Protein 8QOH (pdb70)

Foldseek 3Di:
DPQLVLLQVVLVPQPADEAEAEVVQDDDDDAAWHDARNWIWHFHDWFQPPLVRFIKTWTATPDNHWIKIKGKAPFLSLSQQSQLVVLVVQFPFAKRKYKYAYPVSGIIMIMITHHRFDKDFLVVLLDQVADQQSNLQVLLQVLVSLLSCQVQVKAQLRDDSRQKMWTAGHVLPHTGIGGGRRSQMDRPVSCVVVVHDDDCVRPSCVVDVHRHDDGHQSVLLNSLCNLVSRPNNPDPLSVCSVPDDGDPHDHSVVSVVSSVPTRNDSVSVVVPVD/DPLVLVVVVLVPQPAAEAEAEPVQDDDDDQAWHDARNWIWHWHDWFQPPVVRFIKTWTATPPHGFIKIKGKAPWLSLSQQSLQVVLVVQFDFDKRKYKYAYPVSGIIMIMITHGRADKDFLLVLLDDPQPQQSNLQSLLQVLVSLLSCQVQVKAQLRDASRQKMWTAGHVLPHTGIGGGRRSQIDRPVSCVVVVHADDCPRPSCVVPVHSDDDGHQSVLLNSLCNLVSRPPNPDPLSVCSVPDDGDPHDHSVVSVVSSVPTRNDSPSCVVVVD

Sequence (547 aa):
AHFQSEIEENYEAVGNVVVDLMGGCEPTLRVGRVQLGNDIFTLREEIRATELKRVLYVGTTEGDEFPVVVYAWTNGNSYESAKAFVASQGLNVPCRIVGYRSYDKMSGYTAIIFPQGHVYSLRTFLQRSVPTRATETALYYVAETLRSLCTRRIIHCALTPDNVFMYMDSTGASLKTFPVCWDDCVDAAMFSERGLKFVPSLPVLMRHAVKEIDGSYIDFVSFCRMFRQIENNCSAMCQKVAKMKAPPVVRMTDYTNIQTELTWDMDAVMNHFCHFQSEIEENYEAVGNVVVDLMGGCEPTLRVGRVQLGNDIFTLREEIRATELKRVLYVGTTEGDEFPVVVYAWTNGNSYESAKAFVASQGLNVPCRIVGYRSYDKMSGYTAIIFPQGHVYSLRTFLQRSVPTRATETALYYVAETLRSLCTRRIIHCALTPDNVFMYMDSTGASLKTFPVCWDDCVDAAMFSERGLKFVPSLPVLMRHAVKEIDGSYIDFVSFCRMFRQIENNCSAMCQKVAKMKAPPVVRMTDYTNIQTELTWDMDAVMNHFC

Structure (mmCIF, N/CA/C/O backbone):
data_8QOH
#
_entry.id   8QOH
#
_cell.length_a   49.758
_cell.length_b   87.583
_cell.length_c   71.879
_cell.angle_alpha   90.00
_cell.angle_beta   93.61
_cell.angle_gamma   90.00
#
_symmetry.space_group_name_H-M   'P 1 21 1'
#
loop_
_entity.id
_entity.type
_entity.pdbx_description
1 polymer 'kinetochore protein KKT14'
2 water water
#
loop_
_atom_site.group_PDB
_atom_site.id
_atom_site.type_symbol
_atom_site.label_atom_id
_atom_site.label_alt_id
_atom_site.label_comp_id
_atom_site.label_asym_id
_atom_site.label_entity_id
_atom_site.label_seq_id
_atom_site.pdbx_PDB_ins_code
_atom_site.Cartn_x
_atom_site.Cartn_y
_atom_site.Cartn_z
_atom_site.occupancy
_atom_site.B_iso_or_equiv
_atom_site.auth_seq_id
_atom_site.auth_comp_id
_atom_site.auth_asym_id
_atom_site.auth_atom_id
_atom_site.pdbx_PDB_model_num
ATOM 1 N N . ALA A 1 5 ? 4.349 21.217 -18.630 1.00 74.92 367 ALA B N 1
ATOM 2 C CA . ALA A 1 5 ? 5.229 20.368 -19.428 1.00 73.52 367 ALA B CA 1
ATOM 3 C C . ALA A 1 5 ? 6.553 21.064 -19.726 1.00 75.03 367 ALA B C 1
ATOM 4 O O . ALA A 1 5 ? 7.484 20.439 -20.239 1.00 73.82 367 ALA B O 1
ATOM 6 N N . HIS A 1 6 ? 6.626 22.360 -19.417 1.00 76.41 368 HIS B N 1
ATOM 7 C CA . HIS A 1 6 ? 7.886 23.082 -19.525 1.00 74.24 368 HIS B CA 1
ATOM 8 C C . HIS A 1 6 ? 8.956 22.399 -18.683 1.00 74.16 368 HIS B C 1
ATOM 9 O O . HIS A 1 6 ? 8.704 21.974 -17.552 1.00 72.74 368 HIS B O 1
ATOM 16 N N . PHE A 1 7 ? 10.157 22.292 -19.254 1.00 73.19 369 PHE B N 1
ATOM 17 C CA . PHE A 1 7 ? 11.277 21.670 -18.556 1.00 66.77 369 PHE B CA 1
ATOM 18 C C . PHE A 1 7 ? 11.482 22.264 -17.167 1.00 67.26 369 PHE B C 1
ATOM 19 O O . PHE A 1 7 ? 11.745 21.531 -16.207 1.00 62.50 369 PHE B O 1
ATOM 27 N N . GLN A 1 8 ? 11.344 23.586 -17.028 1.00 69.89 370 GLN B N 1
ATOM 28 C CA . GLN A 1 8 ? 11.511 24.192 -15.710 1.00 69.57 370 GLN B CA 1
ATOM 29 C C . GLN A 1 8 ? 10.343 23.870 -14.785 1.00 67.30 370 GLN B C 1
ATOM 30 O O . GLN A 1 8 ? 10.547 23.622 -13.594 1.00 64.39 370 GLN B O 1
ATOM 36 N N . SER A 1 9 ? 9.114 23.894 -15.306 1.00 67.28 371 SER B N 1
ATOM 37 C CA . SER A 1 9 ? 7.942 23.586 -14.490 1.00 63.08 371 SER B CA 1
ATOM 38 C C . SER A 1 9 ? 8.059 22.209 -13.847 1.00 59.95 371 SER B C 1
ATOM 39 O O . SER A 1 9 ? 7.800 22.039 -12.649 1.00 55.61 371 SER B O 1
ATOM 42 N N . GLU A 1 10 ? 8.476 21.217 -14.630 1.00 60.19 372 GLU B N 1
ATOM 43 C CA . GLU A 1 10 ? 8.531 19.843 -14.151 1.00 57.54 372 GLU B CA 1
ATOM 44 C C . GLU A 1 10 ? 9.726 19.600 -13.238 1.00 54.55 372 GLU B C 1
ATOM 45 O O . GLU A 1 10 ? 9.588 18.948 -12.198 1.00 54.53 372 GLU B O 1
ATOM 51 N N . ILE A 1 11 ? 10.912 20.080 -13.629 1.00 55.15 373 ILE B N 1
ATOM 52 C CA . ILE A 1 11 ? 12.075 20.047 -12.740 1.00 53.09 373 ILE B CA 1
ATOM 53 C C . ILE A 1 11 ? 11.731 20.615 -11.365 1.00 53.83 373 ILE B C 1
ATOM 54 O O . ILE A 1 11 ? 12.068 20.026 -10.327 1.00 48.43 373 ILE B O 1
ATOM 59 N N . GLU A 1 12 ? 11.025 21.746 -11.334 1.00 50.64 374 GLU B N 1
ATOM 60 C CA . GLU A 1 12 ? 10.709 22.380 -10.061 1.00 51.33 374 GLU B CA 1
ATOM 61 C C . GLU A 1 12 ? 9.703 21.557 -9.274 1.00 48.61 374 GLU B C 1
ATOM 62 O O . GLU A 1 12 ? 9.947 21.213 -8.115 1.00 46.97 374 GLU B O 1
ATOM 68 N N . GLU A 1 13 ? 8.578 21.205 -9.898 1.00 49.86 375 GLU B N 1
ATOM 69 C CA . GLU A 1 13 ? 7.575 20.389 -9.220 1.00 50.05 375 GLU B CA 1
ATOM 70 C C . GLU A 1 13 ? 8.169 19.087 -8.688 1.00 49.29 375 GLU B C 1
ATOM 71 O O . GLU A 1 13 ? 7.798 18.626 -7.602 1.00 48.74 375 GLU B O 1
ATOM 77 N N . ASN A 1 14 ? 9.103 18.485 -9.433 1.00 49.33 376 ASN B N 1
ATOM 78 C CA . ASN A 1 14 ? 9.666 17.199 -9.024 1.00 50.55 376 ASN B CA 1
ATOM 79 C C . ASN A 1 14 ? 10.530 17.342 -7.777 1.00 47.68 376 ASN B C 1
ATOM 80 O O . ASN A 1 14 ? 10.412 16.551 -6.835 1.00 46.90 376 ASN B O 1
ATOM 85 N N . TYR A 1 15 ? 11.403 18.348 -7.751 1.00 45.25 377 TYR B N 1
ATOM 86 C CA . TYR A 1 15 ? 12.406 18.450 -6.701 1.00 46.26 377 TYR B CA 1
ATOM 87 C C . TYR A 1 15 ? 11.940 19.251 -5.488 1.00 45.89 377 TYR B C 1
ATOM 88 O O . TYR A 1 15 ? 12.563 19.155 -4.423 1.00 46.80 377 TYR B O 1
ATOM 97 N N . GLU A 1 16 ? 10.856 20.017 -5.615 1.00 46.81 378 GLU B N 1
ATOM 98 C CA . GLU A 1 16 ? 10.196 20.574 -4.438 1.00 48.54 378 GLU B CA 1
ATOM 99 C C . GLU A 1 16 ? 9.538 19.486 -3.595 1.00 49.14 378 GLU B C 1
ATOM 100 O O . GLU A 1 16 ? 9.362 19.660 -2.381 1.00 54.79 378 GLU B O 1
ATOM 106 N N . ALA A 1 17 ? 9.162 18.374 -4.226 1.00 48.48 379 ALA B N 1
ATOM 107 C CA . ALA A 1 17 ? 8.410 17.288 -3.611 1.00 50.36 379 ALA B CA 1
ATOM 108 C C . ALA A 1 17 ? 9.270 16.265 -2.881 1.00 51.32 379 ALA B C 1
ATOM 109 O O . ALA A 1 17 ? 8.716 15.440 -2.147 1.00 57.26 379 ALA B O 1
ATOM 111 N N . VAL A 1 18 ? 10.592 16.276 -3.059 1.00 50.92 380 VAL B N 1
ATOM 112 C CA . VAL A 1 18 ? 11.416 15.300 -2.360 1.00 51.98 380 VAL B CA 1
ATOM 113 C C . VAL A 1 18 ? 11.442 15.636 -0.875 1.00 53.97 380 VAL B C 1
ATOM 114 O O . VAL A 1 18 ? 11.510 16.811 -0.474 1.00 54.01 380 VAL B O 1
ATOM 118 N N . GLY A 1 19 ? 11.373 14.603 -0.047 1.00 52.06 381 GLY B N 1
ATOM 119 C CA . GLY A 1 19 ? 11.220 14.802 1.378 1.00 55.11 381 GLY B CA 1
ATOM 120 C C . GLY A 1 19 ? 12.508 15.173 2.075 1.00 55.27 381 GLY B C 1
ATOM 121 O O . GLY A 1 19 ? 12.984 14.434 2.942 1.00 57.23 381 GLY B O 1
ATOM 122 N N . ASN A 1 20 ? 13.087 16.314 1.703 1.00 48.71 382 ASN B N 1
ATOM 123 C CA . ASN A 1 20 ? 14.248 16.846 2.402 1.00 45.71 382 ASN B CA 1
ATOM 124 C C . ASN A 1 20 ? 14.050 18.340 2.604 1.00 48.25 382 ASN B C 1
ATOM 125 O O . ASN A 1 20 ? 13.662 19.046 1.666 1.00 41.60 382 ASN B O 1
ATOM 130 N N . VAL A 1 21 ? 14.288 18.806 3.838 1.00 46.68 383 VAL B N 1
ATOM 131 C CA . VAL A 1 21 ? 14.064 20.205 4.170 1.00 43.34 383 VAL B CA 1
ATOM 132 C C . VAL A 1 21 ? 14.976 21.119 3.356 1.00 38.58 383 VAL B C 1
ATOM 133 O O . VAL A 1 21 ? 16.174 20.846 3.175 1.00 37.86 383 VAL B O 1
ATOM 137 N N . VAL A 1 22 ? 14.398 22.210 2.855 1.00 37.79 384 VAL B N 1
ATOM 138 C CA . VAL A 1 22 ? 15.139 23.361 2.324 1.00 39.75 384 VAL B CA 1
ATOM 139 C C . VAL A 1 22 ? 14.822 24.573 3.198 1.00 37.39 384 VAL B C 1
ATOM 140 O O . VAL A 1 22 ? 13.654 24.965 3.326 1.00 35.48 384 VAL B O 1
ATOM 144 N N . VAL A 1 23 ? 15.855 25.156 3.795 1.00 35.51 385 VAL B N 1
ATOM 145 C CA . VAL A 1 23 ? 15.709 26.304 4.685 1.00 35.45 385 VAL B CA 1
ATOM 146 C C . VAL A 1 23 ? 15.858 27.585 3.870 1.00 38.18 385 VAL B C 1
ATOM 147 O O . VAL A 1 23 ? 16.909 27.829 3.268 1.00 38.64 385 VAL B O 1
ATOM 151 N N . ASP A 1 24 ? 14.799 28.378 3.886 1.00 39.62 386 ASP B N 1
ATOM 152 C CA . ASP A 1 24 ? 14.800 29.692 3.197 1.00 36.74 386 ASP B CA 1
ATOM 153 C C . ASP A 1 24 ? 15.611 30.712 4.002 1.00 36.22 386 ASP B C 1
ATOM 154 O O . ASP A 1 24 ? 15.349 30.856 5.179 1.00 34.76 386 ASP B O 1
ATOM 159 N N . LEU A 1 25 ? 16.589 31.345 3.370 1.00 36.33 387 LEU B N 1
ATOM 160 C CA . LEU A 1 25 ? 17.416 32.391 4.003 1.00 34.51 387 LEU B CA 1
ATOM 161 C C . LEU A 1 25 ? 16.790 33.773 3.743 1.00 40.31 387 LEU B C 1
ATOM 162 O O . LEU A 1 25 ? 16.204 33.968 2.698 1.00 43.60 387 LEU B O 1
ATOM 167 N N . MET A 1 26 ? 16.871 34.646 4.735 1.00 39.75 388 MET B N 1
ATOM 168 C CA . MET A 1 26 ? 16.248 35.984 4.621 1.00 43.58 388 MET B CA 1
ATOM 169 C C . MET A 1 26 ? 17.275 36.983 4.097 1.00 43.11 388 MET B C 1
ATOM 170 O O . MET A 1 26 ? 18.469 36.753 4.254 1.00 42.99 388 MET B O 1
ATOM 175 N N . GLY A 1 27 ? 16.790 38.052 3.480 1.00 39.05 389 GLY B N 1
ATOM 176 C CA . GLY A 1 27 ? 17.698 39.087 2.977 1.00 41.97 389 GLY B CA 1
ATOM 177 C C . GLY A 1 27 ? 18.735 39.449 4.002 1.00 43.39 389 GLY B C 1
ATOM 178 O O . GLY A 1 27 ? 18.366 39.742 5.121 1.00 39.43 389 GLY B O 1
ATOM 179 N N . GLY A 1 28 ? 19.988 39.433 3.613 1.00 42.74 390 GLY B N 1
ATOM 180 C CA . GLY A 1 28 ? 21.066 39.800 4.536 1.00 39.37 390 GLY B CA 1
ATOM 181 C C . GLY A 1 28 ? 21.672 38.570 5.152 1.00 39.82 390 GLY B C 1
ATOM 182 O O . GLY A 1 28 ? 22.782 38.657 5.640 1.00 37.88 390 GLY B O 1
ATOM 183 N N . CYS A 1 29 ? 20.977 37.451 5.033 1.00 36.58 391 CYS B N 1
ATOM 184 C CA . CYS A 1 29 ? 21.419 36.220 5.723 1.00 42.16 391 CYS B CA 1
ATOM 185 C C . CYS A 1 29 ? 21.930 35.170 4.731 1.00 45.05 391 CYS B C 1
ATOM 186 O O . CYS A 1 29 ? 21.669 33.985 4.950 1.00 44.30 391 CYS B O 1
ATOM 189 N N . GLU A 1 30 ? 22.611 35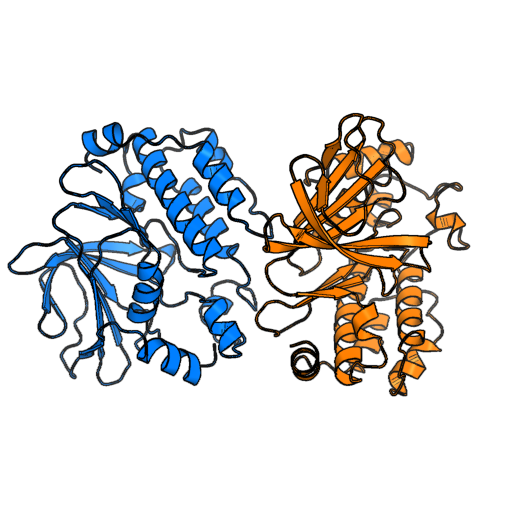.600 3.678 1.00 42.84 392 GLU B N 1
ATOM 190 C CA . GLU A 1 30 ? 23.231 34.663 2.728 1.00 39.28 392 GLU B CA 1
ATOM 191 C C . GLU A 1 30 ? 24.728 34.754 2.950 1.00 39.70 392 GLU B C 1
ATOM 192 O O . GLU A 1 30 ? 25.365 35.570 2.305 1.00 42.89 392 GLU B O 1
ATOM 198 N N . PRO A 1 31 ? 25.302 33.901 3.809 1.00 40.65 393 PRO B N 1
ATOM 199 C CA . PRO A 1 31 ? 26.715 33.966 4.141 1.00 41.18 393 PRO B CA 1
ATOM 200 C C . PRO A 1 31 ? 27.689 33.904 2.958 1.00 47.95 393 PRO B C 1
ATOM 201 O O . PRO A 1 31 ? 27.320 33.408 1.937 1.00 46.76 393 PRO B O 1
ATOM 205 N N . THR A 1 32 ? 28.880 34.425 3.199 1.00 52.90 394 THR B N 1
ATOM 206 C CA . THR A 1 32 ? 29.970 34.302 2.226 1.00 48.34 394 THR B CA 1
ATOM 207 C C . THR A 1 32 ? 30.816 33.174 2.754 1.00 47.56 394 THR B C 1
ATOM 208 O O . THR A 1 32 ? 31.416 33.326 3.825 1.00 49.70 394 THR B O 1
ATOM 212 N N . LEU A 1 33 ? 30.829 32.078 2.047 1.00 43.92 395 LEU B N 1
ATOM 213 C CA . LEU A 1 33 ? 31.543 30.923 2.589 1.00 38.49 395 LEU B CA 1
ATOM 214 C C . LEU A 1 33 ? 33.038 31.175 2.548 1.00 35.20 395 LEU B C 1
ATOM 215 O O . LEU A 1 33 ? 33.520 31.667 1.531 1.00 39.87 395 LEU B O 1
ATOM 220 N N . ARG A 1 34 ? 33.723 30.828 3.616 1.00 32.87 396 ARG B N 1
ATOM 221 C CA . ARG A 1 34 ? 35.186 30.928 3.714 1.00 33.00 396 ARG B CA 1
ATOM 222 C C . ARG A 1 34 ? 35.602 30.109 4.938 1.00 33.22 396 ARG B C 1
ATOM 223 O O . ARG A 1 34 ? 34.718 29.685 5.659 1.00 32.90 396 ARG B O 1
ATOM 231 N N . VAL A 1 35 ? 36.897 29.904 5.136 1.00 32.53 397 VAL B N 1
ATOM 232 C CA . VAL A 1 35 ? 37.351 29.204 6.330 1.00 34.36 397 VAL B CA 1
ATOM 233 C C . VAL A 1 35 ? 37.086 30.064 7.569 1.00 37.81 397 VAL B C 1
ATOM 234 O O . VAL A 1 35 ? 37.278 31.288 7.558 1.00 37.15 397 VAL B O 1
ATOM 238 N N . GLY A 1 36 ? 36.646 29.419 8.648 1.00 34.48 398 GLY B N 1
ATOM 239 C CA . GLY A 1 36 ? 36.200 30.108 9.847 1.00 33.98 398 GLY B CA 1
ATOM 240 C C . GLY A 1 36 ? 34.748 29.783 10.134 1.00 33.66 398 GLY B C 1
ATOM 241 O O . GLY A 1 36 ? 34.226 28.771 9.640 1.00 31.45 398 GLY B O 1
ATOM 242 N N . ARG A 1 37 ? 34.085 30.643 10.901 1.00 32.07 399 ARG B N 1
ATOM 243 C CA . ARG A 1 37 ? 32.706 30.416 11.317 1.00 31.56 399 ARG B CA 1
ATOM 244 C C . ARG A 1 37 ? 31.722 30.851 10.239 1.00 32.37 399 ARG B C 1
ATOM 245 O O . ARG A 1 37 ? 31.796 31.975 9.730 1.00 36.23 399 ARG B O 1
ATOM 253 N N . VAL A 1 38 ? 30.754 29.988 9.943 1.00 30.22 400 VAL B N 1
ATOM 254 C CA . VAL A 1 38 ? 29.684 30.304 9.008 1.00 30.49 400 VAL B CA 1
ATOM 255 C C . VAL A 1 38 ? 28.358 29.903 9.635 1.00 31.29 400 VAL B C 1
ATOM 256 O O . VAL A 1 38 ? 28.230 28.793 10.162 1.00 32.18 400 VAL B O 1
ATOM 260 N N . GLN A 1 39 ? 27.361 30.776 9.544 1.00 33.03 401 GLN B N 1
ATOM 261 C CA . GLN A 1 39 ? 26.016 30.460 10.017 1.00 33.69 401 GLN B CA 1
ATOM 262 C C . GLN A 1 39 ? 25.069 30.430 8.817 1.00 34.92 401 GLN B C 1
ATOM 263 O O . GLN A 1 39 ? 24.970 31.410 8.055 1.00 30.83 401 GLN B O 1
ATOM 269 N N . LEU A 1 40 ? 24.395 29.288 8.689 1.00 32.97 402 LEU B N 1
ATOM 270 C CA . LEU A 1 40 ? 23.382 29.117 7.642 1.00 31.32 402 LEU B CA 1
ATOM 271 C C . LEU A 1 40 ? 22.052 28.797 8.327 1.00 35.72 402 LEU B C 1
ATOM 272 O O . LEU A 1 40 ? 21.984 27.762 8.991 1.00 33.47 402 LEU B O 1
ATOM 277 N N . GLY A 1 41 ? 21.061 29.650 8.117 1.00 30.25 403 GLY B N 1
ATOM 278 C CA . GLY A 1 41 ? 19.782 29.488 8.814 1.00 34.95 403 GLY B CA 1
ATOM 279 C C . GLY A 1 41 ? 20.033 29.569 10.305 1.00 36.20 403 GLY B C 1
ATOM 280 O O . GLY A 1 41 ? 20.564 30.588 10.757 1.00 37.20 403 GLY B O 1
ATOM 281 N N . ASN A 1 42 ? 19.733 28.517 11.023 1.00 33.73 404 ASN B N 1
ATOM 282 C CA . ASN A 1 42 ? 19.983 28.483 12.482 1.00 37.34 404 ASN B CA 1
ATOM 283 C C . ASN A 1 42 ? 21.188 27.590 12.739 1.00 35.90 404 ASN B C 1
ATOM 284 O O . ASN A 1 42 ? 21.493 27.359 13.894 1.00 34.77 404 ASN B O 1
ATOM 289 N N . ASP A 1 43 ? 21.883 27.171 11.681 1.00 35.26 405 ASP B N 1
ATOM 290 C CA . ASP A 1 43 ? 22.955 26.194 11.821 1.00 29.53 405 ASP B CA 1
ATOM 291 C C . ASP A 1 43 ? 24.310 26.875 11.705 1.00 31.14 405 ASP B C 1
ATOM 292 O O . ASP A 1 43 ? 24.521 27.727 10.834 1.00 35.93 405 ASP B O 1
ATOM 297 N N . ILE A 1 44 ? 25.225 26.499 12.588 1.00 29.18 406 ILE B N 1
ATOM 298 C CA . ILE A 1 44 ? 26.544 27.115 12.690 1.00 30.63 406 ILE B CA 1
ATOM 299 C C . ILE A 1 44 ? 27.584 26.042 12.417 1.00 32.54 406 ILE B C 1
ATOM 300 O O . ILE A 1 44 ? 27.500 24.946 12.976 1.00 34.98 406 ILE B O 1
ATOM 305 N N . PHE A 1 45 ? 28.547 26.347 11.551 1.00 31.96 407 PHE B N 1
ATOM 306 C CA . PHE A 1 45 ? 29.625 25.427 11.233 1.00 30.32 407 PHE B CA 1
ATOM 307 C C . PHE A 1 45 ? 30.973 26.112 11.401 1.00 30.28 407 PHE B C 1
ATOM 308 O O . PHE A 1 45 ? 31.095 27.324 11.221 1.00 32.41 407 PHE B O 1
ATOM 316 N N . THR A 1 46 ? 31.992 25.330 11.731 1.00 30.72 408 THR B N 1
ATOM 317 C CA . THR A 1 46 ? 33.378 25.800 11.711 1.00 32.77 408 THR B CA 1
ATOM 318 C C . THR A 1 46 ? 34.068 25.174 10.505 1.00 37.91 408 THR B C 1
ATOM 319 O O . THR A 1 46 ? 34.468 24.004 10.551 1.00 37.81 408 THR B O 1
ATOM 323 N N . LEU A 1 47 ? 34.189 25.966 9.440 1.00 32.67 409 LEU B N 1
ATOM 324 C CA . LEU A 1 47 ? 34.820 25.484 8.192 1.00 34.49 409 LEU B CA 1
ATOM 325 C C . LEU A 1 47 ? 36.327 25.565 8.366 1.00 35.70 409 LEU B C 1
ATOM 326 O O . LEU A 1 47 ? 36.814 26.634 8.663 1.00 35.85 409 LEU B O 1
ATOM 331 N N . ARG A 1 48 ? 37.019 24.457 8.162 1.00 34.44 410 ARG B N 1
ATOM 332 C CA . ARG A 1 48 ? 38.466 24.379 8.443 1.00 39.13 410 ARG B CA 1
ATOM 333 C C . ARG A 1 48 ? 39.306 24.367 7.178 1.00 41.20 410 ARG B C 1
ATOM 334 O O . ARG A 1 48 ? 40.452 24.809 7.239 1.00 40.09 410 ARG B O 1
ATOM 342 N N . GLU A 1 49 ? 38.749 23.827 6.095 1.00 39.89 411 GLU B N 1
ATOM 343 C CA . GLU A 1 49 ? 39.541 23.681 4.853 1.00 40.42 411 GLU B CA 1
ATOM 344 C C . GLU A 1 49 ? 38.742 24.084 3.624 1.00 37.50 411 GLU B C 1
ATOM 345 O O . GLU A 1 49 ? 37.558 23.777 3.549 1.00 36.29 411 GLU B O 1
ATOM 351 N N . GLU A 1 50 ? 39.392 24.852 2.765 1.00 38.10 412 GLU B N 1
ATOM 352 C CA . GLU A 1 50 ? 38.805 25.214 1.478 1.00 38.28 412 GLU B CA 1
ATOM 353 C C . GLU A 1 50 ? 39.305 24.258 0.405 1.00 34.33 412 GLU B C 1
ATOM 354 O O . GLU A 1 50 ? 40.512 24.021 0.297 1.00 34.50 412 GLU B O 1
ATOM 360 N N . ILE A 1 51 ? 38.377 23.681 -0.357 1.00 31.66 413 ILE B N 1
ATOM 361 C CA . ILE A 1 51 ? 38.696 22.792 -1.467 1.00 34.71 413 ILE B CA 1
ATOM 362 C C . ILE A 1 51 ? 38.390 23.521 -2.770 1.00 35.33 413 ILE B C 1
ATOM 363 O O . ILE A 1 51 ? 37.261 23.980 -2.976 1.00 34.18 413 ILE B O 1
ATOM 368 N N . ARG A 1 52 ? 39.380 23.605 -3.653 1.00 31.53 414 ARG B N 1
ATOM 369 C CA . ARG A 1 52 ? 39.224 24.277 -4.943 1.00 36.08 414 ARG B CA 1
ATOM 370 C C . ARG A 1 52 ? 39.040 23.198 -6.012 1.00 34.69 414 ARG B C 1
ATOM 371 O O . ARG A 1 52 ? 39.995 22.517 -6.394 1.00 33.08 414 ARG B O 1
ATOM 379 N N . ALA A 1 53 ? 37.789 22.978 -6.423 1.00 33.85 415 ALA B N 1
ATOM 380 C CA . ALA A 1 53 ? 37.481 22.042 -7.505 1.00 34.63 415 ALA B CA 1
ATOM 381 C C . ALA A 1 53 ? 37.752 22.767 -8.824 1.00 37.45 415 ALA B C 1
ATOM 382 O O . ALA A 1 53 ? 36.859 23.332 -9.462 1.00 32.72 415 ALA B O 1
ATOM 384 N N . THR A 1 54 ? 39.034 22.769 -9.213 1.00 36.87 416 THR B N 1
ATOM 385 C CA . THR A 1 54 ? 39.497 23.635 -10.297 1.00 37.63 416 THR B CA 1
ATOM 386 C C . THR A 1 54 ? 38.829 23.297 -11.629 1.00 36.06 416 THR B C 1
ATOM 387 O O . THR A 1 54 ? 38.625 24.187 -12.465 1.00 34.95 416 THR B O 1
ATOM 391 N N . GLU A 1 55 ? 38.533 22.012 -11.874 1.00 35.50 417 GLU B N 1
ATOM 392 C CA . GLU A 1 55 ? 37.926 21.635 -13.151 1.00 39.10 417 GLU B CA 1
ATOM 393 C C . GLU A 1 55 ? 36.497 22.150 -13.259 1.00 37.77 417 GLU B C 1
ATOM 394 O O . GLU A 1 55 ? 36.036 22.482 -14.361 1.00 34.43 417 GLU B O 1
ATOM 400 N N . LEU A 1 56 ? 35.802 22.235 -12.132 1.00 32.80 418 LEU B N 1
ATOM 401 C CA . LEU A 1 56 ? 34.443 22.749 -12.055 1.00 35.34 418 LEU B CA 1
ATOM 402 C C . LEU A 1 56 ? 34.390 24.257 -11.811 1.00 34.21 418 LEU B C 1
ATOM 403 O O . LEU A 1 56 ? 33.296 24.831 -11.850 1.00 33.67 418 LEU B O 1
ATOM 408 N N . LYS A 1 57 ? 35.536 24.900 -11.552 1.00 33.57 419 LYS B N 1
ATOM 409 C CA . LYS A 1 57 ? 35.611 26.342 -11.254 1.00 34.53 419 LYS B CA 1
ATOM 410 C C . LYS A 1 57 ? 34.787 26.690 -10.018 1.00 36.30 419 LYS B C 1
ATOM 411 O O . LYS A 1 57 ? 34.070 27.694 -9.992 1.00 35.04 419 LYS B O 1
ATOM 417 N N . ARG A 1 58 ? 34.878 25.838 -8.994 1.00 35.97 420 ARG B N 1
ATOM 418 C CA . ARG A 1 58 ? 34.086 25.940 -7.781 1.00 33.26 420 ARG B CA 1
ATOM 419 C C . ARG A 1 58 ? 34.973 25.738 -6.559 1.00 36.68 420 ARG B C 1
ATOM 420 O O . ARG A 1 58 ? 36.065 25.167 -6.643 1.00 37.40 420 ARG B O 1
ATOM 428 N N . VAL A 1 59 ? 34.460 26.151 -5.408 1.00 33.30 421 VAL B N 1
ATOM 429 C CA . VAL A 1 59 ? 35.089 25.819 -4.138 1.00 35.13 421 VAL B CA 1
ATOM 430 C C . VAL A 1 59 ? 34.094 25.086 -3.246 1.00 34.28 421 VAL B C 1
ATOM 431 O O . VAL A 1 59 ? 32.873 25.231 -3.382 1.00 33.01 421 VAL B O 1
ATOM 435 N N . LEU A 1 60 ? 34.642 24.261 -2.347 1.00 31.45 422 LEU B N 1
ATOM 436 C CA . LEU A 1 60 ? 33.897 23.528 -1.326 1.00 34.55 422 LEU B CA 1
ATOM 437 C C . LEU A 1 60 ? 34.606 23.682 0.014 1.00 32.31 422 LEU B C 1
ATOM 438 O O . LEU A 1 60 ? 35.783 24.044 0.073 1.00 33.69 422 LEU B O 1
ATOM 443 N N . TYR A 1 61 ? 33.913 23.342 1.103 1.00 31.09 423 TYR B N 1
ATOM 444 C CA . TYR A 1 61 ? 34.506 23.443 2.434 1.00 31.89 423 TYR B CA 1
ATOM 445 C C . TYR A 1 61 ? 34.223 22.190 3.256 1.00 32.60 423 TYR B C 1
ATOM 446 O O . TYR A 1 61 ? 33.131 21.620 3.175 1.00 30.96 423 TYR B O 1
ATOM 455 N N . VAL A 1 62 ? 35.211 21.777 4.055 1.00 35.01 424 VAL B N 1
ATOM 456 C CA . VAL A 1 62 ? 35.069 20.700 5.036 1.00 35.34 424 VAL B CA 1
ATOM 457 C C . VAL A 1 62 ? 35.311 21.280 6.432 1.00 37.07 424 VAL B C 1
ATOM 458 O O . VAL A 1 62 ? 36.250 22.059 6.635 1.00 37.36 424 VAL B O 1
ATOM 462 N N . GLY A 1 63 ? 34.468 20.913 7.380 1.00 33.20 425 GLY B N 1
ATOM 463 C CA . GLY A 1 63 ? 34.591 21.405 8.740 1.00 34.83 425 GLY B CA 1
ATOM 464 C C . GLY A 1 63 ? 33.862 20.515 9.715 1.00 36.19 425 GLY B C 1
ATOM 465 O O . GLY A 1 63 ? 33.784 19.300 9.540 1.00 36.08 425 GLY B O 1
ATOM 466 N N . THR A 1 64 ? 33.333 21.135 10.768 1.00 34.58 426 THR B N 1
ATOM 467 C CA . THR A 1 64 ? 32.578 20.423 11.784 1.00 38.14 426 THR B CA 1
ATOM 468 C C . THR A 1 64 ? 31.368 21.246 12.193 1.00 33.75 426 THR B C 1
ATOM 469 O O . THR A 1 64 ? 31.337 22.471 12.070 1.00 35.31 426 THR B O 1
ATOM 473 N N . THR A 1 65 ? 30.398 20.537 12.762 1.00 35.49 427 THR B N 1
ATOM 474 C CA . THR A 1 65 ? 29.149 21.139 13.270 1.00 38.21 427 THR B CA 1
ATOM 475 C C . THR A 1 65 ? 29.426 21.945 14.553 1.00 42.79 427 THR B C 1
ATOM 476 O O . THR A 1 65 ? 30.338 21.568 15.281 1.00 40.40 427 THR B O 1
ATOM 480 N N . GLU A 1 66 ? 28.642 22.995 14.806 1.00 42.70 428 GLU B N 1
ATOM 481 C CA . GLU A 1 66 ? 28.906 23.930 15.943 1.00 41.43 428 GLU B CA 1
ATOM 482 C C . GLU A 1 66 ? 29.243 23.152 17.211 1.00 46.74 428 GLU B C 1
ATOM 483 O O . GLU A 1 66 ? 28.382 22.441 17.692 1.00 41.77 428 GLU B O 1
ATOM 489 N N . GLY A 1 67 ? 30.439 23.406 17.710 1.00 65.62 429 GLY B N 1
ATOM 490 C CA . GLY A 1 67 ? 31.060 22.614 18.763 1.00 69.75 429 GLY B CA 1
ATOM 491 C C . GLY A 1 67 ? 32.213 21.905 18.074 1.00 83.60 429 GLY B C 1
ATOM 492 O O . GLY A 1 67 ? 32.280 21.971 16.844 1.00 78.94 429 GLY B O 1
ATOM 493 N N . ASP A 1 68 ? 33.174 21.345 18.791 1.00 100.79 430 ASP B N 1
ATOM 494 C CA . ASP A 1 68 ? 34.156 20.485 18.091 1.00 97.09 430 ASP B CA 1
ATOM 495 C C . ASP A 1 68 ? 33.319 19.238 17.857 1.00 98.79 430 ASP B C 1
ATOM 496 O O . ASP A 1 68 ? 33.432 18.308 18.659 1.00 108.76 430 ASP B O 1
ATOM 501 N N . GLU A 1 69 ? 32.508 19.223 16.807 1.00 63.34 431 GLU B N 1
ATOM 502 C CA . GLU A 1 69 ? 31.508 18.149 16.712 1.00 53.82 431 GLU B CA 1
ATOM 503 C C . GLU A 1 69 ? 31.543 17.270 15.452 1.00 40.62 431 GLU B C 1
ATOM 504 O O . GLU A 1 69 ? 32.576 16.699 15.167 1.00 40.13 431 GLU B O 1
ATOM 510 N N . PHE A 1 70 ? 30.405 17.182 14.790 1.00 35.38 432 PHE B N 1
ATOM 511 C CA . PHE A 1 70 ? 30.221 16.265 13.637 1.00 36.13 432 PHE B CA 1
ATOM 512 C C . PHE A 1 70 ? 30.859 16.798 12.349 1.00 35.89 432 PHE B C 1
ATOM 513 O O . PHE A 1 70 ? 30.724 17.978 12.042 1.00 33.09 432 PHE B O 1
ATOM 521 N N . PRO A 1 71 ? 31.511 15.915 11.563 1.00 35.04 433 PRO B N 1
ATOM 522 C CA . PRO A 1 71 ? 32.145 16.308 10.314 1.00 31.10 433 PRO B CA 1
ATOM 523 C C . PRO A 1 71 ? 31.079 16.780 9.326 1.00 30.87 433 PRO B C 1
ATOM 524 O O . PRO A 1 71 ? 30.004 16.259 9.320 1.00 32.30 433 PRO B O 1
ATOM 528 N N . VAL A 1 72 ? 31.440 17.797 8.545 1.00 31.39 434 VAL B N 1
ATOM 529 C CA . VAL A 1 72 ? 30.475 18.373 7.570 1.00 32.06 434 VAL B CA 1
ATOM 530 C C . VAL A 1 72 ? 31.162 18.824 6.281 1.00 32.63 434 VAL B C 1
ATOM 531 O O . VAL A 1 72 ? 32.350 19.127 6.305 1.00 30.96 434 VAL B O 1
ATOM 535 N N . VAL A 1 73 ? 30.393 18.810 5.198 1.00 34.05 435 VAL B N 1
ATOM 536 C CA . VAL A 1 73 ? 30.881 19.360 3.911 1.00 29.78 435 VAL B CA 1
ATOM 537 C C . VAL A 1 73 ? 29.882 20.453 3.530 1.00 28.45 435 VAL B C 1
ATOM 538 O O . VAL A 1 73 ? 28.685 20.215 3.593 1.00 24.84 435 VAL B O 1
ATOM 542 N N . VAL A 1 74 ? 30.409 21.637 3.237 1.00 30.62 436 VAL B N 1
ATOM 543 C CA . VAL A 1 74 ? 29.541 22.797 2.864 1.00 27.00 436 VAL B CA 1
ATOM 544 C C . VAL A 1 74 ? 30.003 23.396 1.528 1.00 25.90 436 VAL B C 1
ATOM 545 O O . VAL A 1 74 ? 31.192 23.521 1.298 1.00 27.40 436 VAL B O 1
ATOM 549 N N . TYR A 1 75 ? 29.032 23.730 0.711 1.00 27.71 437 TYR B N 1
ATOM 550 C CA . TYR A 1 75 ? 29.326 24.346 -0.602 1.00 31.42 437 TYR B CA 1
ATOM 551 C C . TYR A 1 75 ? 28.110 25.088 -1.146 1.00 29.69 437 TYR B C 1
ATOM 552 O O . TYR A 1 75 ? 26.980 24.807 -0.755 1.00 31.26 437 TYR B O 1
ATOM 561 N N . ALA A 1 76 ? 28.389 26.045 -2.024 1.00 30.36 438 ALA B N 1
ATOM 562 C CA . ALA A 1 76 ? 27.326 26.804 -2.686 1.00 30.98 438 ALA B CA 1
ATOM 563 C C . ALA A 1 76 ? 26.910 26.120 -3.982 1.00 26.96 438 ALA B C 1
ATOM 564 O O . ALA A 1 76 ? 27.740 25.521 -4.626 1.00 25.31 438 ALA B O 1
ATOM 566 N N . TRP A 1 77 ? 25.639 26.210 -4.283 1.00 28.65 439 TRP B N 1
ATOM 567 C CA . TRP A 1 77 ? 25.129 25.694 -5.559 1.00 27.71 439 TRP B CA 1
ATOM 568 C C . TRP A 1 77 ? 25.616 26.585 -6.707 1.00 33.54 439 TRP B C 1
ATOM 569 O O . TRP A 1 77 ? 26.146 27.661 -6.451 1.00 27.96 439 TRP B O 1
ATOM 580 N N . THR A 1 78 ? 25.426 26.113 -7.926 1.00 30.81 440 THR B N 1
ATOM 581 C CA . THR A 1 78 ? 25.736 26.927 -9.115 1.00 33.77 440 THR B CA 1
ATOM 582 C C . THR A 1 78 ? 24.792 28.130 -9.070 1.00 35.26 440 THR B C 1
ATOM 583 O O . THR A 1 78 ? 25.224 29.225 -9.344 1.00 36.11 440 THR B O 1
ATOM 587 N N . ASN A 1 79 ? 23.549 27.890 -8.695 1.00 36.65 441 ASN B N 1
ATOM 588 C CA . ASN A 1 79 ? 22.521 28.941 -8.649 1.00 32.95 441 ASN B CA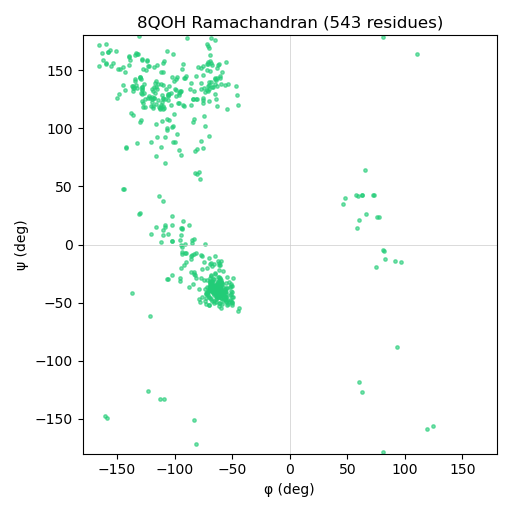 1
ATOM 589 C C . ASN A 1 79 ? 21.354 28.444 -7.799 1.00 37.74 441 ASN B C 1
ATOM 590 O O . ASN A 1 79 ? 21.251 27.247 -7.611 1.00 32.96 441 ASN B O 1
ATOM 595 N N . GLY A 1 80 ? 20.476 29.352 -7.390 1.00 39.29 442 GLY B N 1
ATOM 596 C CA . GLY A 1 80 ? 19.369 29.037 -6.480 1.00 37.03 442 GLY B CA 1
ATOM 597 C C . GLY A 1 80 ? 18.231 28.252 -7.077 1.00 41.35 442 GLY B C 1
ATOM 598 O O . GLY A 1 80 ? 17.273 28.008 -6.355 1.00 39.67 442 GLY B O 1
ATOM 599 N N . ASN A 1 81 ? 18.311 27.907 -8.356 1.00 40.33 443 ASN B N 1
ATOM 600 C CA . ASN A 1 81 ? 17.263 27.044 -8.957 1.00 42.38 443 ASN B CA 1
ATOM 601 C C . ASN A 1 81 ? 17.909 25.717 -9.403 1.00 36.40 443 ASN B C 1
ATOM 602 O O . ASN A 1 81 ? 17.264 25.006 -10.147 1.00 37.24 443 ASN B O 1
ATOM 607 N N . SER A 1 82 ? 19.119 25.425 -8.934 1.00 37.56 444 SER B N 1
ATOM 608 C CA . SER A 1 82 ? 19.815 24.141 -9.210 1.00 32.87 444 SER B CA 1
ATOM 609 C C . SER A 1 82 ? 19.156 22.987 -8.440 1.00 36.94 444 SER B C 1
ATOM 610 O O . SER A 1 82 ? 19.346 21.852 -8.858 1.00 34.66 444 SER B O 1
ATOM 613 N N . TYR A 1 83 ? 18.406 23.272 -7.375 1.00 33.14 445 TYR B N 1
ATOM 614 C CA . TYR A 1 83 ? 17.828 22.218 -6.494 1.00 33.15 445 TYR B CA 1
ATOM 615 C C . TYR A 1 83 ? 18.897 21.174 -6.154 1.00 32.26 445 TYR B C 1
ATOM 616 O O . TYR A 1 83 ? 18.552 20.016 -6.005 1.00 32.14 445 TYR B O 1
ATOM 625 N N . GLU A 1 84 ? 20.136 21.606 -6.002 1.00 29.50 446 GLU B N 1
ATOM 626 C CA . GLU A 1 84 ? 21.258 20.676 -5.769 1.00 33.31 446 GLU B CA 1
ATOM 627 C C . GLU A 1 84 ? 21.000 19.774 -4.551 1.00 35.45 446 GLU B C 1
ATOM 628 O O . GLU A 1 84 ? 21.324 18.611 -4.643 1.00 33.79 446 GLU B O 1
ATOM 634 N N . SER A 1 85 ? 20.453 20.317 -3.466 1.00 34.81 447 SER B N 1
ATOM 635 C CA . SER A 1 85 ? 20.240 19.553 -2.207 1.00 31.15 447 SER B CA 1
ATOM 636 C C . SER A 1 85 ? 19.248 18.417 -2.455 1.00 32.47 447 SER B C 1
ATOM 637 O O . SER A 1 85 ? 19.459 17.332 -1.942 1.00 30.37 447 SER B O 1
ATOM 640 N N . ALA A 1 86 ? 18.216 18.696 -3.230 1.00 29.80 448 ALA B N 1
ATOM 641 C CA . ALA A 1 86 ? 17.184 17.689 -3.516 1.00 34.24 448 ALA B CA 1
ATOM 642 C C . ALA A 1 86 ? 17.775 16.605 -4.423 1.00 33.29 448 ALA B C 1
ATOM 643 O O . ALA A 1 86 ? 17.442 15.447 -4.230 1.00 33.47 448 ALA B O 1
ATOM 645 N N . LYS A 1 87 ? 18.643 17.000 -5.339 1.00 32.25 449 LYS B N 1
ATOM 646 C CA . LYS A 1 87 ? 19.299 16.060 -6.277 1.00 38.74 449 LYS B CA 1
ATOM 647 C C . LYS A 1 87 ? 20.277 15.186 -5.494 1.00 33.41 449 LYS B C 1
ATOM 648 O O . LYS A 1 87 ? 20.352 14.002 -5.772 1.00 32.74 449 LYS B O 1
ATOM 654 N N . ALA A 1 88 ? 20.954 15.769 -4.521 1.00 33.10 450 ALA B N 1
ATOM 655 C CA . ALA A 1 88 ? 21.916 15.024 -3.690 1.00 33.36 450 ALA B CA 1
ATOM 656 C C . ALA A 1 88 ? 21.183 14.067 -2.742 1.00 32.63 450 ALA B C 1
ATOM 657 O O . ALA A 1 88 ? 21.720 13.017 -2.453 1.00 34.80 450 ALA B O 1
ATOM 659 N N . PHE A 1 89 ? 19.981 14.429 -2.323 1.00 33.69 451 PHE B N 1
ATOM 660 C CA . PHE A 1 89 ? 19.206 13.576 -1.393 1.00 35.78 451 PHE B CA 1
ATOM 661 C C . PHE A 1 89 ? 18.694 12.349 -2.152 1.00 35.35 451 PHE B C 1
ATOM 662 O O . PHE A 1 89 ? 18.875 11.239 -1.697 1.00 33.90 451 PHE B O 1
ATOM 670 N N . VAL A 1 90 ? 18.049 12.595 -3.280 1.00 30.91 452 VAL B N 1
ATOM 671 C CA . VAL A 1 90 ? 17.594 11.468 -4.140 1.00 37.37 452 VAL B CA 1
ATOM 672 C C . VAL A 1 90 ? 18.779 10.520 -4.353 1.00 34.34 452 VAL B C 1
ATOM 673 O O . VAL A 1 90 ? 18.625 9.344 -4.143 1.00 29.59 452 VAL B O 1
ATOM 677 N N . ALA A 1 91 ? 19.935 11.078 -4.653 1.00 32.88 453 ALA B N 1
ATOM 678 C CA . ALA A 1 91 ? 21.131 10.263 -4.903 1.00 34.81 453 ALA B CA 1
ATOM 679 C C . ALA A 1 91 ? 21.508 9.454 -3.664 1.00 33.54 453 ALA B C 1
ATOM 680 O O . ALA A 1 91 ? 21.837 8.290 -3.839 1.00 32.43 453 ALA B O 1
ATOM 682 N N . SER A 1 92 ? 21.467 10.065 -2.478 1.00 32.14 454 SER B N 1
ATOM 683 C CA . SER A 1 92 ? 21.853 9.425 -1.196 1.00 32.56 454 SER B CA 1
ATOM 684 C C . SER A 1 92 ? 20.973 8.216 -0.887 1.00 32.95 454 SER B C 1
ATOM 685 O O . SER A 1 92 ? 21.469 7.293 -0.267 1.00 35.55 454 SER B O 1
ATOM 688 N N . GLN A 1 93 ? 19.713 8.274 -1.274 1.00 33.51 455 GLN B N 1
ATOM 689 C CA . GLN A 1 93 ? 18.738 7.210 -0.976 1.00 32.56 455 GLN B CA 1
ATOM 690 C C . GLN A 1 93 ? 19.157 5.852 -1.559 1.00 33.56 455 GLN B C 1
ATOM 691 O O . GLN A 1 93 ? 18.577 4.856 -1.140 1.00 36.58 455 GLN B O 1
ATOM 697 N N . GLY A 1 94 ? 20.126 5.824 -2.462 1.00 34.65 456 GLY B N 1
ATOM 698 C CA . GLY A 1 94 ? 20.531 4.570 -3.112 1.00 38.05 456 GLY B CA 1
ATOM 699 C C . GLY A 1 94 ? 21.977 4.256 -2.869 1.00 38.21 456 GLY B C 1
ATOM 700 O O . GLY A 1 94 ? 22.491 3.348 -3.504 1.00 37.15 456 GLY B O 1
ATOM 701 N N . LEU A 1 95 ? 22.611 5.013 -1.990 1.00 36.35 457 LEU B N 1
ATOM 702 C CA . LEU A 1 95 ? 24.008 4.710 -1.634 1.00 36.07 457 LEU B CA 1
ATOM 703 C C . LEU A 1 95 ? 24.102 4.370 -0.142 1.00 43.14 457 LEU B C 1
ATOM 704 O O . LEU A 1 95 ? 23.256 4.824 0.624 1.00 40.63 457 LEU B O 1
ATOM 709 N N . ASN A 1 96 ? 25.093 3.565 0.216 1.00 44.09 458 ASN B N 1
ATOM 710 C CA . ASN A 1 96 ? 25.283 3.133 1.618 1.00 38.56 458 ASN B CA 1
ATOM 711 C C . ASN A 1 96 ? 26.270 4.094 2.252 1.00 39.02 458 ASN B C 1
ATOM 712 O O . ASN A 1 96 ? 27.434 3.747 2.402 1.00 40.87 458 ASN B O 1
ATOM 717 N N . VAL A 1 97 ? 25.767 5.265 2.577 1.00 38.18 459 VAL B N 1
ATOM 718 C CA . VAL A 1 97 ? 26.621 6.281 3.244 1.00 36.21 459 VAL B CA 1
ATOM 719 C C . VAL A 1 97 ? 25.746 7.018 4.252 1.00 39.26 459 VAL B C 1
ATOM 720 O O . VAL A 1 97 ? 24.614 7.351 3.938 1.00 40.29 459 VAL B O 1
ATOM 724 N N . PRO A 1 98 ? 26.239 7.194 5.490 1.00 36.36 460 PRO B N 1
ATOM 725 C CA . PRO A 1 98 ? 25.486 7.896 6.493 1.00 35.54 460 PRO B CA 1
ATOM 726 C C . PRO A 1 98 ? 25.727 9.403 6.293 1.00 33.94 460 PRO B C 1
ATOM 727 O O . PRO A 1 98 ? 26.795 9.867 6.553 1.00 36.24 460 PRO B O 1
ATOM 731 N N . CYS A 1 99 ? 24.715 10.105 5.802 1.00 33.60 461 CYS B N 1
ATOM 732 C CA . CYS A 1 99 ? 24.872 11.550 5.491 1.00 30.59 461 CYS B CA 1
ATOM 733 C C . CYS A 1 99 ? 23.545 12.284 5.709 1.00 35.48 461 CYS B C 1
ATOM 734 O O . CYS A 1 99 ? 22.521 11.782 5.253 1.00 37.13 461 CYS B O 1
ATOM 737 N N . ARG A 1 100 ? 23.576 13.391 6.453 1.00 33.14 462 ARG B N 1
ATOM 738 C CA . ARG A 1 100 ? 22.375 14.248 6.635 1.00 33.58 462 ARG B CA 1
ATOM 739 C C . ARG A 1 100 ? 22.533 15.486 5.737 1.00 30.23 462 ARG B C 1
ATOM 740 O O . ARG A 1 100 ? 23.491 16.207 5.917 1.00 26.23 462 ARG B O 1
ATOM 748 N N . ILE A 1 101 ? 21.605 15.672 4.814 1.00 30.34 463 ILE B N 1
ATOM 749 C CA . ILE A 1 101 ? 21.739 16.755 3.791 1.00 28.78 463 ILE B CA 1
ATOM 750 C C . ILE A 1 101 ? 20.786 17.898 4.111 1.00 29.04 463 ILE B C 1
ATOM 751 O O . ILE A 1 101 ? 19.581 17.648 4.227 1.00 33.54 463 ILE B O 1
ATOM 756 N N . VAL A 1 102 ? 21.344 19.101 4.229 1.00 26.54 464 VAL B N 1
ATOM 757 C CA . VAL A 1 102 ? 20.474 20.277 4.458 1.00 26.32 464 VAL B CA 1
ATOM 758 C C . VAL A 1 102 ? 20.663 21.307 3.332 1.00 29.69 464 VAL B C 1
ATOM 759 O O . VAL A 1 102 ? 21.782 21.704 3.059 1.00 27.83 464 VAL B O 1
ATOM 763 N N . GLY A 1 103 ? 19.552 21.674 2.731 1.00 28.57 465 GLY B N 1
ATOM 764 C CA . GLY A 1 103 ? 19.576 22.690 1.679 1.00 32.34 465 GLY B CA 1
ATOM 765 C C . GLY A 1 103 ? 19.144 24.053 2.178 1.00 35.64 465 GLY B C 1
ATOM 766 O O . GLY A 1 103 ? 18.224 24.119 2.991 1.00 34.77 465 GLY B O 1
ATOM 767 N N . TYR A 1 104 ? 19.818 25.089 1.692 1.00 32.95 466 TYR B N 1
ATOM 768 C CA . TYR A 1 104 ? 19.468 26.482 2.053 1.00 35.00 466 TYR B CA 1
ATOM 769 C C . TYR A 1 104 ? 19.305 27.298 0.764 1.00 37.32 466 TYR B C 1
ATOM 770 O O . TYR A 1 104 ? 20.158 27.192 -0.110 1.00 36.55 466 TYR B O 1
ATOM 779 N N . ARG A 1 105 ? 18.227 28.061 0.681 1.00 35.51 467 ARG B N 1
ATOM 780 C CA . ARG A 1 105 ? 17.942 28.878 -0.520 1.00 39.74 467 ARG B CA 1
ATOM 781 C C . ARG A 1 105 ? 17.675 30.334 -0.105 1.00 35.00 467 ARG B C 1
ATOM 782 O O . ARG A 1 105 ? 16.956 30.551 0.861 1.00 35.08 467 ARG B O 1
ATOM 790 N N . SER A 1 106 ? 18.253 31.280 -0.834 1.00 38.51 468 SER B N 1
ATOM 791 C CA . SER A 1 106 ? 17.997 32.720 -0.585 1.00 38.09 468 SER B CA 1
ATOM 792 C C . SER A 1 106 ? 16.522 32.989 -0.821 1.00 36.97 468 SER B C 1
ATOM 793 O O . SER A 1 106 ? 15.898 32.242 -1.559 1.00 36.62 468 SER B O 1
ATOM 796 N N . TYR A 1 107 ? 15.998 34.014 -0.176 1.00 35.16 469 TYR B N 1
ATOM 797 C CA . TYR A 1 107 ? 14.585 34.412 -0.363 1.00 35.82 469 TYR B CA 1
ATOM 798 C C . TYR A 1 107 ? 14.326 34.805 -1.823 1.00 40.45 469 TYR B C 1
ATOM 799 O O . TYR A 1 107 ? 13.201 34.625 -2.270 1.00 40.58 469 TYR B O 1
ATOM 808 N N . ASP A 1 108 ? 15.337 35.341 -2.501 1.00 39.37 470 ASP B N 1
ATOM 809 C CA . ASP A 1 108 ? 15.228 35.767 -3.921 1.00 41.39 470 ASP B CA 1
ATOM 810 C C . ASP A 1 108 ? 15.475 34.576 -4.860 1.00 39.47 470 ASP B C 1
ATOM 811 O O . ASP A 1 108 ? 15.492 34.792 -6.062 1.00 43.93 470 ASP B O 1
ATOM 816 N N . LYS A 1 109 ? 15.655 33.378 -4.316 1.00 39.54 471 LYS B N 1
ATOM 817 C CA . LYS A 1 109 ? 15.885 32.144 -5.112 1.00 40.51 471 LYS B CA 1
ATOM 818 C C . LYS A 1 109 ? 17.151 32.290 -5.948 1.00 42.22 471 LYS B C 1
ATOM 819 O O . LYS A 1 109 ? 17.325 31.498 -6.864 1.00 47.32 471 LYS B O 1
ATOM 825 N N . MET A 1 110 ? 18.043 33.185 -5.568 1.00 41.62 472 MET B N 1
ATOM 826 C CA . MET A 1 110 ? 19.235 33.453 -6.398 1.00 40.32 472 MET B CA 1
ATOM 827 C C . MET A 1 110 ? 20.422 32.638 -5.917 1.00 39.22 472 MET B C 1
ATOM 828 O O . MET A 1 110 ? 21.274 32.306 -6.724 1.00 40.55 472 MET B O 1
ATOM 833 N N . SER A 1 111 ? 20.469 32.383 -4.627 1.00 38.72 473 SER B N 1
ATOM 834 C CA . SER A 1 111 ? 21.644 31.701 -4.062 1.00 39.64 473 SER B CA 1
ATOM 835 C C . SER A 1 111 ? 21.207 30.443 -3.313 1.00 36.51 473 SER B C 1
ATOM 836 O O . SER A 1 111 ? 20.051 30.344 -2.912 1.00 38.69 473 SER B O 1
ATOM 839 N N . GLY A 1 112 ? 22.145 29.535 -3.171 1.00 31.93 474 GLY B N 1
ATOM 840 C CA . GLY A 1 112 ? 21.823 28.251 -2.570 1.00 31.10 474 GLY B CA 1
ATOM 841 C C . GLY A 1 112 ? 23.038 27.632 -1.955 1.00 34.67 474 GLY B C 1
ATOM 842 O O . GLY A 1 112 ? 24.156 27.906 -2.400 1.00 33.13 474 GLY B O 1
ATOM 843 N N . TYR A 1 113 ? 22.777 26.805 -0.958 1.00 30.06 475 TYR B N 1
ATOM 844 C CA . TYR A 1 113 ? 23.882 26.194 -0.211 1.00 31.62 475 TYR B CA 1
ATOM 845 C C . TYR A 1 113 ? 23.455 24.797 0.244 1.00 30.32 475 TYR B C 1
ATOM 846 O O . TYR A 1 113 ? 22.276 24.533 0.456 1.00 27.84 475 TYR B O 1
ATOM 855 N N . THR A 1 114 ? 24.452 23.952 0.358 1.00 25.29 476 THR B N 1
ATOM 856 C CA . THR A 1 114 ? 24.177 22.590 0.837 1.00 27.64 476 THR B CA 1
ATOM 857 C C . THR A 1 114 ? 25.142 22.287 1.978 1.00 27.74 476 THR B C 1
ATOM 858 O O . THR A 1 114 ? 26.328 22.583 1.858 1.00 29.46 476 THR B O 1
ATOM 862 N N . ALA A 1 115 ? 24.591 21.808 3.073 1.00 23.74 477 ALA B N 1
ATOM 863 C CA . ALA A 1 115 ? 25.440 21.264 4.148 1.00 26.12 477 ALA B CA 1
ATOM 864 C C . ALA A 1 115 ? 25.157 19.753 4.258 1.00 25.18 477 ALA B C 1
ATOM 865 O O . ALA A 1 115 ? 24.002 19.352 4.189 1.00 23.62 477 ALA B O 1
ATOM 867 N N . ILE A 1 116 ? 26.213 18.983 4.433 1.00 27.06 478 ILE B N 1
ATOM 868 C CA . ILE A 1 116 ? 26.085 17.501 4.559 1.00 25.96 478 ILE B CA 1
ATOM 869 C C . ILE A 1 116 ? 26.799 17.059 5.825 1.00 27.03 478 ILE B C 1
ATOM 870 O O . ILE A 1 116 ? 28.009 17.221 5.932 1.00 28.33 478 ILE B O 1
ATOM 875 N N . ILE A 1 117 ? 26.008 16.493 6.710 1.00 28.23 479 ILE B N 1
ATOM 876 C CA . ILE A 1 117 ? 26.571 16.053 8.011 1.00 28.98 479 ILE B CA 1
ATOM 877 C C . ILE A 1 117 ? 26.772 14.533 8.021 1.00 29.47 479 ILE B C 1
ATOM 878 O O . ILE A 1 117 ? 25.849 13.813 7.688 1.00 30.25 479 ILE B O 1
ATOM 883 N N . PHE A 1 118 ? 27.953 14.126 8.421 1.00 25.31 480 PHE B N 1
ATOM 884 C CA . PHE A 1 118 ? 28.294 12.703 8.557 1.00 27.66 480 PHE B CA 1
ATOM 885 C C . PHE A 1 118 ? 28.365 12.309 10.045 1.00 32.25 480 PHE B C 1
ATOM 886 O O . PHE A 1 118 ? 28.385 13.166 10.921 1.00 30.28 480 PHE B O 1
ATOM 894 N N . PRO A 1 119 ? 28.387 10.999 10.352 1.00 31.60 481 PRO B N 1
ATOM 895 C CA . PRO A 1 119 ? 28.597 10.547 11.715 1.00 33.88 481 PRO B CA 1
ATOM 896 C C . PRO A 1 119 ? 30.007 10.940 12.168 1.00 31.02 481 PRO B C 1
ATOM 897 O O . PRO A 1 119 ? 30.762 11.422 11.371 1.00 29.42 481 PRO B O 1
ATOM 901 N N . GLN A 1 120 ? 30.327 10.674 13.429 1.00 32.00 482 GLN B N 1
ATOM 902 C CA . GLN A 1 120 ? 31.607 11.125 14.021 1.00 34.17 482 GLN B CA 1
ATOM 903 C C . GLN A 1 120 ? 32.794 10.266 13.613 1.00 34.76 482 GLN B C 1
ATOM 904 O O . GLN A 1 120 ? 33.493 9.784 14.483 1.00 35.06 482 GLN B O 1
ATOM 910 N N . GLY A 1 121 ? 33.018 10.128 12.318 1.00 35.84 483 GLY B N 1
ATOM 911 C CA . GLY A 1 121 ? 34.205 9.471 11.810 1.00 35.99 483 GLY B CA 1
ATOM 912 C C . GLY A 1 121 ? 35.151 10.470 11.169 1.00 35.49 483 GLY B C 1
ATOM 913 O O . GLY A 1 121 ? 35.431 11.523 11.752 1.00 41.38 483 GLY B O 1
ATOM 914 N N . HIS A 1 122 ? 35.655 10.156 9.975 1.00 35.55 484 HIS B N 1
ATOM 915 C CA . HIS A 1 122 ? 36.563 11.034 9.253 1.00 36.68 484 HIS B CA 1
ATOM 916 C C . HIS A 1 122 ? 36.065 11.199 7.825 1.00 36.05 484 HIS B C 1
ATOM 917 O O . HIS A 1 122 ? 35.586 10.237 7.216 1.00 36.10 484 HIS B O 1
ATOM 924 N N . VAL A 1 123 ? 36.233 12.397 7.272 1.00 38.28 485 VAL B N 1
ATOM 925 C CA . VAL A 1 123 ? 35.810 12.716 5.910 1.00 32.44 485 VAL B CA 1
ATOM 926 C C . VAL A 1 123 ? 37.024 13.205 5.139 1.00 34.84 485 VAL B C 1
ATOM 927 O O . VAL A 1 123 ? 37.724 14.112 5.595 1.00 33.31 485 VAL B O 1
ATOM 931 N N . TYR A 1 124 ? 37.296 12.570 3.991 1.00 36.09 486 TYR B N 1
ATOM 932 C CA . TYR A 1 124 ? 38.416 12.937 3.130 1.00 37.05 486 TYR B CA 1
ATOM 933 C C . TYR A 1 124 ? 37.937 13.098 1.694 1.00 33.67 486 TYR B C 1
ATOM 934 O O . TYR A 1 124 ? 37.083 12.339 1.216 1.00 33.29 486 TYR B O 1
ATOM 943 N N . SER A 1 125 ? 38.512 14.062 0.992 1.00 37.57 487 SER B N 1
ATOM 944 C CA . SER A 1 125 ? 38.233 14.124 -0.430 1.00 33.82 487 SER B CA 1
ATOM 945 C C . SER A 1 125 ? 38.945 12.976 -1.133 1.00 34.02 487 SER B C 1
ATOM 946 O O . SER A 1 125 ? 39.958 12.448 -0.657 1.00 34.48 487 SER B O 1
ATOM 949 N N . LEU A 1 126 ? 38.413 12.592 -2.289 1.00 29.76 488 LEU B N 1
ATOM 950 C CA . LEU A 1 126 ? 39.129 11.607 -3.084 1.00 31.95 488 LEU B CA 1
ATOM 951 C C . LEU A 1 126 ? 40.509 12.130 -3.450 1.00 37.07 488 LEU B C 1
ATOM 952 O O . LEU A 1 126 ? 41.489 11.379 -3.432 1.00 36.42 488 LEU B O 1
ATOM 957 N N . ARG A 1 127 ? 40.607 13.436 -3.734 1.00 34.13 489 ARG B N 1
ATOM 958 C CA . ARG A 1 127 ? 41.890 14.069 -4.025 1.00 34.77 489 ARG B CA 1
ATOM 959 C C . ARG A 1 127 ? 42.953 13.749 -2.984 1.00 38.18 489 ARG B C 1
ATOM 960 O O . ARG A 1 127 ? 44.137 13.623 -3.320 1.00 40.45 489 ARG B O 1
ATOM 968 N N . THR A 1 128 ? 42.558 13.632 -1.716 1.00 36.80 490 THR B N 1
ATOM 969 C CA . THR A 1 128 ? 43.527 13.309 -0.676 1.00 39.17 490 THR B CA 1
ATOM 970 C C . THR A 1 128 ? 44.179 11.957 -0.948 1.00 38.34 490 THR B C 1
ATOM 971 O O . THR A 1 128 ? 45.388 11.789 -0.756 1.00 41.24 490 THR B O 1
ATOM 975 N N . PHE A 1 129 ? 43.398 10.995 -1.441 1.00 35.00 491 PHE B N 1
ATOM 976 C CA . PHE A 1 129 ? 43.916 9.662 -1.719 1.00 37.53 491 PHE B CA 1
ATOM 977 C C . PHE A 1 129 ? 44.788 9.608 -2.970 1.00 43.12 491 PHE B C 1
ATOM 978 O O . PHE A 1 129 ? 45.521 8.630 -3.151 1.00 41.60 491 PHE B O 1
ATOM 986 N N . LEU A 1 130 ? 44.745 10.640 -3.819 1.00 41.55 492 LEU B N 1
ATOM 987 C CA . LEU A 1 130 ? 45.540 10.692 -5.041 1.00 41.56 492 LEU B CA 1
ATOM 988 C C . LEU A 1 130 ? 46.903 11.350 -4.846 1.00 47.44 492 LEU B C 1
ATOM 989 O O . LEU A 1 130 ? 47.666 11.460 -5.813 1.00 50.54 492 LEU B O 1
ATOM 994 N N . GLN A 1 131 ? 47.228 11.793 -3.636 1.00 44.83 493 GLN B N 1
ATOM 995 C CA . GLN A 1 131 ? 48.413 12.609 -3.430 1.00 48.87 493 GLN B CA 1
ATOM 996 C C . GLN A 1 131 ? 49.618 11.673 -3.394 1.00 51.99 493 GLN B C 1
ATOM 997 O O . GLN A 1 131 ? 49.489 10.495 -3.059 1.00 51.68 493 GLN B O 1
ATOM 1003 N N . ARG A 1 132 ? 50.796 12.188 -3.762 1.00 55.71 494 ARG B N 1
ATOM 1004 C CA . ARG A 1 132 ? 51.937 11.286 -3.905 1.00 55.06 494 ARG B CA 1
ATOM 1005 C C . ARG A 1 132 ? 52.432 10.757 -2.571 1.00 54.05 494 ARG B C 1
ATOM 1006 O O . ARG A 1 132 ? 53.237 9.820 -2.554 1.00 57.24 494 ARG B O 1
ATOM 1008 N N . SER A 1 133 ? 51.964 11.325 -1.464 1.00 49.86 495 SER B N 1
ATOM 1009 C CA . SER A 1 133 ? 52.307 10.802 -0.152 1.00 50.74 495 SER B CA 1
ATOM 1010 C C . SER A 1 133 ? 51.656 9.446 0.111 1.00 51.69 495 SER B C 1
ATOM 1011 O O . SER A 1 133 ? 52.235 8.609 0.815 1.00 53.86 495 SER B O 1
ATOM 1014 N N . VAL A 1 134 ? 50.480 9.214 -0.457 1.00 52.40 496 VAL B N 1
ATOM 1015 C CA . VAL A 1 134 ? 49.640 8.060 -0.116 1.00 51.02 496 VAL B CA 1
ATOM 1016 C C . VAL A 1 134 ? 50.229 6.787 -0.725 1.00 48.15 496 VAL B C 1
ATOM 1017 O O . VAL A 1 134 ? 50.628 6.799 -1.900 1.00 49.85 496 VAL B O 1
ATOM 1021 N N . PRO A 1 135 ? 50.315 5.692 0.036 1.00 49.32 497 PRO B N 1
ATOM 1022 C CA . PRO A 1 135 ? 50.728 4.406 -0.545 1.00 45.74 497 PRO B CA 1
ATOM 1023 C C . PRO A 1 135 ? 49.751 3.905 -1.607 1.00 41.27 497 PRO B C 1
ATOM 1024 O O . PRO A 1 135 ? 48.554 4.205 -1.582 1.00 42.06 497 PRO B O 1
ATOM 1028 N N . THR A 1 136 ? 50.282 3.130 -2.556 1.00 41.77 498 THR B N 1
ATOM 1029 C CA . THR A 1 136 ? 49.492 2.706 -3.712 1.00 41.81 498 THR B CA 1
ATOM 1030 C C . THR A 1 136 ? 48.268 1.894 -3.299 1.00 39.66 498 THR B C 1
ATOM 1031 O O . THR A 1 136 ? 47.180 2.062 -3.862 1.00 37.04 498 THR B O 1
ATOM 1035 N N . ARG A 1 137 ? 48.418 1.032 -2.294 1.00 40.75 499 ARG B N 1
ATOM 1036 C CA . ARG A 1 137 ? 47.319 0.153 -1.912 1.00 39.14 499 ARG B CA 1
ATOM 1037 C C . ARG A 1 137 ? 46.156 0.929 -1.308 1.00 39.41 499 ARG B C 1
ATOM 1038 O O . ARG A 1 137 ? 44.997 0.525 -1.465 1.00 37.63 499 ARG B O 1
ATOM 1046 N N . ALA A 1 138 ? 46.445 2.034 -0.612 1.00 37.31 500 ALA B N 1
ATOM 1047 C CA . ALA A 1 138 ? 45.395 2.926 -0.127 1.00 41.68 500 ALA B CA 1
ATOM 1048 C C . ALA A 1 138 ? 44.728 3.673 -1.280 1.00 33.78 500 ALA B C 1
ATOM 1049 O O . ALA A 1 138 ? 43.501 3.827 -1.312 1.00 30.04 500 ALA B O 1
ATOM 1051 N N . THR A 1 139 ? 45.525 4.203 -2.204 1.00 34.20 501 THR B N 1
ATOM 1052 C CA . THR A 1 139 ? 44.937 4.838 -3.382 1.00 34.13 501 THR B CA 1
ATOM 1053 C C . THR A 1 139 ? 43.982 3.884 -4.096 1.00 35.65 501 THR B C 1
ATOM 1054 O O . THR A 1 139 ? 42.810 4.213 -4.311 1.00 34.12 501 THR B O 1
ATOM 1058 N N . GLU A 1 140 ? 44.452 2.668 -4.413 1.00 35.70 502 GLU B N 1
ATOM 1059 C CA . GLU A 1 140 ? 43.610 1.697 -5.106 1.00 34.31 502 GLU B CA 1
ATOM 1060 C C . GLU A 1 140 ? 42.342 1.364 -4.330 1.00 33.63 502 GLU B C 1
ATOM 1061 O O . GLU A 1 140 ? 41.302 1.109 -4.949 1.00 29.20 502 GLU B O 1
ATOM 1067 N N . THR A 1 141 ? 42.406 1.360 -2.986 1.00 33.50 503 THR B N 1
ATOM 1068 C CA . THR A 1 141 ? 41.239 1.030 -2.162 1.00 35.13 503 THR B CA 1
ATOM 1069 C C . THR A 1 141 ? 40.140 2.082 -2.313 1.00 32.18 503 THR B C 1
ATOM 1070 O O . THR A 1 141 ? 38.958 1.747 -2.466 1.00 32.78 503 THR B O 1
ATOM 1074 N N . ALA A 1 142 ? 40.498 3.360 -2.204 1.00 30.54 504 ALA B N 1
ATOM 1075 C CA . ALA A 1 142 ? 39.526 4.418 -2.472 1.00 33.03 504 ALA B CA 1
ATOM 1076 C C . ALA A 1 142 ? 38.914 4.254 -3.864 1.00 29.81 504 ALA B C 1
ATOM 1077 O O . ALA A 1 142 ? 37.689 4.299 -4.032 1.00 29.14 504 ALA B O 1
ATOM 1079 N N . LEU A 1 143 ? 39.754 4.062 -4.879 1.00 30.14 505 LEU B N 1
ATOM 1080 C CA . LEU A 1 143 ? 39.216 3.940 -6.232 1.00 30.26 505 LEU B CA 1
ATOM 1081 C C . LEU A 1 143 ? 38.365 2.685 -6.387 1.00 29.99 505 LEU B C 1
ATOM 1082 O O . LEU A 1 143 ? 37.426 2.680 -7.188 1.00 31.34 505 LEU B O 1
ATOM 1087 N N . TYR A 1 144 ? 38.676 1.631 -5.619 1.00 29.67 506 TYR B N 1
ATOM 1088 C CA . TYR A 1 144 ? 37.848 0.421 -5.560 1.00 31.17 506 TYR B CA 1
ATOM 1089 C C . TYR A 1 144 ? 36.427 0.735 -5.090 1.00 31.20 506 TYR B C 1
ATOM 1090 O O . TYR A 1 144 ? 35.447 0.219 -5.637 1.00 30.21 506 TYR B O 1
ATOM 1099 N N . TYR A 1 145 ? 36.296 1.528 -4.027 1.00 32.03 507 TYR B N 1
ATOM 1100 C CA . TYR A 1 145 ? 34.969 1.916 -3.555 1.00 30.12 507 TYR B CA 1
ATOM 1101 C C . TYR A 1 145 ? 34.276 2.845 -4.550 1.00 31.74 507 TYR B C 1
ATOM 1102 O O . TYR A 1 145 ? 33.058 2.750 -4.751 1.00 35.37 507 TYR B O 1
ATOM 1111 N N . VAL A 1 146 ? 35.019 3.782 -5.147 1.00 30.03 508 VAL B N 1
ATOM 1112 C CA . VAL A 1 146 ? 34.416 4.669 -6.146 1.00 29.09 508 VAL B CA 1
ATOM 1113 C C . VAL A 1 146 ? 33.816 3.858 -7.295 1.00 30.02 508 VAL B C 1
ATOM 1114 O O . VAL A 1 146 ? 32.728 4.173 -7.799 1.00 31.37 508 VAL B O 1
ATOM 1118 N N . ALA A 1 147 ? 34.516 2.810 -7.730 1.00 28.50 509 ALA B N 1
ATOM 1119 C CA . ALA A 1 147 ? 33.994 1.943 -8.787 1.00 29.54 509 ALA B CA 1
ATOM 1120 C C . ALA A 1 147 ? 32.618 1.395 -8.425 1.00 31.79 509 ALA B C 1
ATOM 1121 O O . ALA A 1 147 ? 31.680 1.465 -9.229 1.00 31.28 509 ALA B O 1
ATOM 1123 N N . GLU A 1 148 ? 32.485 0.847 -7.211 1.00 32.16 510 GLU B N 1
ATOM 1124 C CA . GLU A 1 148 ? 31.198 0.370 -6.707 1.00 31.11 510 GLU B CA 1
ATOM 1125 C C . GLU A 1 148 ? 30.143 1.475 -6.723 1.00 29.54 510 GLU B C 1
ATOM 1126 O O . GLU A 1 148 ? 28.999 1.259 -7.139 1.00 27.23 510 GLU B O 1
ATOM 1132 N N . TH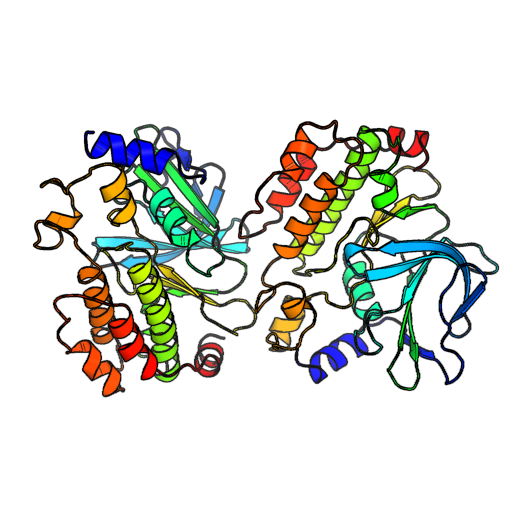R A 1 149 ? 30.498 2.655 -6.224 1.00 29.43 511 THR B N 1
ATOM 1133 C CA . THR A 1 149 ? 29.535 3.747 -6.148 1.00 30.90 511 THR B CA 1
ATOM 1134 C C . THR A 1 149 ? 29.075 4.175 -7.537 1.00 29.06 511 THR B C 1
ATOM 1135 O O . THR A 1 149 ? 27.872 4.306 -7.793 1.00 29.27 511 THR B O 1
ATOM 1139 N N . LEU A 1 150 ? 30.015 4.334 -8.465 1.00 28.55 512 LEU B N 1
ATOM 1140 C CA . LEU A 1 150 ? 29.631 4.739 -9.821 1.00 31.27 512 LEU B CA 1
ATOM 1141 C C . LEU A 1 150 ? 28.867 3.630 -10.540 1.00 31.30 512 LEU B C 1
ATOM 1142 O O . LEU A 1 150 ? 27.991 3.921 -11.373 1.00 27.84 512 LEU B O 1
ATOM 1147 N N . ARG A 1 151 ? 29.195 2.356 -10.267 1.00 30.17 513 ARG B N 1
ATOM 1148 C CA . ARG A 1 151 ? 28.420 1.272 -10.870 1.00 31.86 513 ARG B CA 1
ATOM 1149 C C . ARG A 1 151 ? 26.985 1.303 -10.371 1.00 32.50 513 ARG B C 1
ATOM 1150 O O . ARG A 1 151 ? 26.047 1.001 -11.122 1.00 30.74 513 ARG B O 1
ATOM 1158 N N . SER A 1 152 ? 26.804 1.648 -9.089 1.00 27.80 514 SER B N 1
ATOM 1159 C CA . SER A 1 152 ? 25.473 1.725 -8.498 1.00 31.53 514 SER B CA 1
ATOM 1160 C C . SER A 1 152 ? 24.652 2.858 -9.113 1.00 30.44 514 SER B C 1
ATOM 1161 O O . SER A 1 152 ? 23.439 2.718 -9.304 1.00 30.32 514 SER B O 1
ATOM 1164 N N . LEU A 1 153 ? 25.270 4.018 -9.348 1.00 31.84 515 LEU B N 1
ATOM 1165 C CA . LEU A 1 153 ? 24.582 5.092 -10.074 1.00 34.13 515 LEU B CA 1
ATOM 1166 C C . LEU A 1 153 ? 24.264 4.679 -11.503 1.00 29.70 515 LEU B C 1
ATOM 1167 O O . LEU A 1 153 ? 23.237 5.079 -12.067 1.00 29.32 515 LEU B O 1
ATOM 1172 N N . CYS A 1 154 ? 25.153 3.911 -12.120 1.00 30.32 516 CYS B N 1
ATOM 1173 C CA . CYS A 1 154 ? 24.902 3.486 -13.499 1.00 29.48 516 CYS B CA 1
ATOM 1174 C C . CYS A 1 154 ? 23.611 2.678 -13.607 1.00 31.67 516 CYS B C 1
ATOM 1175 O O . CYS A 1 154 ? 22.814 2.889 -14.527 1.00 28.85 516 CYS B O 1
ATOM 1178 N N . THR A 1 155 ? 23.379 1.759 -12.667 1.00 33.59 517 THR B N 1
ATOM 1179 C CA . THR A 1 155 ? 22.148 0.965 -12.664 1.00 34.01 517 THR B CA 1
ATOM 1180 C C . THR A 1 155 ? 20.906 1.823 -12.427 1.00 32.93 517 THR B C 1
ATOM 1181 O O . THR A 1 155 ? 19.835 1.553 -12.993 1.00 29.09 517 THR B O 1
ATOM 1185 N N . ARG A 1 156 ? 21.011 2.823 -11.546 1.00 30.03 518 ARG B N 1
ATOM 1186 C CA . ARG A 1 156 ? 19.874 3.670 -11.199 1.00 31.53 518 ARG B CA 1
ATOM 1187 C C . ARG A 1 156 ? 19.558 4.685 -12.283 1.00 31.29 518 ARG B C 1
ATOM 1188 O O . ARG A 1 156 ? 18.494 5.307 -12.225 1.00 33.49 518 ARG B O 1
ATOM 1196 N N . ARG A 1 157 ? 20.438 4.819 -13.280 1.00 32.70 519 ARG B N 1
ATOM 1197 C CA . ARG A 1 157 ? 20.276 5.760 -14.389 1.00 36.28 519 ARG B CA 1
ATOM 1198 C C . ARG A 1 157 ? 20.263 7.193 -13.869 1.00 34.69 519 ARG B C 1
ATOM 1199 O O . ARG A 1 157 ? 19.449 8.020 -14.278 1.00 34.48 519 ARG B O 1
ATOM 1207 N N . ILE A 1 158 ? 21.166 7.468 -12.934 1.00 34.31 520 ILE B N 1
ATOM 1208 C CA . ILE A 1 158 ? 21.457 8.813 -12.463 1.00 36.62 520 ILE B CA 1
ATOM 1209 C C . ILE A 1 158 ? 22.849 9.140 -12.967 1.00 36.94 520 ILE B C 1
ATOM 1210 O O . ILE A 1 158 ? 23.795 8.377 -12.733 1.00 35.82 520 ILE B O 1
ATOM 1215 N N . ILE A 1 159 ? 22.965 10.223 -13.720 1.00 31.14 521 ILE B N 1
ATOM 1216 C CA . ILE A 1 159 ? 24.241 10.651 -14.272 1.00 34.19 521 ILE B CA 1
ATOM 1217 C C . ILE A 1 159 ? 24.636 11.926 -13.544 1.00 35.00 521 ILE B C 1
ATOM 1218 O O . ILE A 1 159 ? 23.857 12.884 -13.507 1.00 35.39 521 ILE B O 1
ATOM 1223 N N . HIS A 1 160 ? 25.839 11.937 -12.962 1.00 35.88 522 HIS B N 1
ATOM 1224 C CA . HIS A 1 160 ? 26.250 13.051 -12.108 1.00 34.19 522 HIS B CA 1
ATOM 1225 C C . HIS A 1 160 ? 26.694 14.255 -12.942 1.00 33.75 522 HIS B C 1
ATOM 1226 O O . HIS A 1 160 ? 26.323 15.399 -12.642 1.00 32.90 522 HIS B O 1
ATOM 1233 N N . CYS A 1 161 ? 27.535 14.026 -13.954 1.00 38.67 523 CYS B N 1
ATOM 1234 C CA . CYS A 1 161 ? 27.942 14.992 -14.992 1.00 36.90 523 CYS B CA 1
ATOM 1235 C C . CYS A 1 161 ? 29.038 15.970 -14.564 1.00 32.97 523 CYS B C 1
ATOM 1236 O O . CYS A 1 161 ? 29.480 16.753 -15.395 1.00 37.09 523 CYS B O 1
ATOM 1239 N N . ALA A 1 162 ? 29.479 15.957 -13.316 1.00 34.85 524 ALA B N 1
ATOM 1240 C CA . ALA A 1 162 ? 30.551 16.828 -12.865 1.00 31.19 524 ALA B CA 1
ATOM 1241 C C . ALA A 1 162 ? 31.428 16.129 -11.825 1.00 36.98 524 ALA B C 1
ATOM 1242 O O . ALA A 1 162 ? 31.713 16.683 -10.765 1.00 30.72 524 ALA B O 1
ATOM 1244 N N . LEU A 1 163 ? 31.855 14.883 -12.094 1.00 34.32 525 LEU B N 1
ATOM 1245 C CA . LEU A 1 163 ? 32.668 14.148 -11.124 1.00 32.32 525 LEU B CA 1
ATOM 1246 C C . LEU A 1 163 ? 34.152 14.512 -11.237 1.00 30.37 525 LEU B C 1
ATOM 1247 O O . LEU A 1 163 ? 34.737 14.418 -12.320 1.00 32.92 525 LEU B O 1
ATOM 1252 N N . THR A 1 164 ? 34.749 14.929 -10.121 1.00 28.84 526 THR B N 1
ATOM 1253 C CA . THR A 1 164 ? 36.181 15.151 -9.963 1.00 30.62 526 THR B CA 1
ATOM 1254 C C . THR A 1 164 ? 36.627 14.644 -8.596 1.00 33.36 526 THR B C 1
ATOM 1255 O O . THR A 1 164 ? 35.805 14.457 -7.690 1.00 29.12 526 THR B O 1
ATOM 1259 N N . PRO A 1 165 ? 37.935 14.417 -8.413 1.00 35.58 527 PRO B N 1
ATOM 1260 C CA . PRO A 1 165 ? 38.433 14.038 -7.078 1.00 32.50 527 PRO B CA 1
ATOM 1261 C C . PRO A 1 165 ? 38.197 15.098 -6.004 1.00 32.94 527 PRO B C 1
ATOM 1262 O O . PRO A 1 165 ? 38.250 14.774 -4.801 1.00 32.55 527 PRO B O 1
ATOM 1266 N N . ASP A 1 166 ? 37.930 16.344 -6.383 1.00 30.01 528 ASP B N 1
ATOM 1267 C CA . ASP A 1 166 ? 37.691 17.376 -5.389 1.00 29.48 528 ASP B CA 1
ATOM 1268 C C . ASP A 1 166 ? 36.248 17.427 -4.909 1.00 30.80 528 ASP B C 1
ATOM 1269 O O . ASP A 1 166 ? 35.975 18.130 -3.929 1.00 36.24 528 ASP B O 1
ATOM 1274 N N . ASN A 1 167 ? 35.323 16.701 -5.541 1.00 28.36 529 ASN B N 1
ATOM 1275 C CA . ASN A 1 167 ? 33.936 16.722 -5.092 1.00 28.34 529 ASN B CA 1
ATOM 1276 C C . ASN A 1 167 ? 33.398 15.316 -4.919 1.00 27.74 529 ASN B C 1
ATOM 1277 O O . ASN A 1 167 ? 32.187 15.087 -5.015 1.00 29.12 529 ASN B O 1
ATOM 1282 N N . VAL A 1 168 ? 34.286 14.370 -4.642 1.00 29.61 530 VAL B N 1
ATOM 1283 C CA . VAL A 1 168 ? 33.909 13.036 -4.188 1.00 31.10 530 VAL B CA 1
ATOM 1284 C C . VAL A 1 168 ? 34.487 12.841 -2.799 1.00 27.22 530 VAL B C 1
ATOM 1285 O O . VAL A 1 168 ? 35.702 12.957 -2.608 1.00 28.66 530 VAL B O 1
ATOM 1289 N N . PHE A 1 169 ? 33.647 12.487 -1.849 1.00 27.56 531 PHE B N 1
ATOM 1290 C CA . PHE A 1 169 ? 34.117 12.384 -0.475 1.00 32.80 531 PHE B CA 1
ATOM 1291 C C . PHE A 1 169 ? 34.026 10.956 0.050 1.00 32.98 531 PHE B C 1
ATOM 1292 O O . PHE A 1 169 ? 33.079 10.218 -0.248 1.00 31.74 531 PHE B O 1
ATOM 1300 N N . MET A 1 170 ? 35.046 10.577 0.812 1.00 32.98 532 MET B N 1
ATOM 1301 C CA . MET A 1 170 ? 35.180 9.244 1.390 1.00 34.68 532 MET B CA 1
ATOM 1302 C C . MET A 1 170 ? 34.988 9.355 2.904 1.00 32.17 532 MET B C 1
ATOM 1303 O O . MET A 1 170 ? 35.769 10.035 3.585 1.00 31.62 532 MET B O 1
ATOM 1308 N N . TYR A 1 171 ? 33.946 8.711 3.430 1.00 31.86 533 TYR B N 1
ATOM 1309 C CA . TYR A 1 171 ? 33.673 8.718 4.865 1.00 32.75 533 TYR B CA 1
ATOM 1310 C C . TYR A 1 171 ? 34.235 7.449 5.507 1.00 33.52 533 TYR B C 1
ATOM 1311 O O . TYR A 1 171 ? 33.862 6.334 5.126 1.00 30.87 533 TYR B O 1
ATOM 1320 N N . MET A 1 172 ? 35.123 7.618 6.478 1.00 34.03 534 MET B N 1
ATOM 1321 C CA . MET A 1 172 ? 35.689 6.503 7.218 1.00 34.52 534 MET B CA 1
ATOM 1322 C C . MET A 1 172 ? 35.189 6.576 8.655 1.00 38.17 534 MET B C 1
ATOM 1323 O O . MET A 1 172 ? 35.473 7.543 9.373 1.00 35.15 534 MET B O 1
ATOM 1328 N N . ASP A 1 173 ? 34.448 5.560 9.081 1.00 36.99 535 ASP B N 1
ATOM 1329 C CA . ASP A 1 173 ? 33.919 5.612 10.434 1.00 36.54 535 ASP B CA 1
ATOM 1330 C C . ASP A 1 173 ? 35.051 5.414 11.441 1.00 39.02 535 ASP B C 1
ATOM 1331 O O . ASP A 1 173 ? 36.182 5.066 11.086 1.00 39.19 535 ASP B O 1
ATOM 1336 N N . SER A 1 174 ? 34.726 5.625 12.724 1.00 43.59 536 SER B N 1
ATOM 1337 C CA . SER A 1 174 ? 35.752 5.629 13.763 1.00 41.96 536 SER B CA 1
ATOM 1338 C C . SER A 1 174 ? 36.486 4.293 13.890 1.00 42.12 536 SER B C 1
ATOM 1339 O O . SER A 1 174 ? 37.584 4.268 14.456 1.00 45.54 536 SER B O 1
ATOM 1342 N N . THR A 1 175 ? 35.958 3.194 13.338 1.00 43.16 537 THR B N 1
ATOM 1343 C CA . THR A 1 175 ? 36.698 1.936 13.442 1.00 46.25 537 THR B CA 1
ATOM 1344 C C . THR A 1 175 ? 37.768 1.789 12.382 1.00 47.86 537 THR B C 1
ATOM 1345 O O . THR A 1 175 ? 38.733 1.048 12.608 1.00 45.57 537 THR B O 1
ATOM 1349 N N . GLY A 1 176 ? 37.632 2.482 11.247 1.00 47.57 538 GLY B N 1
ATOM 1350 C CA . GLY A 1 176 ? 38.538 2.274 10.138 1.00 40.65 538 GLY B CA 1
ATOM 1351 C C . GLY A 1 176 ? 38.288 1.005 9.354 1.00 45.39 538 GLY B C 1
ATOM 1352 O O . GLY A 1 176 ? 39.194 0.523 8.665 1.00 47.53 538 GLY B O 1
ATOM 1353 N N . ALA A 1 177 ? 37.068 0.466 9.395 1.00 45.60 539 ALA B N 1
ATOM 1354 C CA . ALA A 1 177 ? 36.813 -0.795 8.706 1.00 42.87 539 ALA B CA 1
ATOM 1355 C C . ALA A 1 177 ? 36.547 -0.600 7.221 1.00 45.28 539 ALA B C 1
ATOM 1356 O O . ALA A 1 177 ? 36.801 -1.520 6.435 1.00 41.41 539 ALA B O 1
ATOM 1358 N N . SER A 1 178 ? 36.046 0.566 6.810 1.00 42.57 540 SER B N 1
ATOM 1359 C CA . SER A 1 178 ? 35.608 0.733 5.428 1.00 39.71 540 SER B CA 1
ATOM 1360 C C . SER A 1 178 ? 35.632 2.207 5.044 1.00 36.71 540 SER B C 1
ATOM 1361 O O . SER A 1 178 ? 35.790 3.093 5.890 1.00 36.96 540 SER B O 1
ATOM 1364 N N . LEU A 1 179 ? 35.504 2.454 3.741 1.00 39.95 541 LEU B N 1
ATOM 1365 C CA . LEU A 1 179 ? 35.218 3.779 3.210 1.00 33.85 541 LEU B CA 1
ATOM 1366 C C . LEU A 1 179 ? 33.820 3.769 2.621 1.00 32.47 541 LEU B C 1
ATOM 1367 O O . LEU A 1 179 ? 33.419 2.800 1.972 1.00 38.35 541 LEU B O 1
ATOM 1372 N N . LYS A 1 180 ? 33.070 4.832 2.867 1.00 31.23 542 LYS B N 1
ATOM 1373 C CA . LYS A 1 180 ? 31.774 5.037 2.239 1.00 31.45 542 LYS B CA 1
ATOM 1374 C C . LYS A 1 180 ? 31.832 6.330 1.438 1.00 35.09 542 LYS B C 1
ATOM 1375 O O . LYS A 1 180 ? 32.204 7.383 1.971 1.00 29.76 542 LYS B O 1
ATOM 1381 N N . THR A 1 181 ? 31.473 6.236 0.160 1.00 30.89 543 THR B N 1
ATOM 1382 C CA . THR A 1 181 ? 31.711 7.274 -0.834 1.00 29.68 543 THR B CA 1
ATOM 1383 C C . THR A 1 181 ? 30.442 8.090 -1.032 1.00 31.12 543 THR B C 1
ATOM 1384 O O . THR A 1 181 ? 29.355 7.522 -1.185 1.00 30.11 543 THR B O 1
ATOM 1388 N N . PHE A 1 182 ? 30.577 9.415 -1.029 1.00 30.00 544 PHE B N 1
ATOM 1389 C CA . PHE A 1 182 ? 29.464 10.238 -1.479 1.00 30.46 544 PHE B CA 1
ATOM 1390 C C . PHE A 1 182 ? 29.959 11.384 -2.359 1.00 34.47 544 PHE B C 1
ATOM 1391 O O . PHE A 1 182 ? 30.600 12.331 -1.875 1.00 28.21 544 PHE B O 1
ATOM 1399 N N . PRO A 1 183 ? 29.613 11.383 -3.662 1.00 34.28 545 PRO B N 1
ATOM 1400 C CA . PRO A 1 183 ? 29.902 12.533 -4.514 1.00 30.42 545 PRO B CA 1
ATOM 1401 C C . PRO A 1 183 ? 28.967 13.677 -4.091 1.00 31.72 545 PRO B C 1
ATOM 1402 O O . PRO A 1 183 ? 27.891 13.416 -3.641 1.00 28.25 545 PRO B O 1
ATOM 1406 N N . VAL A 1 184 ? 29.356 14.921 -4.390 1.00 39.71 546 VAL B N 1
ATOM 1407 C CA . VAL A 1 184 ? 28.557 16.052 -3.813 1.00 46.71 546 VAL B CA 1
ATOM 1408 C C . VAL A 1 184 ? 27.910 17.063 -4.776 1.00 50.08 546 VAL B C 1
ATOM 1409 O O . VAL A 1 184 ? 26.732 17.244 -4.657 1.00 59.72 546 VAL B O 1
ATOM 1413 N N . CYS A 1 185 ? 28.619 17.792 -5.585 1.00 39.85 547 CYS B N 1
ATOM 1414 C CA . CYS A 1 185 ? 27.975 18.895 -6.359 1.00 33.70 547 CYS B CA 1
ATOM 1415 C C . CYS A 1 185 ? 27.045 18.354 -7.457 1.00 37.59 547 CYS B C 1
ATOM 1416 O O . CYS A 1 185 ? 27.522 18.172 -8.553 1.00 30.84 547 CYS B O 1
ATOM 1419 N N . TRP A 1 186 ? 25.756 18.206 -7.177 1.00 34.82 548 TRP B N 1
ATOM 1420 C CA . TRP A 1 186 ? 24.796 17.529 -8.087 1.00 34.21 548 TRP B CA 1
ATOM 1421 C C . TRP A 1 186 ? 23.903 18.485 -8.871 1.00 32.31 548 TRP B C 1
ATOM 1422 O O . TRP A 1 186 ? 22.818 18.073 -9.270 1.00 32.61 548 TRP B O 1
ATOM 1433 N N . ASP A 1 187 ? 24.341 19.718 -9.071 1.00 32.98 549 ASP B N 1
ATOM 1434 C CA . ASP A 1 187 ? 23.439 20.741 -9.668 1.00 34.22 549 ASP B CA 1
ATOM 1435 C C . ASP A 1 187 ? 22.991 20.348 -11.080 1.00 34.54 549 ASP B C 1
ATOM 1436 O O . ASP A 1 187 ? 21.857 20.645 -11.437 1.00 35.36 549 ASP B O 1
ATOM 1441 N N . ASP A 1 188 ? 23.839 19.638 -11.806 1.00 33.96 550 ASP B N 1
ATOM 1442 C CA . ASP A 1 188 ? 23.539 19.346 -13.207 1.00 34.43 550 ASP B CA 1
ATOM 1443 C C . ASP A 1 188 ? 23.169 17.890 -13.446 1.00 35.54 550 ASP B C 1
ATOM 1444 O O . ASP A 1 188 ? 23.245 17.424 -14.591 1.00 33.92 550 ASP B O 1
ATOM 1449 N N . CYS A 1 189 ? 22.817 17.142 -12.399 1.00 32.99 551 CYS B N 1
ATOM 1450 C CA . CYS A 1 189 ? 22.713 15.702 -12.570 1.00 32.36 551 CYS B CA 1
ATOM 1451 C C . CYS A 1 189 ? 21.419 15.314 -13.281 1.00 32.99 551 CYS B C 1
ATOM 1452 O O . CYS A 1 189 ? 20.388 15.989 -13.179 1.00 33.76 551 CYS B O 1
ATOM 1455 N N . VAL A 1 190 ? 21.477 14.184 -13.985 1.00 32.76 552 VAL B N 1
ATOM 1456 C CA . VAL A 1 190 ? 20.406 13.726 -14.860 1.00 34.66 552 VAL B CA 1
ATOM 1457 C C . VAL A 1 190 ? 19.802 12.470 -14.255 1.00 37.19 552 VAL B C 1
ATOM 1458 O O . VAL A 1 190 ? 20.482 11.443 -14.130 1.00 34.90 552 VAL B O 1
ATOM 1462 N N . ASP A 1 191 ? 18.521 12.553 -13.891 1.00 36.78 553 ASP B N 1
ATOM 1463 C CA . ASP A 1 191 ? 17.743 11.424 -13.380 1.00 36.43 553 ASP B CA 1
ATOM 1464 C C . ASP A 1 191 ? 16.929 10.947 -14.569 1.00 37.03 553 ASP B C 1
ATOM 1465 O O . ASP A 1 191 ? 15.815 11.408 -14.808 1.00 38.85 553 ASP B O 1
ATOM 1470 N N . ALA A 1 192 ? 17.527 10.041 -15.345 1.00 41.01 554 ALA B N 1
ATOM 1471 C CA . ALA A 1 192 ? 16.958 9.667 -16.637 1.00 37.34 554 ALA B CA 1
ATOM 1472 C C . ALA A 1 192 ? 15.542 9.120 -16.490 1.00 40.89 554 ALA B C 1
ATOM 1473 O O . ALA A 1 192 ? 14.645 9.489 -17.256 1.00 40.66 554 ALA B O 1
ATOM 1475 N N . ALA A 1 193 ? 15.309 8.268 -15.485 1.00 39.32 555 ALA B N 1
ATOM 1476 C CA . ALA A 1 193 ? 13.959 7.758 -15.252 1.00 43.34 555 ALA B CA 1
ATOM 1477 C C . ALA A 1 193 ? 12.982 8.892 -14.960 1.00 44.90 555 ALA B C 1
ATOM 1478 O O . ALA A 1 193 ? 11.835 8.872 -15.425 1.00 43.93 555 ALA B O 1
ATOM 1480 N N . MET A 1 194 ? 13.409 9.874 -14.164 1.00 39.99 556 MET B N 1
ATOM 1481 C CA . MET A 1 194 ? 12.550 11.012 -13.849 1.00 40.98 556 MET B CA 1
ATOM 1482 C C . MET A 1 194 ? 12.178 11.775 -15.111 1.00 44.97 556 MET B C 1
ATOM 1483 O O . MET A 1 194 ? 11.001 12.083 -15.339 1.00 49.10 556 MET B O 1
ATOM 1488 N N . PHE A 1 195 ? 13.181 12.122 -15.925 1.00 40.78 557 PHE B N 1
ATOM 1489 C CA . PHE A 1 195 ? 12.968 12.707 -17.244 1.00 46.06 557 PHE B CA 1
ATOM 1490 C C . PHE A 1 195 ? 11.872 11.977 -18.011 1.00 47.38 557 PHE B C 1
ATOM 1491 O O . PHE A 1 195 ? 10.900 12.594 -18.462 1.00 51.80 557 PHE B O 1
ATOM 1499 N N . SER A 1 196 ? 12.013 10.651 -18.150 1.00 47.36 558 SER B N 1
ATOM 1500 C CA . SER A 1 196 ? 11.098 9.886 -18.993 1.00 54.54 558 SER B CA 1
ATOM 1501 C C . SER A 1 196 ? 9.671 9.945 -18.458 1.00 55.39 558 SER B C 1
ATOM 1502 O O . SER A 1 196 ? 8.713 10.046 -19.236 1.00 59.05 558 SER B O 1
ATOM 1505 N N . GLU A 1 197 ? 9.509 9.882 -17.132 1.00 48.62 559 GLU B N 1
ATOM 1506 C CA . GLU A 1 197 ? 8.170 9.912 -16.555 1.00 53.29 559 GLU B CA 1
ATOM 1507 C C . GLU A 1 197 ? 7.511 11.280 -16.715 1.00 52.06 559 GLU B C 1
ATOM 1508 O O . GLU A 1 197 ? 6.293 11.362 -16.919 1.00 48.45 559 GLU B O 1
ATOM 1514 N N . ARG A 1 198 ? 8.292 12.356 -16.686 1.00 47.62 560 ARG B N 1
ATOM 1515 C CA . ARG A 1 198 ? 7.731 13.690 -16.835 1.00 52.35 560 ARG B CA 1
ATOM 1516 C C . ARG A 1 198 ? 7.759 14.205 -18.268 1.00 50.45 560 ARG B C 1
ATOM 1517 O O . ARG A 1 198 ? 7.307 15.329 -18.510 1.00 51.14 560 ARG B O 1
ATOM 1525 N N . GLY A 1 199 ? 8.272 13.427 -19.218 1.00 53.10 561 GLY B N 1
ATOM 1526 C CA . GLY A 1 199 ? 8.257 13.839 -20.614 1.00 50.96 561 GLY B CA 1
ATOM 1527 C C . GLY A 1 199 ? 9.228 14.953 -20.938 1.00 50.65 561 GLY B C 1
ATOM 1528 O O . GLY A 1 199 ? 8.875 15.883 -21.675 1.00 51.99 561 GLY B O 1
ATOM 1529 N N . LEU A 1 200 ? 10.446 14.876 -20.409 1.00 51.84 562 LEU B N 1
ATOM 1530 C CA . LEU A 1 200 ? 11.416 15.963 -20.458 1.00 52.94 562 LEU B CA 1
ATOM 1531 C C . LEU A 1 200 ? 12.518 15.674 -21.466 1.00 52.11 562 LEU B C 1
ATOM 1532 O O . LEU A 1 200 ? 13.156 14.619 -21.405 1.00 51.03 562 LEU B O 1
ATOM 1537 N N . LYS A 1 201 ? 12.773 16.623 -22.358 1.00 50.29 563 LYS B N 1
ATOM 1538 C CA . LYS A 1 201 ? 13.957 16.556 -23.197 1.00 52.16 563 LYS B CA 1
ATOM 1539 C C . LYS A 1 201 ? 14.933 17.634 -22.757 1.00 49.28 563 LYS B C 1
ATOM 1540 O O . LYS A 1 201 ? 14.565 18.591 -22.067 1.00 50.61 563 LYS B O 1
ATOM 1546 N N . PHE A 1 202 ? 16.199 17.425 -23.096 1.00 47.73 564 PHE B N 1
ATOM 1547 C CA . PHE A 1 202 ? 17.214 18.428 -22.809 1.00 48.43 564 PHE B CA 1
ATOM 1548 C C . PHE A 1 202 ? 16.914 19.700 -23.600 1.00 49.63 564 PHE B C 1
ATOM 1549 O O . PHE A 1 202 ? 16.467 19.644 -24.752 1.00 47.05 564 PHE B O 1
ATOM 1557 N N . VAL A 1 203 ? 17.151 20.855 -22.982 1.00 47.56 565 VAL B N 1
ATOM 1558 C CA . VAL A 1 203 ? 16.914 22.112 -23.690 1.00 48.76 565 VAL B CA 1
ATOM 1559 C C . VAL A 1 203 ? 18.265 22.768 -23.975 1.00 50.16 565 VAL B C 1
ATOM 1560 O O . VAL A 1 203 ? 19.214 22.603 -23.194 1.00 49.53 565 VAL B O 1
ATOM 1564 N N . PRO A 1 204 ? 18.401 23.512 -25.084 1.00 48.83 566 PRO B N 1
ATOM 1565 C CA . PRO A 1 204 ? 19.748 23.902 -25.555 1.00 49.05 566 PRO B CA 1
ATOM 1566 C C . PRO A 1 204 ? 20.553 24.734 -24.571 1.00 51.33 566 PRO B C 1
ATOM 1567 O O . PRO A 1 204 ? 21.791 24.681 -24.604 1.00 51.82 566 PRO B O 1
ATOM 1571 N N . SER A 1 205 ? 19.901 25.517 -23.708 1.00 50.71 567 SER B N 1
ATOM 1572 C CA . SER A 1 205 ? 20.606 26.414 -22.796 1.00 51.30 567 SER B CA 1
ATOM 1573 C C . SER A 1 205 ? 21.074 25.779 -21.487 1.00 57.70 567 SER B C 1
ATOM 1574 O O . SER A 1 205 ? 21.703 26.490 -20.694 1.00 55.11 567 SER B O 1
ATOM 1577 N N . LEU A 1 206 ? 21.018 24.519 -20.915 1.00 54.79 568 LEU B N 1
ATOM 1578 C CA . LEU A 1 206 ? 21.543 23.632 -19.870 1.00 54.66 568 LEU B CA 1
ATOM 1579 C C . LEU A 1 206 ? 23.062 23.564 -19.987 1.00 55.25 568 LEU B C 1
ATOM 1580 O O . LEU A 1 206 ? 23.606 23.599 -21.103 1.00 49.64 568 LEU B O 1
ATOM 1585 N N . PRO A 1 207 ? 23.340 24.164 -18.681 1.00 55.21 569 PRO B N 1
ATOM 1586 C CA . PRO A 1 207 ? 24.811 24.131 -18.578 1.00 50.73 569 PRO B CA 1
ATOM 1587 C C . PRO A 1 207 ? 25.423 22.777 -18.904 1.00 50.72 569 PRO B C 1
ATOM 1588 O O . PRO A 1 207 ? 26.562 22.717 -19.387 1.00 51.43 569 PRO B O 1
ATOM 1592 N N . VAL A 1 208 ? 24.706 21.683 -18.668 1.00 50.70 570 VAL B N 1
ATOM 1593 C CA . VAL A 1 208 ? 25.310 20.370 -18.866 1.00 47.54 570 VAL B CA 1
ATOM 1594 C C . VAL A 1 208 ? 25.571 20.113 -20.353 1.00 52.45 570 VAL B C 1
ATOM 1595 O O . VAL A 1 208 ? 26.579 19.495 -20.723 1.00 50.77 570 VAL B O 1
ATOM 1599 N N . LEU A 1 209 ? 24.678 20.583 -21.231 1.00 48.77 571 LEU B N 1
ATOM 1600 C CA . LEU A 1 209 ? 24.893 20.381 -22.661 1.00 54.89 571 LEU B CA 1
ATOM 1601 C C . LEU A 1 209 ? 25.999 21.285 -23.194 1.00 54.63 571 LEU B C 1
ATOM 1602 O O . LEU A 1 209 ? 26.783 20.865 -24.051 1.00 56.12 571 LEU B O 1
ATOM 1607 N N . MET A 1 210 ? 26.072 22.531 -22.713 1.00 48.73 572 MET B N 1
ATOM 1608 C CA . MET A 1 210 ? 27.154 23.423 -23.123 1.00 49.62 572 MET B CA 1
ATOM 1609 C C . MET A 1 210 ? 28.494 22.984 -22.548 1.00 53.07 572 MET B C 1
ATOM 1610 O O . MET A 1 210 ? 29.528 23.098 -23.218 1.00 51.52 572 MET B O 1
ATOM 1615 N N . ARG A 1 211 ? 28.498 22.523 -21.294 1.00 52.37 573 ARG B N 1
ATOM 1616 C CA . ARG A 1 211 ? 29.742 22.143 -20.631 1.00 53.14 573 ARG B CA 1
ATOM 1617 C C . ARG A 1 211 ? 30.399 20.954 -21.326 1.00 54.73 573 ARG B C 1
ATOM 1618 O O . ARG A 1 211 ? 31.593 20.984 -21.646 1.00 54.45 573 ARG B O 1
ATOM 1626 N N . HIS A 1 212 ? 29.589 19.957 -21.603 1.00 58.14 574 HIS B N 1
ATOM 1627 C CA . HIS A 1 212 ? 30.109 18.852 -22.434 1.00 61.03 574 HIS B CA 1
ATOM 1628 C C . HIS A 1 212 ? 29.805 19.301 -23.869 1.00 62.25 574 HIS B C 1
ATOM 1629 O O . HIS A 1 212 ? 29.263 20.401 -24.016 1.00 62.06 574 HIS B O 1
ATOM 1636 N N . ALA A 1 213 ? 30.183 18.544 -24.885 1.00 73.41 575 ALA B N 1
ATOM 1637 C CA . ALA A 1 213 ? 29.795 18.913 -26.268 1.00 78.24 575 ALA B CA 1
ATOM 1638 C C . ALA A 1 213 ? 28.821 17.853 -26.738 1.00 86.09 575 ALA B C 1
ATOM 1639 O O . ALA A 1 213 ? 29.251 16.908 -27.398 1.00 93.81 575 ALA B O 1
ATOM 1641 N N . VAL A 1 214 ? 27.559 18.016 -26.393 1.00 66.59 576 VAL B N 1
ATOM 1642 C CA . VAL A 1 214 ? 26.580 16.944 -26.666 1.00 62.87 576 VAL B CA 1
ATOM 1643 C C . VAL A 1 214 ? 25.250 17.642 -26.846 1.00 55.44 576 VAL B C 1
ATOM 1644 O O . VAL A 1 214 ? 25.144 18.807 -26.460 1.00 49.09 576 VAL B O 1
ATOM 1648 N N . LYS A 1 215 ? 24.260 16.950 -27.358 1.00 52.64 577 LYS B N 1
ATOM 1649 C CA . LYS A 1 215 ? 22.928 17.580 -27.423 1.00 50.82 577 LYS B CA 1
ATOM 1650 C C . LYS A 1 215 ? 22.055 16.815 -26.446 1.00 48.20 577 LYS B C 1
ATOM 1651 O O . LYS A 1 215 ? 20.867 17.110 -26.353 1.00 48.59 577 LYS B O 1
ATOM 1657 N N . GLU A 1 216 ? 22.675 15.853 -25.771 1.00 45.29 578 GLU B N 1
ATOM 1658 C CA . GLU A 1 216 ? 21.949 15.008 -24.796 1.00 43.53 578 GLU B CA 1
ATOM 1659 C C . GLU A 1 216 ? 22.904 14.228 -23.899 1.00 42.33 578 GLU B C 1
ATOM 1660 O O . GLU A 1 216 ? 24.051 14.028 -24.285 1.00 40.35 578 GLU B O 1
ATOM 1666 N N . ILE A 1 217 ? 22.421 13.895 -22.708 1.00 42.93 579 ILE B N 1
ATOM 1667 C CA . ILE A 1 217 ? 23.125 13.056 -21.758 1.00 39.75 579 ILE B CA 1
ATOM 1668 C C . ILE A 1 217 ? 22.335 11.757 -21.705 1.00 38.44 579 ILE B C 1
ATOM 1669 O O . ILE A 1 217 ? 21.220 11.707 -21.167 1.00 37.04 579 ILE B O 1
ATOM 1674 N N . ASP A 1 218 ? 22.889 10.719 -22.314 1.00 35.95 580 ASP B N 1
ATOM 1675 C CA . ASP A 1 218 ? 22.177 9.466 -22.527 1.00 36.04 580 ASP B CA 1
ATOM 1676 C C . ASP A 1 218 ? 23.095 8.362 -22.031 1.00 35.20 580 ASP B C 1
ATOM 1677 O O . ASP A 1 218 ? 24.076 8.028 -22.700 1.00 39.24 580 ASP B O 1
ATOM 1682 N N . GLY A 1 219 ? 22.777 7.797 -20.860 1.00 39.21 581 GLY B N 1
ATOM 1683 C CA . GLY A 1 219 ? 23.647 6.827 -20.222 1.00 34.44 581 GLY B CA 1
ATOM 1684 C C . GLY A 1 219 ? 24.791 7.472 -19.458 1.00 32.90 581 GLY B C 1
ATOM 1685 O O . GLY A 1 219 ? 24.942 8.691 -19.389 1.00 32.92 581 GLY B O 1
ATOM 1686 N N . SER A 1 220 ? 25.625 6.606 -18.888 1.00 32.32 582 SER B N 1
ATOM 1687 C CA . SER A 1 220 ? 26.663 6.967 -17.930 1.00 34.55 582 SER B CA 1
ATOM 1688 C C . SER A 1 220 ? 28.016 7.211 -18.590 1.00 31.69 582 SER B C 1
ATOM 1689 O O . SER A 1 220 ? 29.034 7.265 -17.889 1.00 31.97 582 SER B O 1
ATOM 1692 N N . TYR A 1 221 ? 28.049 7.349 -19.919 1.00 32.56 583 TYR B N 1
ATOM 1693 C CA . TYR A 1 221 ? 29.315 7.578 -20.611 1.00 32.95 583 TYR B CA 1
ATOM 1694 C C . TYR A 1 221 ? 30.088 8.723 -19.956 1.00 32.74 583 TYR B C 1
ATOM 1695 O O . TYR A 1 221 ? 31.267 8.569 -19.603 1.00 32.25 583 TYR B O 1
ATOM 1704 N N . ILE A 1 222 ? 29.415 9.867 -19.747 1.00 32.64 584 ILE B N 1
ATOM 1705 C CA . ILE A 1 222 ? 30.048 11.047 -19.147 1.00 33.62 584 ILE B CA 1
ATOM 1706 C C . ILE A 1 222 ? 30.679 10.710 -17.790 1.00 33.05 584 ILE B C 1
ATOM 1707 O O . ILE A 1 222 ? 31.811 11.113 -17.492 1.00 32.73 584 ILE B O 1
ATOM 1712 N N . ASP A 1 223 ? 29.956 9.981 -16.935 1.00 30.76 585 ASP B N 1
ATOM 1713 C CA . ASP A 1 223 ? 30.521 9.647 -15.622 1.00 32.64 585 ASP B CA 1
ATOM 1714 C C . ASP A 1 223 ? 31.680 8.660 -15.738 1.00 29.78 585 ASP B C 1
ATOM 1715 O O . ASP A 1 223 ? 32.632 8.725 -14.951 1.00 29.34 585 ASP B O 1
ATOM 1720 N N . PHE A 1 224 ? 31.607 7.719 -16.690 1.00 32.66 586 PHE B N 1
ATOM 1721 C CA . PHE A 1 224 ? 32.689 6.750 -16.833 1.00 31.25 586 PHE B CA 1
ATOM 1722 C C . PHE A 1 224 ? 33.982 7.421 -17.278 1.00 31.43 586 PHE B C 1
ATOM 1723 O O . PHE A 1 224 ? 35.064 7.072 -16.794 1.00 30.89 586 PHE B O 1
ATOM 1731 N N . VAL A 1 225 ? 33.895 8.363 -18.224 1.00 32.87 587 VAL B N 1
ATOM 1732 C CA . VAL A 1 225 ? 35.072 9.132 -18.628 1.00 33.85 587 VAL B CA 1
ATOM 1733 C C . VAL A 1 225 ? 35.605 9.962 -17.461 1.00 31.28 587 VAL B C 1
ATOM 1734 O O . VAL A 1 225 ? 36.821 10.075 -17.268 1.00 32.38 587 VAL B O 1
ATOM 1738 N N . SER A 1 226 ? 34.711 10.602 -16.704 1.00 30.80 588 SER B N 1
ATOM 1739 C CA . SER A 1 226 ? 35.125 11.289 -15.471 1.00 34.79 588 SER B CA 1
ATOM 1740 C C . SER A 1 226 ? 35.949 10.374 -14.572 1.00 33.24 588 SER B C 1
ATOM 1741 O O . SER A 1 226 ? 37.029 10.753 -14.104 1.00 31.33 588 SER B O 1
ATOM 1744 N N . PHE A 1 227 ? 35.448 9.151 -14.341 1.00 30.07 589 PHE B N 1
ATOM 1745 C CA . PHE A 1 227 ? 36.154 8.170 -13.521 1.00 30.82 589 PHE B CA 1
ATOM 1746 C C . PHE A 1 227 ? 37.552 7.907 -14.067 1.00 32.56 589 PHE B C 1
ATOM 1747 O O . PHE A 1 227 ? 38.537 7.936 -13.324 1.00 32.40 589 PHE B O 1
ATOM 1755 N N . CYS A 1 228 ? 37.662 7.685 -15.383 1.00 34.26 590 CYS B N 1
ATOM 1756 C CA . CYS A 1 228 ? 38.961 7.355 -15.963 1.00 36.09 590 CYS B CA 1
ATOM 1757 C C . CYS A 1 228 ? 39.953 8.503 -15.809 1.00 37.32 590 CYS B C 1
ATOM 1758 O O . CYS A 1 228 ? 41.148 8.270 -15.590 1.00 39.00 590 CYS B O 1
ATOM 1761 N N . ARG A 1 229 ? 39.475 9.750 -15.916 1.00 37.31 591 ARG B N 1
ATOM 1762 C CA . ARG A 1 229 ? 40.358 10.900 -15.724 1.00 37.63 591 ARG B CA 1
ATOM 1763 C C . ARG A 1 229 ? 40.935 10.936 -14.314 1.00 33.80 591 ARG B C 1
ATOM 1764 O O . ARG A 1 229 ? 42.075 11.370 -14.126 1.00 36.68 591 ARG B O 1
ATOM 1772 N N . MET A 1 230 ? 40.182 10.479 -13.311 1.00 36.28 592 MET B N 1
ATOM 1773 C CA . MET A 1 230 ? 40.734 10.481 -11.954 1.00 37.02 592 MET B CA 1
ATOM 1774 C C . MET A 1 230 ? 41.997 9.630 -11.871 1.00 39.33 592 MET B C 1
ATOM 1775 O O . MET A 1 230 ? 42.914 9.956 -11.107 1.00 38.41 592 MET B O 1
ATOM 1780 N N . PHE A 1 231 ? 42.076 8.559 -12.671 1.00 34.26 593 PHE B N 1
ATOM 1781 C CA . PHE A 1 231 ? 43.279 7.728 -12.702 1.00 40.88 593 PHE B CA 1
ATOM 1782 C C . PHE A 1 231 ? 44.467 8.473 -13.300 1.00 41.99 593 PHE B C 1
ATOM 1783 O O . PHE A 1 231 ? 45.612 8.224 -12.907 1.00 41.93 593 PHE B O 1
ATOM 1791 N N . ARG A 1 232 ? 44.223 9.370 -14.256 1.00 40.09 594 ARG B N 1
ATOM 1792 C CA . ARG A 1 232 ? 45.302 10.201 -14.784 1.00 42.66 594 ARG B CA 1
ATOM 1793 C C . ARG A 1 232 ? 45.917 11.089 -13.711 1.00 41.02 594 ARG B C 1
ATOM 1794 O O . ARG A 1 232 ? 47.092 11.461 -13.809 1.00 46.36 594 ARG B O 1
ATOM 1802 N N . GLN A 1 233 ? 45.145 11.446 -12.697 1.00 42.87 595 GLN B N 1
ATOM 1803 C CA . GLN A 1 233 ? 45.572 12.387 -11.673 1.00 43.18 595 GLN B CA 1
ATOM 1804 C C . GLN A 1 233 ? 46.164 11.723 -10.432 1.00 44.19 595 GLN B C 1
ATOM 1805 O O . GLN A 1 233 ? 46.433 12.418 -9.449 1.00 43.78 595 GLN B O 1
ATOM 1811 N N . ILE A 1 234 ? 46.391 10.408 -10.452 1.00 49.34 596 ILE B N 1
ATOM 1812 C CA . ILE A 1 234 ? 47.226 9.777 -9.432 1.00 50.05 596 ILE B CA 1
ATOM 1813 C C . ILE A 1 234 ? 48.639 10.333 -9.541 1.00 57.00 596 ILE B C 1
ATOM 1814 O O . ILE A 1 234 ? 49.340 10.091 -10.532 1.00 59.88 596 ILE B O 1
ATOM 1819 N N . GLU A 1 235 ? 49.113 10.966 -8.469 1.00 55.19 597 GLU B N 1
ATOM 1820 C CA . GLU A 1 235 ? 50.421 11.674 -8.535 1.00 61.13 597 GLU B CA 1
ATOM 1821 C C . GLU A 1 235 ? 51.614 10.715 -8.476 1.00 68.46 597 GLU B C 1
ATOM 1822 O O . GLU A 1 235 ? 52.658 11.086 -9.018 1.00 76.11 597 GLU B O 1
ATOM 1828 N N . ASN A 1 236 ? 51.506 9.562 -7.836 1.00 69.59 598 ASN B N 1
ATOM 1829 C CA . ASN A 1 236 ? 52.610 8.570 -7.957 1.00 74.51 598 ASN B CA 1
ATOM 1830 C C . ASN A 1 236 ? 52.037 7.334 -8.667 1.00 76.18 598 ASN B C 1
ATOM 1831 O O . ASN A 1 236 ? 51.729 6.366 -7.974 1.00 78.43 598 ASN B O 1
ATOM 1836 N N . ASN A 1 237 ? 51.844 7.385 -9.991 1.00 83.94 599 ASN B N 1
ATOM 1837 C CA . ASN A 1 237 ? 51.182 6.254 -10.710 1.00 85.84 599 ASN B CA 1
ATOM 1838 C C . ASN A 1 237 ? 52.146 5.080 -10.804 1.00 87.42 599 ASN B C 1
ATOM 1839 O O . ASN A 1 237 ? 53.048 5.110 -11.647 1.00 88.74 599 ASN B O 1
ATOM 1844 N N . CYS A 1 238 ? 51.938 4.094 -9.952 1.00 82.99 600 CYS B N 1
ATOM 1845 C CA . CYS A 1 238 ? 52.869 2.955 -9.907 1.00 85.11 600 CYS B CA 1
ATOM 1846 C C . CYS A 1 238 ? 52.224 1.789 -10.629 1.00 82.09 600 CYS B C 1
ATOM 1847 O O . CYS A 1 238 ? 52.958 0.956 -11.163 1.00 87.33 600 CYS B O 1
ATOM 1850 N N . SER A 1 239 ? 50.897 1.762 -10.668 1.00 71.55 601 SER B N 1
ATOM 1851 C CA . SER A 1 239 ? 50.253 0.551 -11.211 1.00 67.91 601 SER B CA 1
ATOM 1852 C C . SER A 1 239 ? 50.123 0.579 -12.719 1.00 66.15 601 SER B C 1
ATOM 1853 O O . SER A 1 239 ? 49.447 1.461 -13.247 1.00 65.15 601 SER B O 1
ATOM 1856 N N . ALA A 1 240 ? 50.742 -0.403 -13.353 1.00 65.05 602 ALA B N 1
ATOM 1857 C CA . ALA A 1 240 ? 50.492 -0.541 -14.781 1.00 63.12 602 ALA B CA 1
ATOM 1858 C C . ALA A 1 240 ? 48.997 -0.665 -15.052 1.00 61.37 602 ALA B C 1
ATOM 1859 O O . ALA A 1 240 ? 48.510 -0.205 -16.091 1.00 61.66 602 ALA B O 1
ATOM 1861 N N . MET A 1 241 ? 48.260 -1.290 -14.128 1.0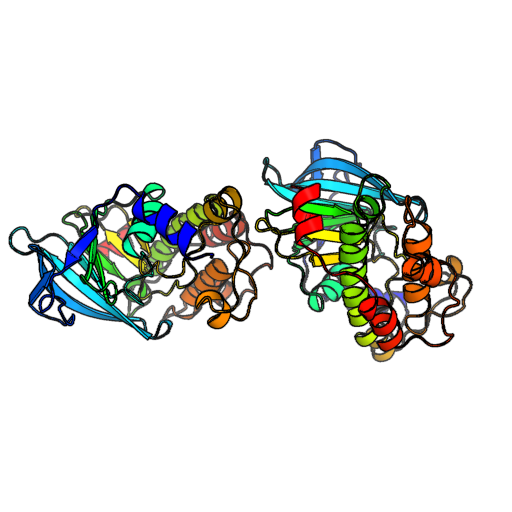0 60.49 603 MET B N 1
ATOM 1862 C CA . MET A 1 241 ? 46.806 -1.365 -14.236 1.00 59.19 603 MET B CA 1
ATOM 1863 C C . MET A 1 241 ? 46.158 0.016 -14.151 1.00 55.95 603 MET B C 1
ATOM 1864 O O . MET A 1 241 ? 45.257 0.337 -14.937 1.00 52.22 603 MET B O 1
ATOM 1869 N N . CYS A 1 242 ? 46.605 0.856 -13.215 1.00 56.08 604 CYS B N 1
ATOM 1870 C CA . CYS A 1 242 ? 45.996 2.177 -13.113 1.00 59.12 604 CYS B CA 1
ATOM 1871 C C . CYS A 1 242 ? 46.408 3.042 -14.297 1.00 57.36 604 CYS B C 1
ATOM 1872 O O . CYS A 1 242 ? 45.571 3.730 -14.896 1.00 51.12 604 CYS B O 1
ATOM 1875 N N . GLN A 1 243 ? 47.693 2.990 -14.660 1.00 58.65 605 GLN B N 1
ATOM 1876 C CA . GLN A 1 243 ? 48.161 3.562 -15.916 1.00 58.52 605 GLN B CA 1
ATOM 1877 C C . GLN A 1 243 ? 47.306 3.096 -17.093 1.00 54.39 605 GLN B C 1
ATOM 1878 O O . GLN A 1 243 ? 46.993 3.887 -17.988 1.00 55.02 605 GLN B O 1
ATOM 1884 N N . LYS A 1 244 ? 46.917 1.816 -17.113 1.00 55.17 606 LYS B N 1
ATOM 1885 C CA . LYS A 1 244 ? 46.088 1.315 -18.209 1.00 52.88 606 LYS B CA 1
ATOM 1886 C C . LYS A 1 244 ? 44.732 2.017 -18.244 1.00 52.91 606 LYS B C 1
ATOM 1887 O O . LYS A 1 244 ? 44.263 2.435 -19.310 1.00 49.23 606 LYS B O 1
ATOM 1893 N N . VAL A 1 245 ? 44.093 2.171 -17.078 1.00 51.79 607 VAL B N 1
ATOM 1894 C CA . VAL A 1 245 ? 42.763 2.776 -17.037 1.00 48.19 607 VAL B CA 1
ATOM 1895 C C . VAL A 1 245 ? 42.821 4.250 -17.415 1.00 50.12 607 VAL B C 1
ATOM 1896 O O . VAL A 1 245 ? 41.908 4.769 -18.072 1.00 47.82 607 VAL B O 1
ATOM 1900 N N . ALA A 1 246 ? 43.904 4.935 -17.042 1.00 52.64 608 ALA B N 1
ATOM 1901 C CA . ALA A 1 246 ? 44.028 6.355 -17.345 1.00 52.56 608 ALA B CA 1
ATOM 1902 C C . ALA A 1 246 ? 44.062 6.590 -18.850 1.00 55.65 608 ALA B C 1
ATOM 1903 O O . ALA A 1 246 ? 43.521 7.587 -19.345 1.00 54.43 608 ALA B O 1
ATOM 1905 N N . LYS A 1 247 ? 44.716 5.704 -19.592 1.00 61.67 609 LYS B N 1
ATOM 1906 C CA . LYS A 1 247 ? 44.846 5.882 -21.037 1.00 60.98 609 LYS B CA 1
ATOM 1907 C C . LYS A 1 247 ? 43.752 5.168 -21.827 1.00 59.71 609 LYS B C 1
ATOM 1908 O O . LYS A 1 247 ? 43.691 5.334 -23.049 1.00 61.59 609 LYS B O 1
ATOM 1914 N N . MET A 1 248 ? 42.896 4.379 -21.174 1.00 55.53 610 MET B N 1
ATOM 1915 C CA . MET A 1 248 ? 41.912 3.587 -21.906 1.00 56.90 610 MET B CA 1
ATOM 1916 C C . MET A 1 248 ? 40.868 4.485 -22.564 1.00 54.20 610 MET B C 1
ATOM 1917 O O . MET A 1 248 ? 40.588 5.595 -22.103 1.00 49.08 610 MET B O 1
ATOM 1922 N N . LYS A 1 249 ? 40.277 3.973 -23.646 1.00 52.26 611 LYS B N 1
ATOM 1923 C CA . LYS A 1 249 ? 39.216 4.653 -24.374 1.00 49.07 611 LYS B CA 1
ATOM 1924 C C . LYS A 1 249 ? 37.866 4.152 -23.877 1.00 46.46 611 LYS B C 1
ATOM 1925 O O . LYS A 1 249 ? 37.649 2.942 -23.768 1.00 45.25 611 LYS B O 1
ATOM 1927 N N . ALA A 1 250 ? 36.973 5.082 -23.564 1.00 45.20 612 ALA B N 1
ATOM 1928 C CA . ALA A 1 250 ? 35.670 4.709 -23.025 1.00 40.01 612 ALA B CA 1
ATOM 1929 C C . ALA A 1 250 ? 34.832 3.986 -24.072 1.00 39.78 612 ALA B C 1
ATOM 1930 O O . ALA A 1 250 ? 34.781 4.423 -25.223 1.00 46.15 612 ALA B O 1
ATOM 1932 N N . PRO A 1 251 ? 34.169 2.889 -23.713 1.00 40.28 613 PRO B N 1
ATOM 1933 C CA . PRO A 1 251 ? 33.203 2.290 -24.618 1.00 38.98 613 PRO B CA 1
ATOM 1934 C C . PRO A 1 251 ? 32.089 3.274 -24.930 1.00 35.70 613 PRO B C 1
ATOM 1935 O O . PRO A 1 251 ? 31.702 4.092 -24.077 1.00 39.88 613 PRO B O 1
ATOM 1939 N N . PRO A 1 252 ? 31.564 3.239 -26.152 1.00 40.87 614 PRO B N 1
ATOM 1940 C CA . PRO A 1 252 ? 30.541 4.226 -26.531 1.00 39.04 614 PRO B CA 1
ATOM 1941 C C . PRO A 1 252 ? 29.233 4.043 -25.784 1.00 37.02 614 PRO B C 1
ATOM 1942 O O . PRO A 1 252 ? 28.413 4.968 -25.772 1.00 35.89 614 PRO B O 1
ATOM 1946 N N . VAL A 1 253 ? 29.003 2.865 -25.201 1.00 34.40 615 VAL B N 1
ATOM 1947 C CA . VAL A 1 253 ? 27.850 2.575 -24.354 1.00 34.54 615 VAL B CA 1
ATOM 1948 C C . VAL A 1 253 ? 28.397 1.976 -23.067 1.00 34.22 615 VAL B C 1
ATOM 1949 O O . VAL A 1 253 ? 29.097 0.958 -23.111 1.00 32.78 615 VAL B O 1
ATOM 1953 N N . VAL A 1 254 ? 28.068 2.594 -21.933 1.00 32.94 616 VAL B N 1
ATOM 1954 C CA . VAL A 1 254 ? 28.576 2.192 -20.618 1.00 32.72 616 VAL B CA 1
ATOM 1955 C C . VAL A 1 254 ? 27.586 1.246 -19.957 1.00 31.24 616 VAL B C 1
ATOM 1956 O O . VAL A 1 254 ? 26.378 1.505 -19.936 1.00 31.77 616 VAL B O 1
ATOM 1960 N N . ARG A 1 255 ? 28.099 0.133 -19.430 1.00 34.50 617 ARG B N 1
ATOM 1961 C CA . ARG A 1 255 ? 27.308 -0.852 -18.712 1.00 32.37 617 ARG B CA 1
ATOM 1962 C C . ARG A 1 255 ? 27.999 -1.117 -17.375 1.00 35.09 617 ARG B C 1
ATOM 1963 O O . ARG A 1 255 ? 29.194 -0.848 -17.219 1.00 34.68 617 ARG B O 1
ATOM 1971 N N . MET A 1 256 ? 27.241 -1.642 -16.402 1.00 31.46 618 MET B N 1
ATOM 1972 C CA . MET A 1 256 ? 27.796 -1.839 -15.055 1.00 34.45 618 MET B CA 1
ATOM 1973 C C . MET A 1 256 ? 29.118 -2.607 -15.091 1.00 32.97 618 MET B C 1
ATOM 1974 O O . MET A 1 256 ? 30.019 -2.356 -14.282 1.00 31.97 618 MET B O 1
ATOM 1979 N N . THR A 1 257 ? 29.238 -3.571 -16.001 1.00 32.60 619 THR B N 1
ATOM 1980 C CA . THR A 1 257 ? 30.430 -4.416 -16.036 1.00 32.41 619 THR B CA 1
ATOM 1981 C C . THR A 1 257 ? 31.691 -3.628 -16.381 1.00 30.61 619 THR B C 1
ATOM 1982 O O . THR A 1 257 ? 32.796 -4.068 -16.052 1.00 30.82 619 THR B O 1
ATOM 1986 N N . ASP A 1 258 ? 31.570 -2.492 -17.078 1.00 31.02 620 ASP B N 1
ATOM 1987 C CA . ASP A 1 258 ? 32.758 -1.657 -17.289 1.00 31.54 620 ASP B CA 1
ATOM 1988 C C . ASP A 1 258 ? 33.323 -1.155 -15.962 1.00 31.01 620 ASP B C 1
ATOM 1989 O O . ASP A 1 258 ? 34.545 -1.041 -15.808 1.00 31.04 620 ASP B O 1
ATOM 1994 N N . TYR A 1 259 ? 32.463 -0.874 -14.987 1.00 30.96 621 TYR B N 1
ATOM 1995 C CA . TYR A 1 259 ? 32.972 -0.574 -13.651 1.00 34.62 621 TYR B CA 1
ATOM 1996 C C . TYR A 1 259 ? 33.496 -1.836 -12.969 1.00 33.05 621 TYR B C 1
ATOM 1997 O O . TYR A 1 259 ? 34.547 -1.806 -12.314 1.00 33.90 621 TYR B O 1
ATOM 2006 N N . THR A 1 260 ? 32.777 -2.953 -13.097 1.00 32.32 622 THR B N 1
ATOM 2007 C CA . THR A 1 260 ? 33.262 -4.190 -12.493 1.00 32.01 622 THR B CA 1
ATOM 2008 C C . THR A 1 260 ? 34.644 -4.561 -13.020 1.00 31.83 622 THR B C 1
ATOM 2009 O O . THR A 1 260 ? 35.518 -4.958 -12.244 1.00 33.10 622 THR B O 1
ATOM 2013 N N . ASN A 1 261 ? 34.879 -4.385 -14.324 1.00 32.94 623 ASN B N 1
ATOM 2014 C CA . ASN A 1 261 ? 36.166 -4.753 -14.916 1.00 34.71 623 ASN B CA 1
ATOM 2015 C C . ASN A 1 261 ? 37.315 -3.968 -14.299 1.00 36.31 623 ASN 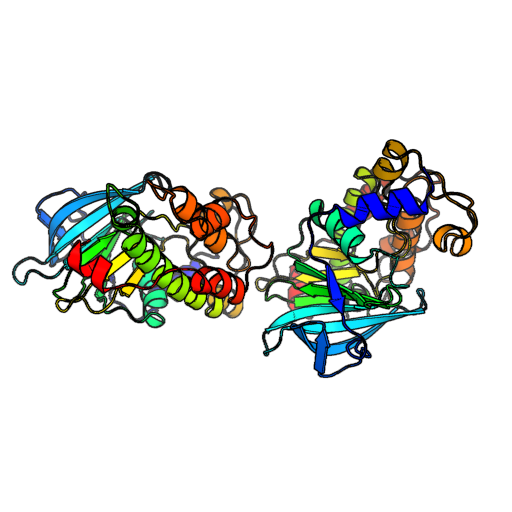B C 1
ATOM 2016 O O . ASN A 1 261 ? 38.411 -4.509 -14.101 1.00 40.22 623 ASN B O 1
ATOM 2021 N N . ILE A 1 262 ? 37.088 -2.691 -13.985 1.00 35.92 624 ILE B N 1
ATOM 2022 C CA . ILE A 1 262 ? 38.115 -1.899 -13.312 1.00 38.00 624 ILE B CA 1
ATOM 2023 C C . ILE A 1 262 ? 38.255 -2.337 -11.861 1.00 34.59 624 ILE B C 1
ATOM 2024 O O . ILE A 1 262 ? 39.372 -2.521 -11.364 1.00 37.08 624 ILE B O 1
ATOM 2029 N N . GLN A 1 263 ? 37.121 -2.507 -11.164 1.00 32.59 625 GLN B N 1
ATOM 2030 C CA . GLN A 1 263 ? 37.146 -2.891 -9.750 1.00 38.43 625 GLN B CA 1
ATOM 2031 C C . GLN A 1 263 ? 37.912 -4.194 -9.512 1.00 38.33 625 GLN B C 1
ATOM 2032 O O . GLN A 1 263 ? 38.663 -4.296 -8.536 1.00 35.69 625 GLN B O 1
ATOM 2038 N N . THR A 1 264 ? 37.709 -5.215 -10.365 1.00 36.61 626 THR B N 1
ATOM 2039 C CA . THR A 1 264 ? 38.332 -6.530 -10.130 1.00 38.24 626 THR B CA 1
ATOM 2040 C C . THR A 1 264 ? 39.852 -6.461 -10.044 1.00 39.33 626 THR B C 1
ATOM 2041 O O . THR A 1 264 ? 40.468 -7.392 -9.516 1.00 44.22 626 THR B O 1
ATOM 2045 N N . GLU A 1 265 ? 40.477 -5.434 -10.612 1.00 39.39 627 GLU B N 1
ATOM 2046 C CA . GLU A 1 265 ? 41.931 -5.369 -10.672 1.00 41.84 627 GLU B CA 1
ATOM 2047 C C . GLU A 1 265 ? 42.511 -4.435 -9.630 1.00 41.26 627 GLU B C 1
ATOM 2048 O O . GLU A 1 265 ? 43.731 -4.248 -9.592 1.00 42.95 627 GLU B O 1
ATOM 2054 N N . LEU A 1 266 ? 41.675 -3.857 -8.786 1.00 37.59 628 LEU B N 1
ATOM 2055 C CA . LEU A 1 266 ? 42.133 -2.923 -7.772 1.00 43.39 628 LEU B CA 1
ATOM 2056 C C . LEU A 1 266 ? 42.273 -3.646 -6.440 1.00 45.93 628 LEU B C 1
ATOM 2057 O O . LEU A 1 266 ? 41.521 -4.582 -6.141 1.00 43.45 628 LEU B O 1
ATOM 2062 N N . THR A 1 267 ? 43.290 -3.248 -5.682 1.00 48.92 629 THR B N 1
ATOM 2063 C CA . THR A 1 267 ? 43.506 -3.755 -4.334 1.00 48.46 629 THR B CA 1
ATOM 2064 C C . THR A 1 267 ? 42.489 -3.172 -3.356 1.00 42.81 629 THR B C 1
ATOM 2065 O O . THR A 1 267 ? 42.300 -1.951 -3.302 1.00 45.73 629 THR B O 1
ATOM 2069 N N . TRP A 1 268 ? 41.863 -4.028 -2.549 1.00 41.05 630 TRP B N 1
ATOM 2070 C CA . TRP A 1 268 ? 41.093 -3.570 -1.394 1.00 41.13 630 TRP B CA 1
ATOM 2071 C C . TRP A 1 268 ? 41.915 -3.867 -0.145 1.00 44.17 630 TRP B C 1
ATOM 2072 O O . TRP A 1 268 ? 42.065 -5.028 0.248 1.00 41.94 630 TRP B O 1
ATOM 2083 N N . ASP A 1 269 ? 42.469 -2.814 0.470 1.00 44.13 631 ASP B N 1
ATOM 2084 C CA . ASP A 1 269 ? 43.349 -2.972 1.630 1.00 42.49 631 ASP B CA 1
ATOM 2085 C C . ASP A 1 269 ? 43.047 -1.818 2.590 1.00 43.31 631 ASP B C 1
ATOM 2086 O O . ASP A 1 269 ? 43.734 -0.794 2.601 1.00 45.97 631 ASP B O 1
ATOM 2091 N N . MET A 1 270 ? 42.001 -1.990 3.401 1.00 46.73 632 MET B N 1
ATOM 2092 C CA . MET A 1 270 ? 41.645 -0.986 4.401 1.00 44.53 632 MET B CA 1
ATOM 2093 C C . MET A 1 270 ? 42.672 -0.887 5.514 1.00 44.76 632 MET B C 1
ATOM 2094 O O . MET A 1 270 ? 42.647 0.086 6.272 1.00 47.69 632 MET B O 1
ATOM 2099 N N . ASP A 1 271 ? 43.559 -1.873 5.653 1.00 46.53 633 ASP B N 1
ATOM 2100 C CA . ASP A 1 271 ? 44.631 -1.738 6.634 1.00 47.48 633 ASP B CA 1
ATOM 2101 C C . ASP A 1 271 ? 45.659 -0.704 6.191 1.00 49.17 633 ASP B C 1
ATOM 2102 O O . ASP A 1 271 ? 46.144 0.084 7.007 1.00 52.28 633 ASP B O 1
ATOM 2107 N N . ALA A 1 272 ? 46.008 -0.694 4.906 1.00 47.37 634 ALA B N 1
ATOM 2108 C CA . ALA A 1 272 ? 46.917 0.326 4.398 1.00 50.96 634 ALA B CA 1
ATOM 2109 C C . ALA A 1 272 ? 46.304 1.716 4.518 1.00 46.85 634 ALA B C 1
ATOM 2110 O O . ALA A 1 272 ? 47.005 2.691 4.814 1.00 48.20 634 ALA B O 1
ATOM 2112 N N . VAL A 1 273 ? 44.996 1.827 4.274 1.00 43.91 635 VAL B N 1
ATOM 2113 C CA . VAL A 1 273 ? 44.298 3.096 4.464 1.00 44.47 635 VAL B CA 1
ATOM 2114 C C . VAL A 1 273 ? 44.386 3.533 5.923 1.00 50.88 635 VAL B C 1
ATOM 2115 O O . VAL A 1 273 ? 44.787 4.665 6.239 1.00 51.73 635 VAL B O 1
ATOM 2119 N N . MET A 1 274 ? 44.001 2.629 6.835 1.00 51.14 636 MET B N 1
ATOM 2120 C CA . MET A 1 274 ? 43.967 2.927 8.265 1.00 47.27 636 MET B CA 1
ATOM 2121 C C . MET A 1 274 ? 45.342 3.318 8.790 1.00 50.10 636 MET B C 1
ATOM 2122 O O . MET A 1 274 ? 45.475 4.275 9.558 1.00 50.18 636 MET B O 1
ATOM 2127 N N . ASN A 1 275 ? 46.377 2.572 8.403 1.00 49.78 637 ASN B N 1
ATOM 2128 C CA . ASN A 1 275 ? 47.713 2.828 8.934 1.00 52.29 637 ASN B CA 1
ATOM 2129 C C . ASN A 1 275 ? 48.217 4.213 8.563 1.00 51.72 637 ASN B C 1
ATOM 2130 O O . ASN A 1 275 ? 48.855 4.883 9.378 1.00 55.81 637 ASN B O 1
ATOM 2135 N N . HIS A 1 276 ? 47.939 4.662 7.336 1.00 54.90 638 HIS B N 1
ATOM 2136 C CA . HIS A 1 276 ? 48.511 5.914 6.858 1.00 52.45 638 HIS B CA 1
ATOM 2137 C C . HIS A 1 276 ? 47.726 7.147 7.293 1.00 52.97 638 HIS B C 1
ATOM 2138 O O . HIS A 1 276 ? 48.334 8.190 7.563 1.00 54.49 638 HIS B O 1
ATOM 2145 N N . PHE A 1 277 ? 46.400 7.048 7.404 1.00 51.95 639 PHE B N 1
ATOM 2146 C CA . PHE A 1 277 ? 45.577 8.192 7.772 1.00 50.90 639 PHE B CA 1
ATOM 2147 C C . PHE A 1 277 ? 45.284 8.269 9.264 1.00 58.79 639 PHE B C 1
ATOM 2148 O O . PHE A 1 277 ? 44.958 9.354 9.761 1.00 59.92 639 PHE B O 1
ATOM 2156 N N . CYS A 1 278 ? 45.422 7.159 9.986 1.00 57.65 640 CYS B N 1
ATOM 2157 C CA . CYS A 1 278 ? 45.318 7.146 11.428 1.00 53.85 640 CYS B CA 1
ATOM 2158 C C . CYS A 1 278 ? 46.545 6.500 12.050 1.00 54.41 640 CYS B C 1
ATOM 2159 O O . CYS A 1 278 ? 47.552 7.155 12.264 1.00 56.16 640 CYS B O 1
ATOM 2162 N N . HIS B 1 6 ? 34.205 -6.587 17.329 1.00 57.68 368 HIS A N 1
ATOM 2163 C CA . HIS B 1 6 ? 34.791 -6.721 18.657 1.00 54.92 368 HIS A CA 1
ATOM 2164 C C . HIS B 1 6 ? 35.687 -7.962 18.748 1.00 58.82 368 HIS A C 1
ATOM 2165 O O . HIS B 1 6 ? 35.192 -9.079 18.916 1.00 58.33 368 HIS A O 1
ATOM 2167 N N . PHE B 1 7 ? 37.014 -7.764 18.696 1.00 56.56 369 PHE A N 1
ATOM 2168 C CA . PHE B 1 7 ? 37.980 -8.865 18.961 1.00 55.49 369 PHE A CA 1
ATOM 2169 C C . PHE B 1 7 ? 37.789 -9.283 20.420 1.00 57.06 369 PHE A C 1
ATOM 2170 O O . PHE B 1 7 ? 37.909 -8.420 21.296 1.00 51.03 369 PHE A O 1
ATOM 2178 N N . GLN B 1 8 ? 37.544 -10.565 20.680 1.00 50.43 370 GLN A N 1
ATOM 2179 C CA . GLN B 1 8 ? 37.170 -10.988 22.056 1.00 56.26 370 GLN A CA 1
ATOM 2180 C C . GLN B 1 8 ? 38.311 -10.696 23.043 1.00 50.90 370 GLN A C 1
ATOM 2181 O O . GLN B 1 8 ? 38.021 -10.145 24.093 1.00 51.34 370 GLN A O 1
ATOM 2187 N N . SER B 1 9 ? 39.558 -10.970 22.685 1.00 52.71 371 SER A N 1
ATOM 2188 C CA . SER B 1 9 ? 40.646 -10.753 23.667 1.00 49.15 371 SER A CA 1
ATOM 2189 C C . SER B 1 9 ? 40.576 -9.337 24.253 1.00 51.61 371 SER A C 1
ATOM 2190 O O . SER B 1 9 ? 40.733 -9.213 25.475 1.00 47.76 371 SER A O 1
ATOM 2193 N N . GLU B 1 10 ? 40.349 -8.314 23.424 1.00 47.65 372 GLU A N 1
ATOM 2194 C CA . GLU B 1 10 ? 40.390 -6.906 23.928 1.00 49.58 372 GLU A CA 1
ATOM 2195 C C . GLU B 1 10 ? 39.081 -6.587 24.648 1.00 45.71 372 GLU A C 1
ATOM 2196 O O . GLU B 1 10 ? 39.137 -5.925 25.664 1.00 44.54 372 GLU A O 1
ATOM 2202 N N . ILE B 1 11 ? 37.969 -7.077 24.130 1.00 45.19 373 ILE A N 1
ATOM 2203 C CA . ILE B 1 11 ? 36.670 -6.909 24.822 1.00 42.87 373 ILE A CA 1
ATOM 2204 C C . ILE B 1 11 ? 36.811 -7.525 26.214 1.00 49.89 373 ILE A C 1
ATOM 2205 O O . ILE B 1 11 ? 36.313 -6.929 27.182 1.00 45.85 373 ILE A O 1
ATOM 2210 N N . GLU B 1 12 ? 37.501 -8.661 26.291 1.00 45.81 374 GLU A N 1
ATOM 2211 C CA . GLU B 1 12 ? 37.627 -9.312 27.590 1.00 46.29 374 GLU A CA 1
ATOM 2212 C C . GLU B 1 12 ? 38.535 -8.507 28.508 1.00 42.96 374 GLU A C 1
ATOM 2213 O O . GLU B 1 12 ? 38.154 -8.176 29.635 1.00 40.67 374 GLU A O 1
ATOM 2219 N N . GLU B 1 13 ? 39.740 -8.173 28.032 1.00 42.79 375 GLU A N 1
ATOM 2220 C CA . GLU B 1 13 ? 40.655 -7.358 28.824 1.00 44.93 375 GLU A CA 1
ATOM 2221 C C . GLU B 1 13 ? 40.015 -6.031 29.230 1.00 44.35 375 GLU A C 1
ATOM 2222 O O . GLU B 1 13 ? 40.187 -5.584 30.368 1.00 41.80 375 GLU A O 1
ATOM 2228 N N . ASN B 1 14 ? 39.228 -5.411 28.333 1.00 42.46 376 ASN A N 1
ATOM 2229 C CA . ASN B 1 14 ? 38.627 -4.112 28.651 1.00 43.49 376 ASN A CA 1
ATOM 2230 C C . ASN B 1 14 ? 37.618 -4.225 29.783 1.00 41.36 376 ASN A C 1
ATOM 2231 O O . ASN B 1 14 ? 37.570 -3.360 30.660 1.00 41.83 376 ASN A O 1
ATOM 2236 N N . TYR B 1 15 ? 36.769 -5.246 29.756 1.00 39.86 377 TYR A N 1
ATOM 2237 C CA . TYR B 1 15 ? 35.679 -5.306 30.716 1.00 41.80 377 TYR A CA 1
ATOM 2238 C C . TYR B 1 15 ? 36.015 -6.072 31.988 1.00 41.51 377 TYR A C 1
ATOM 2239 O O . TYR B 1 15 ? 35.307 -5.903 32.983 1.00 41.73 377 TYR A O 1
ATOM 2248 N N . GLU B 1 16 ? 37.073 -6.892 31.991 1.00 41.94 378 GLU A N 1
ATOM 2249 C CA . GLU B 1 16 ? 37.584 -7.428 33.251 1.00 44.54 378 GLU A CA 1
ATOM 2250 C C . GLU B 1 16 ? 38.217 -6.335 34.103 1.00 46.85 378 GLU A C 1
ATOM 2251 O O . GLU B 1 16 ? 38.266 -6.452 35.336 1.00 48.34 378 GLU A O 1
ATOM 2257 N N . ALA B 1 17 ? 38.721 -5.280 33.461 1.00 42.19 379 ALA A N 1
ATOM 2258 C CA . ALA B 1 17 ? 39.419 -4.203 34.146 1.00 43.47 379 ALA A CA 1
ATOM 2259 C C . ALA B 1 17 ? 38.465 -3.176 34.726 1.00 49.20 379 ALA A C 1
ATOM 2260 O O . ALA B 1 17 ? 38.915 -2.260 35.424 1.00 56.39 379 ALA A O 1
ATOM 2262 N N . VAL B 1 18 ? 37.174 -3.276 34.414 1.00 47.17 380 VAL A N 1
ATOM 2263 C CA . VAL B 1 18 ? 36.201 -2.343 34.956 1.00 47.96 380 VAL A CA 1
ATOM 2264 C C . VAL B 1 18 ? 36.028 -2.604 36.448 1.00 48.42 380 VAL A C 1
ATOM 2265 O O . VAL B 1 18 ? 35.973 -3.756 36.900 1.00 47.51 380 VAL A O 1
ATOM 2269 N N . GLY B 1 19 ? 35.977 -1.528 37.225 1.00 43.24 381 GLY A N 1
ATOM 2270 C CA . GLY B 1 19 ? 35.973 -1.635 38.665 1.00 41.64 381 GLY A CA 1
ATOM 2271 C C . GLY B 1 19 ? 34.611 -1.929 39.255 1.00 46.81 381 GLY A C 1
ATOM 2272 O O . GLY B 1 19 ? 34.069 -1.113 40.007 1.00 49.35 381 GLY A O 1
ATOM 2273 N N . ASN B 1 20 ? 34.028 -3.069 38.893 1.00 43.71 382 ASN A N 1
ATOM 2274 C CA . ASN B 1 20 ? 32.801 -3.540 39.512 1.00 40.41 382 ASN A CA 1
ATOM 2275 C C . ASN B 1 20 ? 32.938 -5.032 39.759 1.00 41.31 382 ASN A C 1
ATOM 2276 O O . ASN B 1 20 ? 33.456 -5.761 38.909 1.00 38.47 382 ASN A O 1
ATOM 2281 N N . VAL B 1 21 ? 32.515 -5.465 40.949 1.00 41.38 383 VAL A N 1
ATOM 2282 C CA . VAL B 1 21 ? 32.681 -6.855 41.341 1.00 42.14 383 VAL A CA 1
ATOM 2283 C C . VAL B 1 21 ? 31.948 -7.767 40.364 1.00 38.65 383 VAL A C 1
ATOM 2284 O O . VAL B 1 21 ? 30.846 -7.448 39.890 1.00 36.31 383 VAL A O 1
ATOM 2288 N N . VAL B 1 22 ? 32.603 -8.873 40.003 1.00 38.86 384 VAL A N 1
ATOM 2289 C CA . VAL B 1 22 ? 31.986 -10.016 39.327 1.00 35.84 384 VAL A CA 1
ATOM 2290 C C . VAL B 1 22 ? 32.155 -11.238 40.243 1.00 34.94 384 VAL A C 1
ATOM 2291 O O . VAL B 1 22 ? 33.287 -11.634 40.542 1.00 34.05 384 VAL A O 1
ATOM 2295 N N . VAL B 1 23 ? 31.041 -11.830 40.682 1.00 34.37 385 VAL A N 1
ATOM 2296 C CA . VAL B 1 23 ? 31.055 -12.988 41.579 1.00 33.23 385 VAL A CA 1
ATOM 2297 C C . VAL B 1 23 ? 31.016 -14.278 40.755 1.00 37.05 385 VAL A C 1
ATOM 2298 O O . VAL B 1 23 ? 30.100 -14.486 39.956 1.00 37.94 385 VAL A O 1
ATOM 2302 N N . ASP B 1 24 ? 32.053 -15.095 40.913 1.00 36.82 386 ASP A N 1
ATOM 2303 C CA . ASP B 1 24 ? 32.140 -16.422 40.252 1.00 40.10 386 ASP A CA 1
ATOM 2304 C C . ASP B 1 24 ? 31.215 -17.444 40.934 1.00 39.55 386 ASP A C 1
ATOM 2305 O O . ASP B 1 24 ? 31.328 -17.623 42.140 1.00 38.30 386 ASP A O 1
ATOM 2310 N N . LEU B 1 25 ? 30.322 -18.056 40.172 1.00 40.86 387 LEU A N 1
ATOM 2311 C CA . LEU B 1 25 ? 29.386 -19.078 40.693 1.00 37.16 387 LEU A CA 1
ATOM 2312 C C . LEU B 1 25 ? 29.995 -20.490 40.570 1.00 38.58 387 LEU A C 1
ATOM 2313 O O . LEU B 1 25 ? 30.690 -20.771 39.606 1.00 41.38 387 LEU A O 1
ATOM 2318 N N . MET B 1 26 ? 29.727 -21.340 41.548 1.00 41.91 388 MET A N 1
ATOM 2319 C CA . MET B 1 26 ? 30.332 -22.687 41.581 1.00 41.49 388 MET A CA 1
ATOM 2320 C C . MET B 1 26 ? 29.367 -23.649 40.908 1.00 38.77 388 MET A C 1
ATOM 2321 O O . MET B 1 26 ? 28.165 -23.414 40.928 1.00 39.54 388 MET A O 1
ATOM 2326 N N . GLY B 1 27 ? 29.918 -24.695 40.314 1.00 39.17 389 GLY A N 1
ATOM 2327 C CA . GLY B 1 27 ? 29.048 -25.684 39.670 1.00 39.13 389 GLY A CA 1
ATOM 2328 C C . GLY B 1 27 ? 27.905 -26.063 40.573 1.00 42.14 389 GLY A C 1
ATOM 2329 O O . GLY B 1 27 ? 28.130 -26.275 41.752 1.00 41.98 389 GLY A O 1
ATOM 2330 N N . GLY B 1 28 ? 26.721 -26.152 40.022 1.00 40.80 390 GLY A N 1
ATOM 2331 C CA . GLY B 1 28 ? 25.553 -26.524 40.829 1.00 39.91 390 GLY A CA 1
ATOM 2332 C C . GLY B 1 28 ? 24.866 -25.305 41.396 1.00 38.67 390 GLY A C 1
ATOM 2333 O O . GLY B 1 28 ? 23.715 -25.409 41.793 1.00 36.83 390 GLY A O 1
ATOM 2334 N N . CYS B 1 29 ? 25.545 -24.175 41.345 1.00 36.40 391 CYS A N 1
ATOM 2335 C CA . CYS B 1 29 ? 24.996 -22.954 41.980 1.00 41.94 391 CYS A CA 1
ATOM 2336 C C . CYS B 1 29 ? 24.652 -21.880 40.940 1.00 42.80 391 CYS A C 1
ATOM 2337 O O . CYS B 1 29 ? 24.909 -20.704 41.204 1.00 44.30 391 CYS A O 1
ATOM 2340 N N . GLU B 1 30 ? 24.065 -22.278 39.824 1.00 40.01 392 GLU A N 1
ATOM 2341 C CA . GLU B 1 30 ? 23.631 -21.323 38.789 1.00 37.88 392 GLU A CA 1
ATOM 2342 C C . GLU B 1 30 ? 22.121 -21.417 38.714 1.00 38.92 392 GLU A C 1
ATOM 2343 O O . GLU B 1 30 ? 21.627 -22.232 37.947 1.00 42.41 392 GLU A O 1
ATOM 2349 N N . PRO B 1 31 ? 21.372 -20.587 39.454 1.00 41.37 393 PRO A N 1
ATOM 2350 C CA . PRO B 1 31 ? 19.933 -20.690 39.489 1.00 39.69 393 PRO A CA 1
ATOM 2351 C C . PRO B 1 31 ? 19.294 -20.480 38.117 1.00 46.64 393 PRO A C 1
ATOM 2352 O O . PRO B 1 31 ? 19.906 -19.912 37.261 1.00 44.63 393 PRO A O 1
ATOM 2356 N N . THR B 1 32 ? 18.106 -21.059 38.012 1.00 47.48 394 THR A N 1
ATOM 2357 C CA . THR B 1 32 ? 17.247 -20.865 36.845 1.00 48.40 394 THR A CA 1
ATOM 2358 C C . THR B 1 32 ? 16.251 -19.849 37.354 1.00 45.55 394 THR A C 1
ATOM 2359 O O . THR B 1 32 ? 15.364 -20.226 38.142 1.00 44.60 394 THR A O 1
ATOM 2363 N N . LEU B 1 33 ? 16.430 -18.610 36.987 1.00 40.98 395 LEU A N 1
ATOM 2364 C CA . LEU B 1 33 ? 15.583 -17.541 37.533 1.00 37.71 395 LEU A CA 1
ATOM 2365 C C . LEU B 1 33 ? 14.096 -17.812 37.351 1.00 34.56 395 LEU A C 1
ATOM 2366 O O . LEU B 1 33 ? 13.703 -18.289 36.297 1.00 37.62 395 LEU A O 1
ATOM 2371 N N . ARG B 1 34 ? 13.321 -17.516 38.376 1.00 32.78 396 ARG A N 1
ATOM 2372 C CA . ARG B 1 34 ? 11.855 -17.617 38.305 1.00 33.50 396 ARG A CA 1
ATOM 2373 C C . ARG B 1 34 ? 11.272 -16.751 39.422 1.00 33.57 396 ARG A C 1
ATOM 2374 O O . ARG B 1 34 ? 12.034 -16.238 40.222 1.00 35.13 396 ARG A O 1
ATOM 2376 N N . VAL B 1 35 ? 9.965 -16.585 39.426 1.00 32.75 397 VAL A N 1
ATOM 2377 C CA . VAL B 1 35 ? 9.317 -15.832 40.524 1.00 33.21 397 VAL A CA 1
ATOM 2378 C C . VAL B 1 35 ? 9.412 -16.680 41.798 1.00 36.85 397 VAL A C 1
ATOM 2379 O O . VAL B 1 35 ? 9.127 -17.861 41.734 1.00 31.80 397 VAL A O 1
ATOM 2383 N N . GLY B 1 36 ? 9.797 -16.057 42.904 1.00 35.83 398 GLY A N 1
ATOM 2384 C CA . GLY B 1 36 ? 10.035 -16.753 44.165 1.00 31.01 398 GLY A CA 1
ATOM 2385 C C . GLY B 1 36 ? 11.429 -16.451 44.618 1.00 33.04 398 GLY A C 1
ATOM 2386 O O . GLY B 1 36 ? 11.973 -15.441 44.198 1.00 34.66 398 GLY A O 1
ATOM 2387 N N . ARG B 1 37 ? 12.000 -17.318 45.426 1.00 31.94 399 ARG A N 1
ATOM 2388 C CA . ARG B 1 37 ? 13.306 -17.067 46.028 1.00 34.24 399 ARG A CA 1
ATOM 2389 C C . ARG B 1 37 ? 14.419 -17.517 45.096 1.00 29.24 399 ARG A C 1
ATOM 2390 O O . ARG B 1 37 ? 14.400 -18.645 44.595 1.00 31.66 399 ARG A O 1
ATOM 2398 N N . VAL B 1 38 ? 15.426 -16.676 44.930 1.00 29.02 400 VAL A N 1
ATOM 2399 C CA . VAL B 1 38 ? 16.601 -17.004 44.136 1.00 29.43 400 VAL A CA 1
ATOM 2400 C C . VAL B 1 38 ? 17.848 -16.616 44.914 1.00 30.45 400 VAL A C 1
ATOM 2401 O O . VAL B 1 38 ? 17.923 -15.516 45.475 1.00 30.89 400 VAL A O 1
ATOM 2405 N N . GLN B 1 39 ? 18.847 -17.469 44.893 1.00 30.10 401 GLN A N 1
ATOM 2406 C CA . GLN B 1 39 ? 20.117 -17.142 45.563 1.00 35.78 401 GLN A CA 1
ATOM 2407 C C . GLN B 1 39 ? 21.249 -17.126 44.549 1.00 32.91 401 GLN A C 1
ATOM 2408 O O . GLN B 1 39 ? 21.450 -18.125 43.866 1.00 32.09 401 GLN A O 1
ATOM 2414 N N . LEU B 1 40 ? 21.911 -15.990 44.475 1.00 30.35 402 LEU A N 1
ATOM 2415 C CA . LEU B 1 40 ? 23.048 -15.835 43.561 1.00 33.12 402 LEU A CA 1
ATOM 2416 C C . LEU B 1 40 ? 24.272 -15.535 44.402 1.00 36.20 402 LEU A C 1
ATOM 2417 O O . LEU B 1 40 ? 24.295 -14.489 45.045 1.00 34.66 402 LEU A O 1
ATOM 2422 N N . GLY B 1 41 ? 25.256 -16.416 44.366 1.00 31.78 403 GLY A N 1
ATOM 2423 C CA . GLY B 1 41 ? 26.410 -16.240 45.251 1.00 34.45 403 GLY A CA 1
ATOM 2424 C C . GLY B 1 41 ? 25.936 -16.328 46.688 1.00 37.12 403 GLY A C 1
ATOM 2425 O O . GLY B 1 41 ? 25.256 -17.305 47.023 1.00 40.23 403 GLY A O 1
ATOM 2426 N N . ASN B 1 42 ? 26.248 -15.344 47.495 1.00 36.27 404 ASN A N 1
ATOM 2427 C CA . ASN B 1 42 ? 25.758 -15.324 48.887 1.00 36.38 404 ASN A CA 1
ATOM 2428 C C . ASN B 1 42 ? 24.587 -14.350 48.973 1.00 32.72 404 ASN A C 1
ATOM 2429 O O . ASN B 1 42 ? 24.222 -13.997 50.074 1.00 36.30 404 ASN A O 1
ATOM 2434 N N . ASP B 1 43 ? 24.005 -13.984 47.831 1.00 35.82 405 ASP A N 1
ATOM 2435 C CA . ASP B 1 43 ? 22.973 -12.932 47.837 1.00 30.22 405 ASP A CA 1
ATOM 2436 C C . ASP B 1 43 ? 21.622 -13.573 47.597 1.00 32.09 405 ASP A C 1
ATOM 2437 O O . ASP B 1 43 ? 21.504 -14.340 46.660 1.00 33.95 405 ASP A O 1
ATOM 2442 N N . ILE B 1 44 ? 20.637 -13.195 48.388 1.00 33.20 406 ILE A N 1
ATOM 2443 C CA . ILE B 1 44 ? 19.308 -13.792 48.272 1.00 32.66 406 ILE A CA 1
ATOM 2444 C C . ILE B 1 44 ? 18.335 -12.694 47.866 1.00 32.13 406 ILE A C 1
ATOM 2445 O O . ILE B 1 44 ? 18.337 -11.616 48.464 1.00 34.48 406 ILE A O 1
ATOM 2450 N N . PHE B 1 45 ? 17.527 -12.961 46.830 1.00 30.43 407 PHE A N 1
ATOM 2451 C CA . PHE B 1 45 ? 16.498 -12.043 46.370 1.00 29.23 407 PHE A CA 1
ATOM 2452 C C . PHE B 1 45 ? 15.150 -12.739 46.345 1.00 30.98 407 PHE A C 1
ATOM 2453 O O . PHE B 1 45 ? 15.062 -13.948 46.104 1.00 32.27 407 PHE A O 1
ATOM 2461 N N . THR B 1 46 ? 14.098 -11.959 46.556 1.00 29.32 408 THR A N 1
ATOM 2462 C CA . THR B 1 46 ? 12.719 -12.423 46.400 1.00 30.24 408 THR A CA 1
ATOM 2463 C C . THR B 1 46 ? 12.177 -11.807 45.114 1.00 35.01 408 THR A C 1
ATOM 2464 O O . THR B 1 46 ? 11.754 -10.643 45.095 1.00 35.89 408 THR A O 1
ATOM 2468 N N . LEU B 1 47 ? 12.193 -12.589 44.039 1.00 30.72 409 LEU A N 1
ATOM 2469 C CA . LEU B 1 47 ? 11.722 -12.096 42.755 1.00 33.16 409 LEU A CA 1
ATOM 2470 C C . LEU B 1 47 ? 10.204 -12.180 42.710 1.00 35.01 409 LEU A C 1
ATOM 2471 O O . LEU B 1 47 ? 9.617 -13.240 42.951 1.00 36.52 409 LEU A O 1
ATOM 2476 N N . ARG B 1 48 ? 9.565 -11.054 42.425 1.00 35.08 410 ARG A N 1
ATOM 2477 C CA . ARG B 1 48 ? 8.116 -10.977 42.507 1.00 33.72 410 ARG A CA 1
ATOM 2478 C C . ARG B 1 48 ? 7.437 -10.953 41.158 1.00 33.07 410 ARG A C 1
ATOM 2479 O O . ARG B 1 48 ? 6.317 -11.447 41.037 1.00 32.78 410 ARG A O 1
ATOM 2487 N N . GLU B 1 49 ? 8.095 -10.413 40.139 1.00 32.69 411 GLU A N 1
ATOM 2488 C CA . GLU B 1 49 ? 7.446 -10.200 38.858 1.00 35.60 411 GLU A CA 1
ATOM 2489 C C . GLU B 1 49 ? 8.377 -10.658 37.747 1.00 32.27 411 GLU A C 1
ATOM 2490 O O . GLU B 1 49 ? 9.579 -10.381 37.789 1.00 33.79 411 GLU A O 1
ATOM 2496 N N . GLU B 1 50 ? 7.835 -11.389 36.781 1.00 33.73 412 GLU A N 1
ATOM 2497 C CA . GLU B 1 50 ? 8.582 -11.783 35.592 1.00 34.07 412 GLU A CA 1
ATOM 2498 C C . GLU B 1 50 ? 8.233 -10.837 34.456 1.00 32.94 412 GLU A C 1
ATOM 2499 O O . GLU B 1 50 ? 7.054 -10.641 34.154 1.00 34.97 412 GLU A O 1
ATOM 2505 N N . ILE B 1 51 ? 9.245 -10.265 33.821 1.00 32.81 413 ILE A N 1
ATOM 2506 C CA . ILE B 1 51 ? 9.025 -9.359 32.698 1.00 33.85 413 ILE A CA 1
ATOM 2507 C C . ILE B 1 51 ? 9.384 -10.079 31.408 1.00 34.77 413 ILE A C 1
ATOM 2508 O O . ILE B 1 51 ? 10.493 -10.610 31.269 1.00 32.70 413 ILE A O 1
ATOM 2513 N N . ARG B 1 52 ? 8.447 -10.066 30.459 1.00 32.36 414 ARG A N 1
ATOM 2514 C CA . ARG B 1 52 ? 8.584 -10.710 29.154 1.00 36.71 414 ARG A CA 1
ATOM 2515 C C . ARG B 1 52 ? 9.012 -9.644 28.155 1.00 33.84 414 ARG A C 1
ATOM 2516 O O . ARG B 1 52 ? 8.177 -8.930 27.609 1.00 36.32 414 ARG A O 1
ATOM 2524 N N . ALA B 1 53 ? 10.322 -9.525 27.923 1.00 32.17 415 ALA A N 1
ATOM 2525 C CA . ALA B 1 53 ? 10.836 -8.617 26.895 1.00 33.83 415 ALA A CA 1
ATOM 2526 C C . ALA B 1 53 ? 10.739 -9.353 25.562 1.00 38.94 415 ALA A C 1
ATOM 2527 O O . ALA B 1 53 ? 11.713 -9.933 25.070 1.00 36.74 415 ALA A O 1
ATOM 2529 N N . THR B 1 54 ? 9.522 -9.355 24.993 1.00 34.83 416 THR A N 1
ATOM 2530 C CA . THR B 1 54 ? 9.224 -10.240 23.867 1.00 39.08 416 THR A CA 1
ATOM 2531 C C . THR B 1 54 ? 10.054 -9.909 22.632 1.00 39.07 416 THR A C 1
ATOM 2532 O O . THR B 1 54 ? 10.407 -10.814 21.865 1.00 37.59 416 THR A O 1
ATOM 2536 N N . GLU B 1 55 ? 10.354 -8.623 22.401 1.00 36.30 417 GLU A N 1
ATOM 2537 C CA . GLU B 1 55 ? 11.122 -8.251 21.209 1.00 39.05 417 GLU A CA 1
ATOM 2538 C C . GLU B 1 55 ? 12.556 -8.770 21.283 1.00 39.22 417 GLU A C 1
ATOM 2539 O O . GLU B 1 55 ? 13.144 -9.125 20.254 1.00 40.34 417 GLU A O 1
ATOM 2545 N N . LEU B 1 56 ? 13.118 -8.864 22.486 1.00 34.55 418 LEU A N 1
ATOM 2546 C CA . LEU B 1 56 ? 14.460 -9.397 22.678 1.00 36.57 418 LEU A CA 1
ATOM 2547 C C . LEU B 1 56 ? 14.473 -10.899 22.934 1.00 34.16 418 LEU A C 1
ATOM 2548 O O . LEU B 1 56 ? 15.559 -11.481 23.033 1.00 34.99 418 LEU A O 1
ATOM 2553 N N . LYS B 1 57 ? 13.303 -11.516 23.095 1.00 34.88 419 LYS A N 1
ATOM 2554 C CA . LYS B 1 57 ? 13.190 -12.941 23.415 1.00 35.35 419 LYS A CA 1
ATOM 2555 C C . LYS B 1 57 ? 13.927 -13.284 24.711 1.00 37.97 419 LYS A C 1
ATOM 2556 O O . LYS B 1 57 ? 14.621 -14.301 24.810 1.00 39.53 419 LYS A O 1
ATOM 2562 N N . ARG B 1 58 ? 13.766 -12.424 25.719 1.00 34.24 420 ARG A N 1
ATOM 2563 C CA . ARG B 1 58 ? 14.432 -12.556 27.002 1.00 33.84 420 ARG A CA 1
ATOM 2564 C C . ARG B 1 58 ? 13.390 -12.377 28.087 1.00 36.88 420 ARG A C 1
ATOM 2565 O O . ARG B 1 58 ? 12.297 -11.863 27.835 1.00 38.45 420 ARG A O 1
ATOM 2573 N N . VAL B 1 59 ? 13.743 -12.790 29.304 1.00 31.94 421 VAL A N 1
ATOM 2574 C CA . VAL B 1 59 ? 12.942 -12.455 30.472 1.00 34.28 421 VAL A CA 1
ATOM 2575 C C . VAL B 1 59 ? 13.807 -11.712 31.482 1.00 31.82 421 VAL A C 1
ATOM 2576 O O . VAL B 1 59 ? 15.037 -11.839 31.508 1.00 29.96 421 VAL A O 1
ATOM 2580 N N . LEU B 1 60 ? 13.136 -10.891 32.289 1.00 33.98 422 LEU A N 1
ATOM 2581 C CA . LEU B 1 60 ? 13.720 -10.145 33.400 1.00 30.22 422 LEU A CA 1
ATOM 2582 C C . LEU B 1 60 ? 12.844 -10.324 34.629 1.00 30.76 422 LEU A C 1
ATOM 2583 O O . LEU B 1 60 ? 11.662 -10.649 34.514 1.00 31.59 422 LEU A O 1
ATOM 2588 N N . TYR B 1 61 ? 13.401 -9.986 35.804 1.00 30.07 423 TYR A N 1
ATOM 2589 C CA . TYR B 1 61 ? 12.677 -10.090 37.062 1.00 29.08 423 TYR A CA 1
ATOM 2590 C C . TYR B 1 61 ? 12.872 -8.837 37.904 1.00 32.28 423 TYR A C 1
ATOM 2591 O O . TYR B 1 61 ? 13.977 -8.292 37.970 1.00 32.34 423 TYR A O 1
ATOM 2600 N N . VAL B 1 62 ? 11.796 -8.397 38.561 1.00 31.16 424 VAL A N 1
ATOM 2601 C CA . VAL B 1 62 ? 11.841 -7.325 39.557 1.00 33.63 424 VAL A CA 1
ATOM 2602 C C . VAL B 1 62 ? 11.445 -7.908 40.905 1.00 32.08 424 VAL A C 1
ATOM 2603 O O . VAL B 1 62 ? 10.461 -8.646 40.998 1.00 34.14 424 VAL A O 1
ATOM 2607 N N . GLY B 1 63 ? 12.183 -7.550 41.944 1.00 30.88 425 GLY A N 1
ATOM 2608 C CA . GLY B 1 63 ? 11.897 -8.023 43.284 1.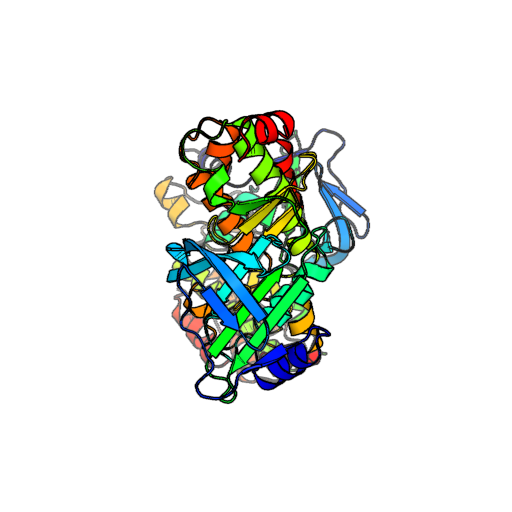00 30.87 425 GLY A CA 1
ATOM 2609 C C . GLY B 1 63 ? 12.512 -7.123 44.345 1.00 34.84 425 GLY A C 1
ATOM 2610 O O . GLY B 1 63 ? 12.671 -5.918 44.137 1.00 30.01 425 GLY A O 1
ATOM 2611 N N . THR B 1 64 ? 12.866 -7.735 45.483 1.00 34.16 426 THR A N 1
ATOM 2612 C CA . THR B 1 64 ? 13.477 -7.051 46.615 1.00 32.20 426 THR A CA 1
ATOM 2613 C C . THR B 1 64 ? 14.571 -7.923 47.211 1.00 31.68 426 THR A C 1
ATOM 2614 O O . THR B 1 64 ? 14.532 -9.150 47.122 1.00 29.33 426 THR A O 1
ATOM 2618 N N . THR B 1 65 ? 15.533 -7.276 47.857 1.00 29.80 427 THR A N 1
ATOM 2619 C CA . THR B 1 65 ? 16.593 -8.005 48.528 1.00 32.41 427 THR A CA 1
ATOM 2620 C C . THR B 1 65 ? 16.077 -8.622 49.825 1.00 31.80 427 THR A C 1
ATOM 2621 O O . THR B 1 65 ? 15.184 -8.080 50.482 1.00 32.85 427 THR A O 1
ATOM 2625 N N . GLU B 1 66 ? 16.604 -9.797 50.151 1.00 28.91 428 GLU A N 1
ATOM 2626 C CA . GLU B 1 66 ? 16.196 -10.491 51.366 1.00 31.45 428 GLU A CA 1
ATOM 2627 C C . GLU B 1 66 ? 16.609 -9.681 52.583 1.00 27.23 428 GLU A C 1
ATOM 2628 O O . GLU B 1 66 ? 17.727 -9.162 52.651 1.00 28.04 428 GLU A O 1
ATOM 2634 N N . GLY B 1 67 ? 15.722 -9.596 53.565 1.00 27.29 429 GLY A N 1
ATOM 2635 C CA . GLY B 1 67 ? 16.115 -9.008 54.841 1.00 36.68 429 GLY A CA 1
ATOM 2636 C C . GLY B 1 67 ? 15.811 -7.522 54.911 1.00 33.51 429 GLY A C 1
ATOM 2637 O O . GLY B 1 67 ? 14.740 -7.131 55.384 1.00 34.33 429 GLY A O 1
ATOM 2638 N N . ASP B 1 68 ? 16.749 -6.685 54.469 1.00 31.67 430 ASP A N 1
ATOM 2639 C CA . ASP B 1 68 ? 16.404 -5.322 54.099 1.00 34.54 430 ASP A CA 1
ATOM 2640 C C . ASP B 1 68 ? 15.753 -5.410 52.737 1.00 39.18 430 ASP A C 1
ATOM 2641 O O . ASP B 1 68 ? 16.209 -6.132 51.843 1.00 35.04 430 ASP A O 1
ATOM 2646 N N . GLU B 1 69 ? 14.642 -4.732 52.564 1.00 37.59 431 GLU A N 1
ATOM 2647 C CA . GLU B 1 69 ? 13.814 -5.093 51.418 1.00 34.33 431 GLU A CA 1
ATOM 2648 C C . GLU B 1 69 ? 13.913 -3.984 50.375 1.00 29.29 431 GLU A C 1
ATOM 2649 O O . GLU B 1 69 ? 12.973 -3.242 50.168 1.00 32.82 431 GLU A O 1
ATOM 2655 N N . PHE B 1 70 ? 15.100 -3.871 49.736 1.00 27.61 432 PHE A N 1
ATOM 2656 C CA . PHE B 1 70 ? 15.469 -2.880 48.709 1.00 34.17 432 PHE A CA 1
ATOM 2657 C C . PHE B 1 70 ? 15.049 -3.354 47.310 1.00 33.15 432 PHE A C 1
ATOM 2658 O O . PHE B 1 70 ? 15.229 -4.538 46.961 1.00 27.29 432 PHE A O 1
ATOM 2666 N N . PRO B 1 71 ? 14.531 -2.460 46.469 1.00 34.05 433 PRO A N 1
ATOM 2667 C CA . PRO B 1 71 ? 14.108 -2.880 45.121 1.00 31.76 433 PRO A CA 1
ATOM 2668 C C . PRO B 1 71 ? 15.297 -3.373 44.314 1.00 30.46 433 PRO A C 1
ATOM 2669 O O . PRO B 1 71 ? 16.406 -2.846 44.419 1.00 29.40 433 PRO A O 1
ATOM 2673 N N . VAL B 1 72 ? 15.063 -4.406 43.505 1.00 31.32 434 VAL A N 1
ATOM 2674 C CA . VAL B 1 72 ? 16.130 -5.019 42.731 1.00 30.66 434 VAL A CA 1
ATOM 2675 C C . VAL B 1 72 ? 15.591 -5.440 41.364 1.00 31.42 434 VAL A C 1
ATOM 2676 O O . VAL B 1 72 ? 14.406 -5.760 41.209 1.00 31.06 434 VAL A O 1
ATOM 2680 N N . VAL B 1 73 ? 16.458 -5.396 40.352 1.00 32.27 435 VAL A N 1
ATOM 2681 C CA . VAL B 1 73 ? 16.171 -5.989 39.046 1.00 27.66 435 VAL A CA 1
ATOM 2682 C C . VAL B 1 73 ? 17.228 -7.050 38.761 1.00 28.22 435 VAL A C 1
ATOM 2683 O O . VAL B 1 73 ? 18.426 -6.801 38.949 1.00 26.91 435 VAL A O 1
ATOM 2687 N N . VAL B 1 74 ? 16.782 -8.226 38.302 1.00 27.03 436 VAL A N 1
ATOM 2688 C CA . VAL B 1 74 ? 17.639 -9.391 38.097 1.00 25.49 436 VAL A CA 1
ATOM 2689 C C . VAL B 1 74 ? 17.292 -10.042 36.762 1.00 24.86 436 VAL A C 1
ATOM 2690 O O . VAL B 1 74 ? 16.112 -10.200 36.426 1.00 24.97 436 VAL A O 1
ATOM 2694 N N . TYR B 1 75 ? 18.322 -10.425 36.004 1.00 26.10 437 TYR A N 1
ATOM 2695 C CA . TYR B 1 75 ? 18.138 -11.087 34.718 1.00 25.24 437 TYR A CA 1
ATOM 2696 C C . TYR B 1 75 ? 19.402 -11.850 34.328 1.00 25.97 437 TYR A C 1
ATOM 2697 O O . TYR B 1 75 ? 20.507 -11.521 34.773 1.00 26.53 437 TYR A O 1
ATOM 2706 N N . ALA B 1 76 ? 19.217 -12.884 33.488 1.00 26.50 438 ALA A N 1
ATOM 2707 C CA . ALA B 1 76 ? 20.336 -13.613 32.896 1.00 30.31 438 ALA A CA 1
ATOM 2708 C C . ALA B 1 76 ? 20.880 -12.862 31.677 1.00 28.99 438 ALA A C 1
ATOM 2709 O O . ALA B 1 76 ? 20.137 -12.173 30.980 1.00 27.01 438 ALA A O 1
ATOM 2711 N N . TRP B 1 77 ? 22.199 -12.943 31.486 1.00 28.13 439 TRP A N 1
ATOM 2712 C CA . TRP B 1 77 ? 22.891 -12.479 30.300 1.00 30.62 439 TRP A CA 1
ATOM 2713 C C . TRP B 1 77 ? 22.542 -13.365 29.093 1.00 32.77 439 TRP A C 1
ATOM 2714 O O . TRP B 1 77 ? 22.046 -14.484 29.235 1.00 30.98 439 TRP A O 1
ATOM 2725 N N . THR B 1 78 ? 22.815 -12.851 27.887 1.00 34.93 440 THR A N 1
ATOM 2726 C CA . THR B 1 78 ? 22.699 -13.700 26.696 1.00 35.01 440 THR A CA 1
ATOM 2727 C C . THR B 1 78 ? 23.622 -14.911 26.791 1.00 35.71 440 THR A C 1
ATOM 2728 O O . THR B 1 78 ? 23.224 -16.036 26.465 1.00 40.45 440 THR A O 1
ATOM 2732 N N . ASN B 1 79 ? 24.852 -14.707 27.255 1.00 38.31 441 ASN A N 1
ATOM 2733 C CA . ASN B 1 79 ? 25.777 -15.808 27.503 1.00 36.84 441 ASN A CA 1
ATOM 2734 C C . ASN B 1 79 ? 26.816 -15.314 28.499 1.00 39.58 441 ASN A C 1
ATOM 2735 O O . ASN B 1 79 ? 26.906 -14.114 28.791 1.00 35.52 441 ASN A O 1
ATOM 2740 N N . GLY B 1 80 ? 27.561 -16.266 29.063 1.00 39.94 442 GLY A N 1
ATOM 2741 C CA . GLY B 1 80 ? 28.539 -15.983 30.096 1.00 38.34 442 GLY A CA 1
ATOM 2742 C C . GLY B 1 80 ? 29.708 -15.121 29.653 1.00 41.64 442 GLY A C 1
ATOM 2743 O O . GLY B 1 80 ? 30.476 -14.665 30.510 1.00 39.55 442 GLY A O 1
ATOM 2744 N N . ASN B 1 81 ? 29.863 -14.869 28.357 1.00 41.03 443 ASN A N 1
ATOM 2745 C CA . ASN B 1 81 ? 30.976 -14.058 27.880 1.00 45.02 443 ASN A CA 1
ATOM 2746 C C . ASN B 1 81 ? 30.552 -12.696 27.357 1.00 39.57 443 ASN A C 1
ATOM 2747 O O . ASN B 1 81 ? 31.369 -12.009 26.742 1.00 37.75 443 ASN A O 1
ATOM 2752 N N . SER B 1 82 ? 29.316 -12.271 27.609 1.00 39.21 444 SER A N 1
ATOM 2753 C CA . SER B 1 82 ? 28.874 -10.962 27.134 1.00 35.99 444 SER A CA 1
ATOM 2754 C C . SER B 1 82 ? 29.316 -9.819 28.042 1.00 34.86 444 SER A C 1
ATOM 2755 O O . SER B 1 82 ? 29.099 -8.655 27.686 1.00 33.30 444 SER A O 1
ATOM 2758 N N . TYR B 1 83 ? 29.904 -10.127 29.199 1.00 34.34 445 TYR A N 1
ATOM 2759 C CA . TYR B 1 83 ? 30.334 -9.121 30.186 1.00 34.53 445 TYR A CA 1
ATOM 2760 C C . TYR B 1 83 ? 29.239 -8.099 30.462 1.00 32.11 445 TYR A C 1
ATOM 2761 O O . TYR B 1 83 ? 29.506 -6.904 30.635 1.00 32.96 445 TYR A O 1
ATOM 2770 N N . GLU B 1 84 ? 27.990 -8.570 30.543 1.00 29.01 446 GLU A N 1
ATOM 2771 C CA . GLU B 1 84 ? 26.880 -7.627 30.600 1.00 28.57 446 GLU A CA 1
ATOM 2772 C C . GLU B 1 84 ? 26.981 -6.707 31.809 1.00 33.55 446 GLU A C 1
ATOM 2773 O O . GLU B 1 84 ? 26.735 -5.501 31.692 1.00 28.22 446 GLU A O 1
ATOM 2779 N N . SER B 1 85 ? 27.333 -7.247 32.981 1.00 29.16 447 SER A N 1
ATOM 2780 C CA . SER B 1 85 ? 27.332 -6.391 34.165 1.00 30.14 447 SER A CA 1
ATOM 2781 C C . SER B 1 85 ? 28.400 -5.311 34.088 1.00 29.86 447 SER A C 1
ATOM 2782 O O . SER B 1 85 ? 28.184 -4.197 34.574 1.00 28.44 447 SER A O 1
ATOM 2785 N N . ALA B 1 86 ? 29.554 -5.614 33.496 1.00 30.37 448 ALA A N 1
ATOM 2786 C CA . ALA B 1 86 ? 30.579 -4.585 33.358 1.00 31.19 448 ALA A CA 1
ATOM 2787 C C . ALA B 1 86 ? 30.142 -3.500 32.371 1.00 32.79 448 ALA A C 1
ATOM 2788 O O . ALA B 1 86 ? 30.387 -2.309 32.600 1.00 28.90 448 ALA A O 1
ATOM 2790 N N . LYS B 1 87 ? 29.483 -3.892 31.280 1.00 31.74 449 LYS A N 1
ATOM 2791 C CA . LYS B 1 87 ? 28.981 -2.910 30.314 1.00 33.61 449 LYS A CA 1
ATOM 2792 C C . LYS B 1 87 ? 27.891 -2.047 30.937 1.00 32.26 449 LYS A C 1
ATOM 2793 O O . LYS B 1 87 ? 27.802 -0.832 30.667 1.00 28.15 449 LYS A O 1
ATOM 2799 N N . ALA B 1 88 ? 27.077 -2.650 31.805 1.00 29.18 450 ALA A N 1
ATOM 2800 C CA . ALA B 1 88 ? 26.057 -1.880 32.512 1.00 31.28 450 ALA A CA 1
ATOM 2801 C C . ALA B 1 88 ? 26.689 -0.909 33.497 1.00 31.47 450 ALA A C 1
ATOM 2802 O O . ALA B 1 88 ? 26.218 0.222 33.658 1.00 33.27 450 ALA A O 1
ATOM 2804 N N . PHE B 1 89 ? 27.776 -1.317 34.147 1.00 34.82 451 PHE A N 1
ATOM 2805 C CA . PHE B 1 89 ? 28.394 -0.436 35.125 1.00 33.09 451 PHE A CA 1
ATOM 2806 C C . PHE B 1 89 ? 29.004 0.791 34.449 1.00 34.24 451 PHE A C 1
ATOM 2807 O O . PHE B 1 89 ? 28.796 1.926 34.903 1.00 37.66 451 PHE A O 1
ATOM 2815 N N . VAL B 1 90 ? 29.780 0.582 33.380 1.00 34.44 452 VAL A N 1
ATOM 2816 C CA . VAL B 1 90 ? 30.324 1.714 32.614 1.00 36.19 452 VAL A CA 1
ATOM 2817 C C . VAL B 1 90 ? 29.226 2.703 32.252 1.00 34.41 452 VAL A C 1
ATOM 2818 O O . VAL B 1 90 ? 29.378 3.924 32.427 1.00 31.42 452 VAL A O 1
ATOM 2822 N N . ALA B 1 91 ? 28.123 2.191 31.692 1.00 33.91 453 ALA A N 1
ATOM 2823 C CA . ALA B 1 91 ? 27.000 3.053 31.331 1.00 36.78 453 ALA A CA 1
ATOM 2824 C C . ALA B 1 91 ? 26.510 3.858 32.536 1.00 33.60 453 ALA A C 1
ATOM 2825 O O . ALA B 1 91 ? 26.265 5.072 32.436 1.00 28.83 453 ALA A O 1
ATOM 2827 N N . SER B 1 92 ? 26.375 3.188 33.689 1.00 29.27 454 SER A N 1
ATOM 2828 C CA . SER B 1 92 ? 25.800 3.800 34.879 1.00 30.58 454 SER A CA 1
ATOM 2829 C C . SER B 1 92 ? 26.657 4.940 35.400 1.00 30.18 454 SER A C 1
ATOM 2830 O O . SER B 1 92 ? 26.149 5.813 36.104 1.00 29.28 454 SER A O 1
ATOM 2833 N N . GLN B 1 93 ? 27.963 4.918 35.111 1.00 29.32 455 GLN A N 1
ATOM 2834 C CA . GLN B 1 93 ? 28.871 5.965 35.564 1.00 31.34 455 GLN A CA 1
ATOM 2835 C C . GLN B 1 93 ? 28.516 7.342 35.018 1.00 34.60 455 GLN A C 1
ATOM 2836 O O . GLN B 1 93 ? 28.874 8.350 35.636 1.00 38.03 455 GLN A O 1
ATOM 2842 N N . GLY B 1 94 ? 27.786 7.408 33.908 1.00 35.43 456 GLY A N 1
ATOM 2843 C CA . GLY B 1 94 ? 27.447 8.666 33.276 1.00 37.83 456 GLY A CA 1
ATOM 2844 C C . GLY B 1 94 ? 25.989 9.041 33.377 1.00 36.57 456 GLY A C 1
ATOM 2845 O O . GLY B 1 94 ? 25.563 9.993 32.706 1.00 36.05 456 GLY A O 1
ATOM 2846 N N . LEU B 1 95 ? 25.193 8.314 34.151 1.00 36.52 457 LEU A N 1
ATOM 2847 C CA . LEU B 1 95 ? 23.796 8.642 34.375 1.00 37.09 457 LEU A CA 1
ATOM 2848 C C . LEU B 1 95 ? 23.560 9.002 35.840 1.00 40.82 457 LEU A C 1
ATOM 2849 O O . LEU B 1 95 ? 24.293 8.581 36.746 1.00 37.83 457 LEU A O 1
ATOM 2854 N N . ASN B 1 96 ? 22.517 9.800 36.059 1.00 40.82 458 ASN A N 1
ATOM 2855 C CA . ASN B 1 96 ? 22.136 10.232 37.401 1.00 38.58 458 ASN A CA 1
ATOM 2856 C C . ASN B 1 96 ? 21.035 9.282 37.858 1.00 36.49 458 ASN A C 1
ATOM 2857 O O . ASN B 1 96 ? 19.840 9.567 37.765 1.00 38.03 458 ASN A O 1
ATOM 2862 N N . VAL B 1 97 ? 21.461 8.116 38.330 1.00 33.59 459 VAL A N 1
ATOM 2863 C CA . VAL B 1 97 ? 20.553 7.098 38.848 1.00 32.64 459 VAL A CA 1
ATOM 2864 C C . VAL B 1 97 ? 21.288 6.307 39.924 1.00 36.36 459 VAL A C 1
ATOM 2865 O O . VAL B 1 97 ? 22.401 5.817 39.683 1.00 33.63 459 VAL A O 1
ATOM 2869 N N . PRO B 1 98 ? 20.733 6.179 41.141 1.00 36.70 460 PRO A N 1
ATOM 2870 C CA . PRO B 1 98 ? 21.441 5.438 42.189 1.00 33.33 460 PRO A CA 1
ATOM 2871 C C . PRO B 1 98 ? 21.167 3.949 42.035 1.00 34.11 460 PRO A C 1
ATOM 2872 O O . PRO B 1 98 ? 20.087 3.457 42.376 1.00 36.25 460 PRO A O 1
ATOM 2876 N N . CYS B 1 99 ? 22.162 3.220 41.543 1.00 34.86 461 CYS A N 1
ATOM 2877 C CA . CYS B 1 99 ? 21.985 1.789 41.341 1.00 33.15 461 CYS A CA 1
ATOM 2878 C C . CYS B 1 99 ? 23.298 1.085 41.625 1.00 32.84 461 CYS A C 1
ATOM 2879 O O . CYS B 1 99 ? 24.371 1.564 41.243 1.00 37.95 461 CYS A O 1
ATOM 2882 N N . ARG B 1 100 ? 23.197 -0.036 42.326 1.00 29.46 462 ARG A N 1
ATOM 2883 C CA . ARG B 1 100 ? 24.325 -0.872 42.704 1.00 30.71 462 ARG A CA 1
ATOM 2884 C C . ARG B 1 100 ? 24.245 -2.169 41.897 1.00 30.27 462 ARG A C 1
ATOM 2885 O O . ARG B 1 100 ? 23.266 -2.915 42.018 1.00 26.05 462 ARG A O 1
ATOM 2893 N N . ILE B 1 101 ? 25.269 -2.436 41.094 1.00 29.32 463 ILE A N 1
ATOM 2894 C CA . ILE B 1 101 ? 25.250 -3.501 40.089 1.00 29.41 463 ILE A CA 1
ATOM 2895 C C . ILE B 1 101 ? 26.208 -4.605 40.509 1.00 28.13 463 ILE A C 1
ATOM 2896 O O . ILE B 1 101 ? 27.378 -4.336 40.820 1.00 28.12 463 ILE A O 1
ATOM 2901 N N . VAL B 1 102 ? 25.720 -5.844 40.516 1.00 23.25 464 VAL A N 1
ATOM 2902 C CA . VAL B 1 102 ? 26.563 -7.003 40.760 1.00 26.18 464 VAL A CA 1
ATOM 2903 C C . VAL B 1 102 ? 26.380 -7.999 39.621 1.00 29.13 464 VAL A C 1
ATOM 2904 O O . VAL B 1 102 ? 25.245 -8.303 39.234 1.00 29.07 464 VAL A O 1
ATOM 2908 N N . GLY B 1 103 ? 27.492 -8.466 39.060 1.00 27.15 465 GLY A N 1
ATOM 2909 C CA . GLY B 1 103 ? 27.479 -9.521 38.059 1.00 27.97 465 GLY A CA 1
ATOM 2910 C C . GLY B 1 103 ? 27.893 -10.838 38.692 1.00 33.63 465 GLY A C 1
ATOM 2911 O O . GLY B 1 103 ? 28.733 -10.868 39.598 1.00 33.95 465 GLY A O 1
ATOM 2912 N N . TYR B 1 104 ? 27.272 -11.927 38.230 1.00 32.65 466 TYR A N 1
ATOM 2913 C CA . TYR B 1 104 ? 27.584 -13.278 38.689 1.00 31.53 466 TYR A CA 1
ATOM 2914 C C . TYR B 1 104 ? 27.844 -14.141 37.466 1.00 34.41 466 TYR A C 1
ATOM 2915 O O . TYR B 1 104 ? 27.017 -14.173 36.552 1.00 31.89 466 TYR A O 1
ATOM 2924 N N . ARG B 1 105 ? 28.962 -14.857 37.462 1.00 31.97 467 ARG A N 1
ATOM 2925 C CA . ARG B 1 105 ? 29.377 -15.639 36.303 1.00 36.58 467 ARG A CA 1
ATOM 2926 C C . ARG B 1 105 ? 29.688 -17.062 36.734 1.00 33.63 467 ARG A C 1
ATOM 2927 O O . ARG B 1 105 ? 30.370 -17.272 37.735 1.00 33.42 467 ARG A O 1
ATOM 2935 N N . SER B 1 106 ? 29.215 -18.041 35.968 1.00 35.92 468 SER A N 1
ATOM 2936 C CA . SER B 1 106 ? 29.470 -19.425 36.347 1.00 36.33 468 SER A CA 1
ATOM 2937 C C . SER B 1 106 ? 30.953 -19.755 36.167 1.00 36.73 468 SER A C 1
ATOM 2938 O O . SER B 1 106 ? 31.681 -19.062 35.452 1.00 37.44 468 SER A O 1
ATOM 2941 N N . TYR B 1 107 ? 31.413 -20.792 36.880 1.00 33.47 469 TYR A N 1
ATOM 2942 C CA . TYR B 1 107 ? 32.828 -21.168 36.831 1.00 37.07 469 TYR A CA 1
ATOM 2943 C C . TYR B 1 107 ? 33.268 -21.486 35.411 1.00 41.86 469 TYR A C 1
ATOM 2944 O O . TYR B 1 107 ? 34.405 -21.191 35.023 1.00 45.47 469 TYR A O 1
ATOM 2953 N N . ASP B 1 108 ? 32.391 -22.107 34.622 1.00 42.67 470 ASP A N 1
ATOM 2954 C CA . ASP B 1 108 ? 32.727 -22.488 33.258 1.00 42.01 470 ASP A CA 1
ATOM 2955 C C . ASP B 1 108 ? 32.446 -21.372 32.253 1.00 40.18 470 ASP A C 1
ATOM 2956 O O . ASP B 1 108 ? 32.359 -21.640 31.052 1.00 43.15 470 ASP A O 1
ATOM 2961 N N . LYS B 1 109 ? 32.279 -20.136 32.719 1.00 42.63 471 LYS A N 1
ATOM 2962 C CA . LYS B 1 109 ? 32.066 -18.970 31.868 1.00 38.65 471 LYS A CA 1
ATOM 2963 C C . LYS B 1 109 ? 30.839 -19.101 30.978 1.00 41.52 471 LYS A C 1
ATOM 2964 O O . LYS B 1 109 ? 30.672 -18.315 30.046 1.00 46.37 471 LYS A O 1
ATOM 2970 N N . MET B 1 110 ? 29.960 -20.059 31.248 1.00 42.07 472 MET A N 1
ATOM 2971 C CA . MET B 1 110 ? 28.860 -20.330 30.334 1.00 41.06 472 MET A CA 1
ATOM 2972 C C . MET B 1 110 ? 27.630 -19.469 30.606 1.00 40.71 472 MET A C 1
ATOM 2973 O O . MET B 1 110 ? 26.932 -19.081 29.663 1.00 42.49 472 MET A O 1
ATOM 2978 N N . SER B 1 111 ? 27.322 -19.184 31.867 1.00 35.74 473 SER A N 1
ATOM 2979 C CA . SER B 1 111 ? 26.132 -18.420 32.193 1.00 39.01 473 SER A CA 1
ATOM 2980 C C . SER B 1 111 ? 26.499 -17.185 33.011 1.00 34.19 473 SER A C 1
ATOM 2981 O O . SER B 1 111 ? 27.567 -17.106 33.625 1.00 35.63 473 SER A O 1
ATOM 2984 N N . GLY B 1 112 ? 25.599 -16.212 32.998 1.00 30.85 474 GLY A N 1
ATOM 2985 C CA . GLY B 1 112 ? 25.854 -14.943 33.649 1.00 28.01 474 GLY A CA 1
ATOM 2986 C C . GLY B 1 112 ? 24.549 -14.295 34.055 1.00 29.97 474 GLY A C 1
ATOM 2987 O O . GLY B 1 112 ? 23.486 -14.544 33.472 1.00 28.52 474 GLY A O 1
ATOM 2988 N N . TYR B 1 113 ? 24.655 -13.430 35.059 1.00 28.35 475 TYR A N 1
ATOM 2989 C CA . TYR B 1 113 ? 23.505 -12.818 35.697 1.00 28.34 475 TYR A CA 1
ATOM 2990 C C . TYR B 1 113 ? 23.895 -11.426 36.183 1.00 30.03 475 TYR A C 1
ATOM 2991 O O . TYR B 1 113 ? 25.058 -11.161 36.512 1.00 28.81 475 TYR A O 1
ATOM 3000 N N . THR B 1 114 ? 22.907 -10.543 36.233 1.00 26.75 476 THR A N 1
ATOM 3001 C CA . THR B 1 114 ? 23.091 -9.205 36.770 1.00 28.10 476 THR A CA 1
ATOM 3002 C C . THR B 1 114 ? 22.017 -8.952 37.800 1.00 25.27 476 THR A C 1
ATOM 3003 O O . THR B 1 114 ? 20.843 -9.268 37.569 1.00 23.71 476 THR A O 1
ATOM 3007 N N . ALA B 1 115 ? 22.433 -8.417 38.944 1.00 24.04 477 ALA A N 1
ATOM 3008 C CA . ALA B 1 115 ? 21.533 -7.857 39.926 1.00 28.57 477 ALA A CA 1
ATOM 3009 C C . ALA B 1 115 ? 21.816 -6.366 40.038 1.00 26.19 477 ALA A C 1
ATOM 3010 O O . ALA B 1 115 ? 22.978 -5.958 40.152 1.00 24.38 477 ALA A O 1
ATOM 3012 N N . ILE B 1 116 ? 20.757 -5.568 40.035 1.00 26.03 478 ILE A N 1
ATOM 3013 C CA . ILE B 1 116 ? 20.866 -4.116 40.168 1.00 27.92 478 ILE A CA 1
ATOM 3014 C C . ILE B 1 116 ? 19.983 -3.716 41.335 1.00 27.78 478 ILE A C 1
ATOM 3015 O O . ILE B 1 116 ? 18.768 -3.949 41.299 1.00 28.05 478 ILE A O 1
ATOM 3020 N N . ILE B 1 117 ? 20.584 -3.140 42.376 1.00 26.40 479 ILE A N 1
ATOM 3021 C CA . ILE B 1 117 ? 19.870 -2.763 43.589 1.00 30.48 479 ILE A CA 1
ATOM 3022 C C . ILE B 1 117 ? 19.699 -1.249 43.581 1.00 29.81 479 ILE A C 1
ATOM 3023 O O . ILE B 1 117 ? 20.671 -0.516 43.374 1.00 32.88 479 ILE A O 1
ATOM 3028 N N . PHE B 1 118 ? 18.469 -0.788 43.792 1.00 25.84 480 PHE A N 1
ATOM 3029 C CA . PHE B 1 118 ? 18.098 0.613 43.940 1.00 30.23 480 PHE A CA 1
ATOM 3030 C C . PHE B 1 118 ? 17.881 0.980 45.417 1.00 32.63 480 PHE A C 1
ATOM 3031 O O . PHE B 1 118 ? 17.741 0.103 46.277 1.00 28.70 480 PHE A O 1
ATOM 3039 N N . PRO B 1 119 ? 17.854 2.296 45.765 1.00 30.93 481 PRO A N 1
ATOM 3040 C CA . PRO B 1 119 ? 17.475 2.675 47.133 1.00 33.43 481 PRO A CA 1
ATOM 3041 C C . PRO B 1 119 ? 16.004 2.379 47.356 1.00 32.39 481 PRO A C 1
ATOM 3042 O O . PRO B 1 119 ? 15.308 1.947 46.432 1.00 29.87 481 PRO A O 1
ATOM 3046 N N . GLN B 1 120 ? 15.507 2.623 48.564 1.00 33.52 482 GLN A N 1
ATOM 3047 C CA . GLN B 1 120 ? 14.192 2.122 48.971 1.00 36.39 482 GLN A CA 1
ATOM 3048 C C . GLN B 1 120 ? 13.058 2.996 48.430 1.00 32.51 482 GLN A C 1
ATOM 3049 O O . GLN B 1 120 ? 12.258 3.563 49.167 1.00 33.73 482 GLN A O 1
ATOM 3055 N N . GLY B 1 121 ? 12.987 3.078 47.108 1.00 35.04 483 GLY A N 1
ATOM 3056 C CA . GLY B 1 121 ? 11.859 3.731 46.483 1.00 36.80 483 GLY A CA 1
ATOM 3057 C C . GLY B 1 121 ? 10.991 2.761 45.713 1.00 39.18 483 GLY A C 1
ATOM 3058 O O . GLY B 1 121 ? 10.643 1.692 46.221 1.00 40.82 483 GLY A O 1
ATOM 3059 N N . HIS B 1 122 ? 10.634 3.135 44.481 1.00 39.52 484 HIS A N 1
ATOM 3060 C CA . HIS B 1 122 ? 9.815 2.311 43.605 1.00 40.09 484 HIS A CA 1
ATOM 3061 C C . HIS B 1 122 ? 10.488 2.192 42.245 1.00 38.80 484 HIS A C 1
ATOM 3062 O O . HIS B 1 122 ? 11.096 3.149 41.758 1.00 38.48 484 HIS A O 1
ATOM 3069 N N . VAL B 1 123 ? 10.388 1.007 41.642 1.00 38.97 485 VAL A N 1
ATOM 3070 C CA . VAL B 1 123 ? 10.995 0.729 40.347 1.00 35.38 485 VAL A CA 1
ATOM 3071 C C . VAL B 1 123 ? 9.909 0.207 39.422 1.00 37.07 485 VAL A C 1
ATOM 3072 O O . VAL B 1 123 ? 9.208 -0.751 39.762 1.00 31.53 485 VAL A O 1
ATOM 3076 N N . TYR B 1 124 ? 9.752 0.855 38.262 1.00 37.01 486 TYR A N 1
ATOM 3077 C CA . TYR B 1 124 ? 8.753 0.468 37.276 1.00 35.34 486 TYR A CA 1
ATOM 3078 C C . TYR B 1 124 ? 9.414 0.348 35.912 1.00 34.21 486 TYR A C 1
ATOM 3079 O O . TYR B 1 124 ? 10.326 1.110 35.579 1.00 33.36 486 TYR A O 1
ATOM 3088 N N . SER B 1 125 ? 8.954 -0.613 35.126 1.00 34.05 487 SER A N 1
ATOM 3089 C CA . SER B 1 125 ? 9.404 -0.679 33.750 1.00 32.43 487 SER A CA 1
ATOM 3090 C C . SER B 1 125 ? 8.803 0.484 32.959 1.00 33.58 487 SER A C 1
ATOM 3091 O O . SER B 1 125 ? 7.758 1.039 33.310 1.00 35.10 487 SER A O 1
ATOM 3094 N N . LEU B 1 126 ? 9.481 0.864 31.883 1.00 31.66 488 LEU A N 1
ATOM 3095 C CA . LEU B 1 126 ? 8.886 1.864 31.002 1.00 31.62 488 LEU A CA 1
ATOM 3096 C C . LEU B 1 126 ? 7.561 1.361 30.441 1.00 34.24 488 LEU A C 1
ATOM 3097 O O . LEU B 1 126 ? 6.600 2.130 30.319 1.00 35.29 488 LEU A O 1
ATOM 3102 N N . ARG B 1 127 ? 7.481 0.054 30.135 1.00 33.46 489 ARG A N 1
ATOM 3103 C CA . ARG B 1 127 ? 6.239 -0.556 29.651 1.00 36.03 489 ARG A CA 1
ATOM 3104 C C . ARG B 1 127 ? 5.053 -0.227 30.544 1.00 38.59 489 ARG A C 1
ATOM 3105 O O . ARG B 1 127 ? 3.926 -0.078 30.062 1.00 39.67 489 ARG A O 1
ATOM 3113 N N . THR B 1 128 ? 5.287 -0.115 31.833 1.00 36.34 490 THR A N 1
ATOM 3114 C CA . THR B 1 128 ? 4.203 0.198 32.789 1.00 38.66 490 THR A CA 1
ATOM 3115 C C . THR B 1 128 ? 3.646 1.599 32.501 1.00 39.93 490 THR A C 1
ATOM 3116 O O . THR B 1 128 ? 2.439 1.771 32.609 1.00 41.87 490 THR A O 1
ATOM 3120 N N . PHE B 1 129 ? 4.495 2.537 32.090 1.00 37.38 491 PHE A N 1
ATOM 3121 C CA . PHE B 1 129 ? 4.058 3.931 31.829 1.00 39.05 491 PHE A CA 1
ATOM 3122 C C . PHE B 1 129 ? 3.292 4.058 30.503 1.00 41.62 491 PHE A C 1
ATOM 3123 O O . PHE B 1 129 ? 2.579 5.035 30.351 1.00 40.60 491 PHE A O 1
ATOM 3131 N N . LEU B 1 130 ? 3.457 3.118 29.583 1.00 39.01 492 LEU A N 1
ATOM 3132 C CA . LEU B 1 130 ? 2.715 3.145 28.304 1.00 43.19 492 LEU A CA 1
ATOM 3133 C C . LEU B 1 130 ? 1.477 2.284 28.438 1.00 44.35 492 LEU A C 1
ATOM 3134 O O . LEU B 1 130 ? 0.753 2.170 27.461 1.00 42.32 492 LEU A O 1
ATOM 3139 N N . GLN B 1 131 ? 1.244 1.768 29.627 1.00 46.18 493 GLN A N 1
ATOM 3140 C CA . GLN B 1 131 ? 0.240 0.701 29.796 1.00 54.48 493 GLN A CA 1
ATOM 3141 C C . GLN B 1 131 ? -1.214 1.117 29.940 1.00 59.90 493 GLN A C 1
ATOM 3142 O O . GLN B 1 131 ? -1.605 2.168 29.420 1.00 48.49 493 GLN A O 1
ATOM 3148 N N . ARG B 1 132 ? -1.944 0.269 30.672 1.00 76.73 494 ARG A N 1
ATOM 3149 C CA . ARG B 1 132 ? -3.408 0.419 30.776 1.00 70.92 494 ARG A CA 1
ATOM 3150 C C . ARG B 1 132 ? -3.832 1.582 31.666 1.00 67.71 494 ARG A C 1
ATOM 3151 O O . ARG B 1 132 ? -3.624 1.516 32.886 1.00 58.35 494 ARG A O 1
ATOM 3159 N N . SER B 1 133 ? -4.389 2.596 31.037 1.00 57.01 495 SER A N 1
ATOM 3160 C CA . SER B 1 133 ? -4.987 3.756 31.753 1.00 58.83 495 SER A CA 1
ATOM 3161 C C . SER B 1 133 ? -3.966 4.604 32.511 1.00 51.61 495 SER A C 1
ATOM 3162 O O . SER B 1 133 ? -4.345 5.242 33.486 1.00 50.99 495 SER A O 1
ATOM 3165 N N . VAL B 1 134 ? -2.714 4.603 32.078 1.00 56.05 496 VAL A N 1
ATOM 3166 C CA . VAL B 1 134 ? -1.770 5.580 32.666 1.00 44.25 496 VAL A CA 1
ATOM 3167 C C . VAL B 1 134 ? -2.212 6.927 32.087 1.00 43.72 496 VAL A C 1
ATOM 3168 O O . VAL B 1 134 ? -2.465 6.974 30.885 1.00 46.43 496 VAL A O 1
ATOM 3172 N N . PRO B 1 135 ? -2.366 8.016 32.864 1.00 42.60 497 PRO A N 1
ATOM 3173 C CA . PRO B 1 135 ? -2.733 9.306 32.265 1.00 41.72 497 PRO A CA 1
ATOM 3174 C C . PRO B 1 135 ? -1.697 9.736 31.243 1.00 37.49 497 PRO A C 1
ATOM 3175 O O . PRO B 1 135 ? -0.507 9.431 31.362 1.00 35.76 497 PRO A O 1
ATOM 3179 N N . THR B 1 136 ? -2.168 10.451 30.222 1.00 40.43 498 THR A N 1
ATOM 3180 C CA . THR B 1 136 ? -1.295 10.791 29.102 1.00 34.66 498 THR A CA 1
ATOM 3181 C C . THR B 1 136 ? -0.112 11.614 29.579 1.00 36.88 498 THR A C 1
ATOM 3182 O O . THR B 1 136 ? 1.017 11.441 29.098 1.00 33.81 498 THR A O 1
ATOM 3186 N N . ARG B 1 137 ? -0.349 12.498 30.550 1.00 35.92 499 ARG A N 1
ATOM 3187 C CA . ARG B 1 137 ? 0.722 13.355 31.032 1.00 37.44 499 ARG A CA 1
ATOM 3188 C C . ARG B 1 137 ? 1.774 12.553 31.784 1.00 35.60 499 ARG A C 1
ATOM 3189 O O . ARG B 1 137 ? 2.962 12.887 31.720 1.00 35.67 499 ARG A O 1
ATOM 3197 N N . ALA B 1 138 ? 1.367 11.475 32.462 1.00 35.29 500 ALA A N 1
ATOM 3198 C CA . ALA B 1 138 ? 2.333 10.593 33.113 1.00 36.77 500 ALA A CA 1
ATOM 3199 C C . ALA B 1 138 ? 3.172 9.847 32.080 1.00 33.35 500 ALA A C 1
ATOM 3200 O O . ALA B 1 138 ? 4.402 9.777 32.189 1.00 32.10 500 ALA A O 1
ATOM 3202 N N . THR B 1 139 ? 2.521 9.285 31.064 1.00 33.19 501 THR A N 1
ATOM 3203 C CA . THR B 1 139 ? 3.258 8.638 29.986 1.00 32.18 501 THR A CA 1
ATOM 3204 C C . THR B 1 139 ? 4.306 9.582 29.383 1.00 33.79 501 THR A C 1
ATOM 3205 O O . THR B 1 139 ? 5.491 9.232 29.289 1.00 29.70 501 THR A O 1
ATOM 3209 N N . GLU B 1 140 ? 3.890 10.807 29.003 1.00 30.94 502 GLU A N 1
ATOM 3210 C CA . GLU B 1 140 ? 4.829 11.758 28.413 1.00 30.69 502 GLU A CA 1
ATOM 3211 C C . GLU B 1 140 ? 5.992 12.064 29.345 1.00 32.08 502 GLU A C 1
ATOM 3212 O O . GLU B 1 140 ? 7.118 12.279 28.870 1.00 30.92 502 GLU A O 1
ATOM 3218 N N . THR B 1 141 ? 5.748 12.084 30.665 1.00 32.03 503 THR A N 1
ATOM 3219 C CA . THR B 1 141 ? 6.813 12.379 31.622 1.00 32.10 503 THR A CA 1
ATOM 3220 C C . THR B 1 141 ? 7.895 11.312 31.599 1.00 31.66 503 THR A C 1
ATOM 3221 O O . THR B 1 141 ? 9.089 11.627 31.552 1.00 33.41 503 THR A O 1
ATOM 3225 N N . ALA B 1 142 ? 7.500 10.041 31.678 1.00 28.98 504 ALA A N 1
ATOM 3226 C CA . ALA B 1 142 ? 8.479 8.966 31.547 1.00 31.35 504 ALA A CA 1
ATOM 3227 C C . ALA B 1 142 ? 9.300 9.132 30.270 1.00 28.63 504 ALA A C 1
ATOM 3228 O O . ALA B 1 142 ? 10.533 9.104 30.304 1.00 27.85 504 ALA A O 1
ATOM 3230 N N . LEU B 1 143 ? 8.632 9.340 29.139 1.00 28.25 505 LEU A N 1
ATOM 3231 C CA . LEU B 1 143 ? 9.348 9.457 27.864 1.00 29.15 505 LEU A CA 1
ATOM 3232 C C . LEU B 1 143 ? 10.213 10.711 27.802 1.00 30.12 505 LEU A C 1
ATOM 3233 O O . LEU B 1 143 ? 11.239 10.720 27.105 1.00 27.93 505 LEU A O 1
ATOM 3238 N N . TYR B 1 144 ? 9.805 11.771 28.511 1.00 28.50 506 TYR A N 1
ATOM 3239 C CA . TYR B 1 144 ? 10.628 12.967 28.660 1.00 29.19 506 TYR A CA 1
ATOM 3240 C C . TYR B 1 144 ? 11.977 12.640 29.291 1.00 31.54 506 TYR A C 1
ATOM 3241 O O . TYR B 1 144 ? 13.031 13.057 28.792 1.00 29.43 506 TYR A O 1
ATOM 3250 N N . TYR B 1 145 ? 11.962 11.875 30.388 1.00 29.85 507 TYR A N 1
ATOM 3251 C CA . TYR B 1 145 ? 13.201 11.447 31.029 1.00 31.25 507 TYR A CA 1
ATOM 3252 C C . TYR B 1 145 ? 13.996 10.493 30.147 1.00 30.70 507 TYR A C 1
ATOM 3253 O O . TYR B 1 145 ? 15.224 10.605 30.069 1.00 32.61 507 TYR A O 1
ATOM 3262 N N . VAL B 1 146 ? 13.326 9.548 29.477 1.00 30.52 508 VAL A N 1
ATOM 3263 C CA . VAL B 1 146 ? 14.039 8.644 28.565 1.00 28.78 508 VAL A CA 1
ATOM 3264 C C . VAL B 1 146 ? 14.799 9.442 27.504 1.00 32.38 508 VAL A C 1
ATOM 3265 O O . VAL B 1 146 ? 15.953 9.129 27.176 1.00 31.05 508 VAL A O 1
ATOM 3269 N N . ALA B 1 147 ? 14.182 10.501 26.975 1.00 29.10 509 ALA A N 1
ATOM 3270 C CA . ALA B 1 147 ? 14.879 11.370 26.030 1.00 28.02 509 ALA A CA 1
ATOM 3271 C C . ALA B 1 147 ? 16.193 11.889 26.614 1.00 30.59 509 ALA A C 1
ATOM 3272 O O . ALA B 1 147 ? 17.234 11.839 25.950 1.00 28.30 509 ALA A O 1
ATOM 3274 N N . GLU B 1 148 ? 16.164 12.397 27.860 1.00 31.86 510 GLU A N 1
ATOM 3275 C CA . GLU B 1 148 ? 17.389 12.888 28.493 1.00 32.37 510 GLU A CA 1
ATOM 3276 C C . GLU B 1 148 ? 18.451 11.794 28.599 1.00 27.35 510 GLU A C 1
ATOM 3277 O O . GLU B 1 148 ? 19.616 12.001 28.252 1.00 28.04 510 GLU A O 1
ATOM 3283 N N . THR B 1 149 ? 18.093 10.635 29.132 1.00 29.93 511 THR A N 1
ATOM 3284 C CA . THR B 1 149 ? 19.130 9.613 29.277 1.00 31.84 511 THR A CA 1
ATOM 3285 C C . THR B 1 149 ? 19.631 9.142 27.909 1.00 28.38 511 THR A C 1
ATOM 3286 O O . THR B 1 149 ? 20.834 8.936 27.734 1.00 29.79 511 THR A O 1
ATOM 3290 N N . LEU B 1 150 ? 18.750 9.017 26.911 1.00 29.00 512 LEU A N 1
ATOM 3291 C CA . LEU B 1 150 ? 19.227 8.603 25.587 1.00 32.70 512 LEU A CA 1
ATOM 3292 C C . LEU B 1 150 ? 20.092 9.677 24.926 1.00 31.15 512 LEU A C 1
ATOM 3293 O O . LEU B 1 150 ? 21.072 9.345 24.246 1.00 27.57 512 LEU A O 1
ATOM 3298 N N . ARG B 1 151 ? 19.774 10.974 25.132 1.00 30.96 513 ARG A N 1
ATOM 3299 C CA . ARG B 1 151 ? 20.640 12.025 24.596 1.00 29.24 513 ARG A CA 1
ATOM 3300 C C . ARG B 1 151 ? 22.016 11.967 25.243 1.00 31.43 513 ARG A C 1
ATOM 3301 O O . ARG B 1 151 ? 23.041 12.187 24.582 1.00 29.32 513 ARG A O 1
ATOM 3309 N N . SER B 1 152 ? 22.056 11.665 26.545 1.00 29.79 514 SER A N 1
ATOM 3310 C CA . SER B 1 152 ? 23.329 11.563 27.246 1.00 30.77 514 SER A CA 1
ATOM 3311 C C . SER B 1 152 ? 24.176 10.395 26.719 1.00 31.76 514 SER A C 1
ATOM 3312 O O . SER B 1 152 ? 25.400 10.519 26.583 1.00 33.82 514 SER A O 1
ATOM 3315 N N . LEU B 1 153 ? 23.556 9.241 26.458 1.00 29.33 515 LEU A N 1
ATOM 3316 C CA . LEU B 1 153 ? 24.294 8.141 25.829 1.00 32.93 515 LEU A CA 1
ATOM 3317 C C . LEU B 1 153 ? 24.793 8.555 24.454 1.00 32.64 515 LEU A C 1
ATOM 3318 O O . LEU B 1 153 ? 25.879 8.151 24.016 1.00 33.46 515 LEU A O 1
ATOM 3323 N N . CYS B 1 154 ? 24.003 9.354 23.752 1.00 30.43 516 CYS A N 1
ATOM 3324 C CA . CYS B 1 154 ? 24.428 9.784 22.429 1.00 31.81 516 CYS A CA 1
ATOM 3325 C C . CYS B 1 154 ? 25.725 10.584 22.504 1.00 32.97 516 CYS A C 1
ATOM 3326 O O . CYS B 1 154 ? 26.668 10.325 21.746 1.00 30.86 516 CYS A O 1
ATOM 3329 N N . THR B 1 155 ? 25.813 11.519 23.457 1.00 34.66 517 THR A N 1
ATOM 3330 C CA . THR B 1 155 ? 27.034 12.304 23.620 1.00 33.01 517 THR A CA 1
ATOM 3331 C C . THR B 1 155 ? 28.219 11.427 24.023 1.00 31.70 517 THR A C 1
ATOM 3332 O O . THR B 1 155 ? 29.350 11.653 23.579 1.00 32.10 517 THR A O 1
ATOM 3336 N N . ARG B 1 156 ? 27.987 10.433 24.872 1.00 34.25 518 ARG A N 1
ATOM 3337 C CA . ARG B 1 156 ? 29.073 9.580 25.339 1.00 35.12 518 ARG A CA 1
ATOM 3338 C C . ARG B 1 156 ? 29.506 8.549 24.295 1.00 33.20 518 ARG A C 1
ATOM 3339 O O . ARG B 1 156 ? 30.548 7.911 24.480 1.00 33.46 518 ARG A O 1
ATOM 3347 N N . ARG B 1 157 ? 28.764 8.420 23.192 1.00 31.17 519 ARG A N 1
ATOM 3348 C CA . ARG B 1 157 ? 29.070 7.457 22.119 1.00 36.55 519 ARG A CA 1
ATOM 3349 C C . ARG B 1 157 ? 28.995 6.027 22.648 1.00 33.82 519 ARG A C 1
ATOM 3350 O O . ARG B 1 157 ? 29.839 5.178 22.363 1.00 34.36 519 ARG A O 1
ATOM 3358 N N . ILE B 1 158 ? 27.971 5.782 23.449 1.00 31.90 520 ILE A N 1
ATOM 3359 C CA . ILE B 1 158 ? 27.604 4.452 23.896 1.00 35.83 520 ILE A CA 1
ATOM 3360 C C . ILE B 1 158 ? 26.274 4.146 23.240 1.00 34.20 520 ILE A C 1
ATOM 3361 O O . ILE B 1 158 ? 25.294 4.878 23.438 1.00 35.52 520 ILE A O 1
ATOM 3366 N N . ILE B 1 159 ? 26.238 3.088 22.449 1.00 29.72 521 ILE A N 1
ATOM 3367 C CA . ILE B 1 159 ? 25.037 2.698 21.736 1.00 32.27 521 ILE A CA 1
ATOM 3368 C C . ILE B 1 159 ? 24.551 1.416 22.392 1.00 33.21 521 ILE A C 1
ATOM 3369 O O . ILE B 1 159 ? 25.325 0.465 22.542 1.00 33.07 521 ILE A O 1
ATOM 3374 N N . HIS B 1 160 ? 23.289 1.408 22.823 1.00 31.79 522 HIS A N 1
ATOM 3375 C CA . HIS B 1 160 ? 22.781 0.297 23.622 1.00 32.72 522 HIS A CA 1
ATOM 3376 C C . HIS B 1 160 ? 22.454 -0.915 22.755 1.00 33.04 522 HIS A C 1
ATOM 3377 O O . HIS B 1 160 ? 22.822 -2.047 23.092 1.00 28.19 522 HIS A O 1
ATOM 3384 N N . CYS B 1 161 ? 21.715 -0.697 21.673 1.00 32.72 523 CYS A N 1
ATOM 3385 C CA . CYS B 1 161 ? 21.414 -1.650 20.610 1.00 34.02 523 CYS A CA 1
ATOM 3386 C C . CYS B 1 161 ? 20.258 -2.616 20.935 1.00 32.90 523 CYS A C 1
ATOM 3387 O O . CYS B 1 161 ? 19.832 -3.332 20.041 1.00 35.06 523 CYS A O 1
ATOM 3390 N N . ALA B 1 162 ? 19.698 -2.6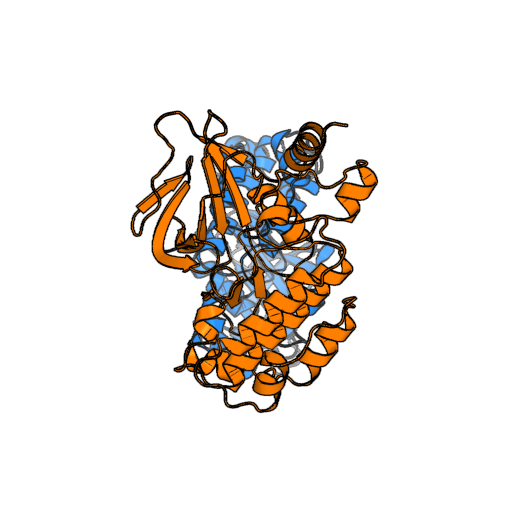25 22.145 1.00 35.56 524 ALA A N 1
ATOM 3391 C CA . ALA B 1 162 ? 18.556 -3.505 22.439 1.00 33.23 524 ALA A CA 1
ATOM 3392 C C . ALA B 1 162 ? 17.553 -2.830 23.386 1.00 31.65 524 ALA A C 1
ATOM 3393 O O . ALA B 1 162 ? 17.082 -3.426 24.351 1.00 28.09 524 ALA A O 1
ATOM 3395 N N . LEU B 1 163 ? 17.181 -1.574 23.099 1.00 29.82 525 LEU A N 1
ATOM 3396 C CA . LEU B 1 163 ? 16.241 -0.832 23.940 1.00 28.31 525 LEU A CA 1
ATOM 3397 C C . LEU B 1 163 ? 14.791 -1.168 23.587 1.00 28.67 525 LEU A C 1
ATOM 3398 O O . LEU B 1 163 ? 14.393 -1.055 22.426 1.00 33.31 525 LEU A O 1
ATOM 3403 N N . THR B 1 164 ? 14.010 -1.586 24.582 1.00 29.01 526 THR A N 1
ATOM 3404 C CA . THR B 1 164 ? 12.566 -1.775 24.498 1.00 28.37 526 THR A CA 1
ATOM 3405 C C . THR B 1 164 ? 11.945 -1.272 25.795 1.00 31.82 526 THR A C 1
ATOM 3406 O O . THR B 1 164 ? 12.636 -1.151 26.816 1.00 27.80 526 THR A O 1
ATOM 3410 N N . PRO B 1 165 ? 10.630 -1.004 25.801 1.00 32.93 527 PRO A N 1
ATOM 3411 C CA . PRO B 1 165 ? 9.969 -0.590 27.059 1.00 29.26 527 PRO A CA 1
ATOM 3412 C C . PRO B 1 165 ? 10.052 -1.624 28.183 1.00 33.38 527 PRO A C 1
ATOM 3413 O O . PRO B 1 165 ? 9.839 -1.274 29.363 1.00 30.08 527 PRO A O 1
ATOM 3417 N N . ASP B 1 166 ? 10.354 -2.874 27.858 1.00 29.00 528 ASP A N 1
ATOM 3418 C CA . ASP B 1 166 ? 10.455 -3.928 28.851 1.00 31.22 528 ASP A CA 1
ATOM 3419 C C . ASP B 1 166 ? 11.823 -4.017 29.501 1.00 31.13 528 ASP A C 1
ATOM 3420 O O . ASP B 1 166 ? 11.960 -4.756 30.474 1.00 35.12 528 ASP A O 1
ATOM 3425 N N . ASN B 1 167 ? 12.838 -3.302 29.007 1.00 29.83 529 ASN A N 1
ATOM 3426 C CA . ASN B 1 167 ? 14.155 -3.366 29.638 1.00 27.89 529 ASN A CA 1
ATOM 3427 C C . ASN B 1 167 ? 14.707 -1.975 29.885 1.00 27.73 529 ASN A C 1
ATOM 3428 O O . ASN B 1 167 ? 15.923 -1.780 29.937 1.00 28.56 529 ASN A O 1
ATOM 3433 N N . VAL B 1 168 ? 13.814 -1.003 30.029 1.00 28.92 530 VAL A N 1
ATOM 3434 C CA . VAL B 1 168 ? 14.136 0.322 30.542 1.00 31.51 530 VAL A CA 1
ATOM 3435 C C . VAL B 1 168 ? 13.343 0.498 31.822 1.00 29.64 530 VAL A C 1
ATOM 3436 O O . VAL B 1 168 ? 12.111 0.374 31.807 1.00 30.66 530 VAL A O 1
ATOM 3440 N N . PHE B 1 169 ? 14.029 0.831 32.915 1.00 29.45 531 PHE A N 1
ATOM 3441 C CA . PHE B 1 169 ? 13.391 0.913 34.222 1.00 28.42 531 PHE A CA 1
ATOM 3442 C C . PHE B 1 169 ? 13.445 2.328 34.794 1.00 33.25 531 PHE A C 1
ATOM 3443 O O . PHE B 1 169 ? 14.469 3.022 34.690 1.00 31.76 531 PHE A O 1
ATOM 3451 N N . MET B 1 170 ? 12.334 2.747 35.411 1.00 33.53 532 MET A N 1
ATOM 3452 C CA . MET B 1 170 ? 12.183 4.090 35.966 1.00 34.09 532 MET A CA 1
ATOM 3453 C C . MET B 1 170 ? 12.188 4.022 37.495 1.00 34.07 532 MET A C 1
ATOM 3454 O O . MET B 1 170 ? 11.280 3.440 38.102 1.00 31.16 532 MET A O 1
ATOM 3459 N N . TYR B 1 171 ? 13.177 4.656 38.118 1.00 33.09 533 TYR A N 1
ATOM 3460 C CA . TYR B 1 171 ? 13.295 4.653 39.570 1.00 34.36 533 TYR A CA 1
ATOM 3461 C C . TYR B 1 171 ? 12.663 5.920 40.151 1.00 33.29 533 TYR A C 1
ATOM 3462 O O . TYR B 1 171 ? 13.035 7.042 39.781 1.00 30.82 533 TYR A O 1
ATOM 3471 N N . MET B 1 172 ? 11.684 5.734 41.027 1.00 33.47 534 MET A N 1
ATOM 3472 C CA . MET B 1 172 ? 10.998 6.820 41.715 1.00 38.25 534 MET A CA 1
ATOM 3473 C C . MET B 1 172 ? 11.361 6.763 43.193 1.00 39.05 534 MET A C 1
ATOM 3474 O O . MET B 1 172 ? 11.053 5.776 43.862 1.00 38.99 534 MET A O 1
ATOM 3479 N N . ASP B 1 173 ? 12.002 7.808 43.712 1.00 39.03 535 ASP A N 1
ATOM 3480 C CA . ASP B 1 173 ? 12.347 7.724 45.122 1.00 40.01 535 ASP A CA 1
ATOM 3481 C C . ASP B 1 173 ? 11.084 7.862 45.967 1.00 42.21 535 ASP A C 1
ATOM 3482 O O . ASP B 1 173 ? 9.987 8.113 45.460 1.00 44.99 535 ASP A O 1
ATOM 3487 N N . SER B 1 174 ? 11.243 7.639 47.273 1.00 42.11 536 SER A N 1
ATOM 3488 C CA . SER B 1 174 ? 10.098 7.616 48.175 1.00 44.89 536 SER A CA 1
ATOM 3489 C C . SER B 1 174 ? 9.347 8.951 48.243 1.00 47.41 536 SER A C 1
ATOM 3490 O O . SER B 1 174 ? 8.223 8.969 48.758 1.00 49.20 536 SER A O 1
ATOM 3493 N N . THR B 1 175 ? 9.915 10.058 47.745 1.00 45.74 537 THR A N 1
ATOM 3494 C CA . THR B 1 175 ? 9.197 11.332 47.778 1.00 48.90 537 THR A CA 1
ATOM 3495 C C . THR B 1 175 ? 8.276 11.530 46.586 1.00 50.68 537 THR A C 1
ATOM 3496 O O . THR B 1 175 ? 7.327 12.321 46.685 1.00 51.80 537 THR A O 1
ATOM 3500 N N . GLY B 1 176 ? 8.549 10.857 45.464 1.00 47.21 538 GLY A N 1
ATOM 3501 C CA . GLY B 1 176 ? 7.800 11.081 44.241 1.00 47.13 538 GLY A CA 1
ATOM 3502 C C . GLY B 1 176 ? 8.157 12.338 43.474 1.00 47.35 538 GLY A C 1
ATOM 3503 O O . GLY B 1 176 ? 7.341 12.826 42.685 1.00 47.07 538 GLY A O 1
ATOM 3504 N N . ALA B 1 177 ? 9.368 12.870 43.658 1.00 47.24 539 ALA A N 1
ATOM 3505 C CA . ALA B 1 177 ? 9.709 14.127 43.004 1.00 40.32 539 ALA A CA 1
ATOM 3506 C C . ALA B 1 177 ? 10.183 13.945 41.567 1.00 43.64 539 ALA A C 1
ATOM 3507 O O . ALA B 1 177 ? 10.084 14.892 40.780 1.00 43.22 539 ALA A O 1
ATOM 3509 N N . SER B 1 178 ? 10.732 12.778 41.212 1.00 42.77 540 SER A N 1
ATOM 3510 C CA . SER B 1 178 ? 11.363 12.601 39.909 1.00 37.38 540 SER A CA 1
ATOM 3511 C C . SER B 1 178 ? 11.413 11.122 39.537 1.00 39.06 540 SER A C 1
ATOM 3512 O O . SER B 1 178 ? 11.240 10.234 40.377 1.00 38.61 540 SER A O 1
ATOM 3515 N N . LEU B 1 179 ? 11.685 10.872 38.257 1.00 38.12 541 LEU A N 1
ATOM 3516 C CA . LEU B 1 179 ? 12.031 9.546 37.769 1.00 34.04 541 LEU A CA 1
ATOM 3517 C C . LEU B 1 179 ? 13.499 9.571 37.374 1.00 36.53 541 LEU A C 1
ATOM 3518 O O . LEU B 1 179 ? 13.976 10.561 36.813 1.00 36.95 541 LEU A O 1
ATOM 3523 N N . LYS B 1 180 ? 14.228 8.519 37.723 1.00 31.58 542 LYS A N 1
ATOM 3524 C CA . LYS B 1 180 ? 15.594 8.331 37.262 1.00 32.75 542 LYS A CA 1
ATOM 3525 C C . LYS B 1 180 ? 15.639 7.023 36.484 1.00 36.98 542 LYS A C 1
ATOM 3526 O O . LYS B 1 180 ? 15.250 5.971 37.009 1.00 33.68 542 LYS A O 1
ATOM 3532 N N . THR B 1 181 ? 16.117 7.102 35.244 1.00 33.24 543 THR A N 1
ATOM 3533 C CA . THR B 1 181 ? 15.969 6.054 34.240 1.00 29.23 543 THR A CA 1
ATOM 3534 C C . THR B 1 181 ? 17.235 5.216 34.147 1.00 33.52 543 THR A C 1
ATOM 3535 O O . THR B 1 181 ? 18.340 5.766 34.071 1.00 33.49 543 THR A O 1
ATOM 3539 N N . PHE B 1 182 ? 17.077 3.882 34.126 1.00 29.56 544 PHE A N 1
ATOM 3540 C CA . PHE B 1 182 ? 18.235 3.062 33.817 1.00 28.48 544 PHE A CA 1
ATOM 3541 C C . PHE B 1 182 ? 17.879 1.942 32.842 1.00 32.36 544 PHE A C 1
ATOM 3542 O O . PHE B 1 182 ? 17.128 1.016 33.192 1.00 28.58 544 PHE A O 1
ATOM 3550 N N . PRO B 1 183 ? 18.381 1.999 31.616 1.00 30.18 545 PRO A N 1
ATOM 3551 C CA . PRO B 1 183 ? 18.266 0.838 30.730 1.00 29.64 545 PRO A CA 1
ATOM 3552 C C . PRO B 1 183 ? 19.143 -0.296 31.230 1.00 27.80 545 PRO A C 1
ATOM 3553 O O . PRO B 1 183 ? 20.184 -0.079 31.855 1.00 26.43 545 PRO A O 1
ATOM 3557 N N . VAL B 1 184 ? 18.702 -1.517 30.956 1.00 28.92 546 VAL A N 1
ATOM 3558 C CA . VAL B 1 184 ? 19.390 -2.736 31.365 1.00 30.10 546 VAL A CA 1
ATOM 3559 C C . VAL B 1 184 ? 19.483 -3.635 30.133 1.00 27.76 546 VAL A C 1
ATOM 3560 O O . VAL B 1 184 ? 19.031 -3.258 29.059 1.00 31.17 546 VAL A O 1
ATOM 3564 N N . CYS B 1 185 ? 20.090 -4.817 30.293 1.00 28.88 547 CYS A N 1
ATOM 3565 C CA . CYS B 1 185 ? 20.345 -5.745 29.184 1.00 31.72 547 CYS A CA 1
ATOM 3566 C C . CYS B 1 185 ? 21.344 -5.137 28.201 1.00 31.46 547 CYS A C 1
ATOM 3567 O O . CYS B 1 185 ? 21.010 -4.884 27.042 1.00 28.05 547 CYS A O 1
ATOM 3570 N N . TRP B 1 186 ? 22.577 -4.910 28.666 1.00 32.42 548 TRP A N 1
ATOM 3571 C CA . TRP B 1 186 ? 23.634 -4.242 27.916 1.00 30.16 548 TRP A CA 1
ATOM 3572 C C . TRP B 1 186 ? 24.538 -5.210 27.139 1.00 29.08 548 TRP A C 1
ATOM 3573 O O . TRP B 1 186 ? 25.668 -4.845 26.797 1.00 30.56 548 TRP A O 1
ATOM 3584 N N . ASP B 1 187 ? 24.080 -6.439 26.869 1.00 29.26 549 ASP A N 1
ATOM 3585 C CA . ASP B 1 187 ? 24.991 -7.488 26.405 1.00 31.06 549 ASP A CA 1
ATOM 3586 C C . ASP B 1 187 ? 25.650 -7.142 25.072 1.00 31.78 549 ASP A C 1
ATOM 3587 O O . ASP B 1 187 ? 26.810 -7.504 24.840 1.00 32.80 549 ASP A O 1
ATOM 3592 N N . ASP B 1 188 ? 24.942 -6.428 24.202 1.00 32.90 550 ASP A N 1
ATOM 3593 C CA . ASP B 1 188 ? 25.424 -6.136 22.855 1.00 30.29 550 ASP A CA 1
ATOM 3594 C C . ASP B 1 188 ? 25.828 -4.681 22.674 1.00 32.67 550 ASP A C 1
ATOM 3595 O O . ASP B 1 188 ? 25.962 -4.222 21.533 1.00 32.97 550 ASP A O 1
ATOM 3600 N N . CYS B 1 189 ? 26.009 -3.926 23.750 1.00 32.09 551 CYS A N 1
ATOM 3601 C CA . CYS B 1 189 ? 26.160 -2.492 23.586 1.00 28.87 551 CYS A CA 1
ATOM 3602 C C . CYS B 1 189 ? 27.544 -2.121 23.047 1.00 30.39 551 CYS A C 1
ATOM 3603 O O . CYS B 1 189 ? 28.531 -2.842 23.224 1.00 30.54 551 CYS A O 1
ATOM 3606 N N . VAL B 1 190 ? 27.599 -0.978 22.367 1.00 30.65 552 VAL A N 1
ATOM 3607 C CA . VAL B 1 190 ? 28.787 -0.553 21.637 1.00 30.49 552 VAL A CA 1
ATOM 3608 C C . VAL B 1 190 ? 29.371 0.682 22.298 1.00 32.10 552 VAL A C 1
ATOM 3609 O O . VAL B 1 190 ? 28.734 1.741 22.336 1.00 29.60 552 VAL A O 1
ATOM 3613 N N . ASP B 1 191 ? 30.603 0.560 22.775 1.00 33.64 553 ASP A N 1
ATOM 3614 C CA . ASP B 1 191 ? 31.332 1.687 23.363 1.00 30.59 553 ASP A CA 1
ATOM 3615 C C . ASP B 1 191 ? 32.307 2.189 22.302 1.00 33.91 553 ASP A C 1
ATOM 3616 O O . ASP B 1 191 ? 33.456 1.747 22.223 1.00 36.52 553 ASP A O 1
ATOM 3621 N N . ALA B 1 192 ? 31.830 3.109 21.460 1.00 37.24 554 ALA A N 1
ATOM 3622 C CA . ALA B 1 192 ? 32.580 3.482 20.261 1.00 34.31 554 ALA A CA 1
ATOM 3623 C C . ALA B 1 192 ? 33.965 4.023 20.603 1.00 37.89 554 ALA A C 1
ATOM 3624 O O . ALA B 1 192 ? 34.937 3.744 19.891 1.00 35.18 554 ALA A O 1
ATOM 3626 N N . ALA B 1 193 ? 34.071 4.829 21.672 1.00 34.22 555 ALA A N 1
ATOM 3627 C CA . ALA B 1 193 ? 35.377 5.321 22.109 1.00 35.01 555 ALA A CA 1
ATOM 3628 C C . ALA B 1 193 ? 36.308 4.175 22.498 1.00 38.83 555 ALA A C 1
ATOM 3629 O O . ALA B 1 193 ? 37.496 4.179 22.149 1.00 44.35 555 ALA A O 1
ATOM 3631 N N . MET B 1 194 ? 35.787 3.193 23.236 1.00 34.93 556 MET A N 1
ATOM 3632 C CA . MET B 1 194 ? 36.599 2.049 23.653 1.00 37.70 556 MET A CA 1
ATOM 3633 C C . MET B 1 194 ? 37.121 1.286 22.446 1.00 37.79 556 MET A C 1
ATOM 3634 O O . MET B 1 194 ? 38.322 0.998 22.351 1.00 38.94 556 MET A O 1
ATOM 3639 N N . PHE B 1 195 ? 36.224 0.941 21.516 1.00 36.83 557 PHE A N 1
ATOM 3640 C CA . PHE B 1 195 ? 36.615 0.366 20.234 1.00 39.69 557 PHE A CA 1
ATOM 3641 C C . PHE B 1 195 ? 37.794 1.113 19.609 1.00 41.42 557 PHE A C 1
ATOM 3642 O O . PHE B 1 195 ? 38.845 0.521 19.341 1.00 43.53 557 PHE A O 1
ATOM 3650 N N . SER B 1 196 ? 37.639 2.430 19.394 1.00 41.42 558 SER A N 1
ATOM 3651 C CA . SER B 1 196 ? 38.638 3.177 18.627 1.00 42.41 558 SER A CA 1
ATOM 3652 C C . SER B 1 196 ? 39.986 3.215 19.340 1.00 40.72 558 SER A C 1
ATOM 3653 O O . SER B 1 196 ? 41.033 3.072 18.697 1.00 43.60 558 SER A O 1
ATOM 3656 N N . GLU B 1 197 ? 39.986 3.385 20.666 1.00 39.84 559 GLU A N 1
ATOM 3657 C CA . GLU B 1 197 ? 41.248 3.460 21.397 1.00 42.19 559 GLU A CA 1
ATOM 3658 C C . GLU B 1 197 ? 41.970 2.113 21.420 1.00 40.94 559 GLU A C 1
ATOM 3659 O O . GLU B 1 197 ? 43.205 2.070 21.483 1.00 41.21 559 GLU A O 1
ATOM 3665 N N . ARG B 1 198 ? 41.233 1.012 21.364 1.00 39.13 560 ARG A N 1
ATOM 3666 C CA . ARG B 1 198 ? 41.846 -0.313 21.318 1.00 45.42 560 ARG A CA 1
ATOM 3667 C C . ARG B 1 198 ? 42.032 -0.840 19.896 1.00 41.81 560 ARG A C 1
ATOM 3668 O O . ARG B 1 198 ? 42.603 -1.922 19.721 1.00 46.70 560 ARG A O 1
ATOM 3676 N N . GLY B 1 199 ? 41.599 -0.099 18.879 1.00 44.02 561 GLY A N 1
ATOM 3677 C CA . GLY B 1 199 ? 41.784 -0.520 17.499 1.00 41.85 561 GLY A CA 1
ATOM 3678 C C . GLY B 1 199 ? 40.900 -1.669 17.054 1.00 43.31 561 GLY A C 1
ATOM 3679 O O . GLY B 1 199 ? 41.375 -2.575 16.359 1.00 49.36 561 GLY A O 1
ATOM 3680 N N . LEU B 1 200 ? 39.619 -1.643 17.422 1.00 44.01 562 LEU A N 1
ATOM 3681 C CA . LEU B 1 200 ? 38.687 -2.749 17.222 1.00 44.96 562 LEU A CA 1
ATOM 3682 C C . LEU B 1 200 ? 37.722 -2.448 16.079 1.00 46.10 562 LEU A C 1
ATOM 3683 O O . LEU B 1 200 ? 37.095 -1.383 16.053 1.00 48.66 562 LEU A O 1
ATOM 3688 N N . LYS B 1 201 ? 37.590 -3.388 15.145 1.00 46.24 563 LYS A N 1
ATOM 3689 C CA . LYS B 1 201 ? 36.560 -3.333 14.116 1.00 45.86 563 LYS A CA 1
ATOM 3690 C C . LYS B 1 201 ? 35.511 -4.416 14.368 1.00 45.50 563 LYS A C 1
ATOM 3691 O O . LYS B 1 201 ? 35.782 -5.421 15.040 1.00 47.63 563 LYS A O 1
ATOM 3697 N N . PHE B 1 202 ? 34.301 -4.194 13.850 1.00 43.90 564 PHE A N 1
ATOM 3698 C CA . PHE B 1 202 ? 33.234 -5.181 13.977 1.00 44.60 564 PHE A CA 1
ATOM 3699 C C . PHE B 1 202 ? 33.580 -6.468 13.229 1.00 44.42 564 PHE A C 1
ATOM 3700 O O . PHE B 1 202 ? 34.206 -6.440 12.164 1.00 45.68 564 PHE A O 1
ATOM 3708 N N . VAL B 1 203 ? 33.199 -7.607 13.809 1.00 42.64 565 VAL A N 1
ATOM 3709 C CA . VAL B 1 203 ? 33.432 -8.914 13.181 1.00 41.53 565 VAL A CA 1
ATOM 3710 C C . VAL B 1 203 ? 32.105 -9.540 12.757 1.00 42.46 565 VAL A C 1
ATOM 3711 O O . VAL B 1 203 ? 31.083 -9.328 13.423 1.00 41.26 565 VAL A O 1
ATOM 3715 N N . PRO B 1 204 ? 32.074 -10.331 11.672 1.00 42.47 566 PRO A N 1
ATOM 3716 C CA . PRO B 1 204 ? 30.775 -10.723 11.081 1.00 42.68 566 PRO A CA 1
ATOM 3717 C C . PRO B 1 204 ? 29.857 -11.518 12.011 1.00 44.60 566 PRO A C 1
ATOM 3718 O O . PRO B 1 204 ? 28.629 -11.391 11.892 1.00 43.89 566 PRO A O 1
ATOM 3722 N N . SER B 1 205 ? 30.403 -12.297 12.956 1.00 42.52 567 SER A N 1
ATOM 3723 C CA . SER B 1 205 ? 29.605 -13.155 13.828 1.00 43.12 567 SER A CA 1
ATOM 3724 C C . SER B 1 205 ? 29.014 -12.443 15.040 1.00 44.80 567 SER A C 1
ATOM 3725 O O . SER B 1 205 ? 28.422 -13.121 15.892 1.00 45.39 567 SER A O 1
ATOM 3728 N N . LEU B 1 206 ? 29.171 -11.120 15.170 1.00 42.50 568 LEU A N 1
ATOM 3729 C CA . LEU B 1 206 ? 28.598 -10.432 16.323 1.00 42.37 568 LEU A CA 1
ATOM 3730 C C . LEU B 1 206 ? 27.078 -10.515 16.279 1.00 44.65 568 LEU A C 1
ATOM 3731 O O . LEU B 1 206 ? 26.474 -10.195 15.244 1.00 41.86 568 LEU A O 1
ATOM 3736 N N . PRO B 1 207 ? 26.429 -10.923 17.374 1.00 44.25 569 PRO A N 1
ATOM 3737 C CA . PRO B 1 207 ? 24.955 -10.922 17.406 1.00 42.15 569 PRO A CA 1
ATOM 3738 C C . PRO B 1 207 ? 24.329 -9.584 17.022 1.00 44.69 569 PRO A C 1
ATOM 3739 O O . PRO B 1 207 ? 23.252 -9.562 16.410 1.00 45.12 569 PRO A O 1
ATOM 3743 N N . VAL B 1 208 ? 24.981 -8.462 17.330 1.00 43.46 570 VAL A N 1
ATOM 3744 C CA . VAL B 1 208 ? 24.365 -7.175 17.022 1.00 42.88 570 VAL A CA 1
ATOM 3745 C C . VAL B 1 208 ? 24.325 -6.941 15.518 1.00 44.17 570 VAL A C 1
ATOM 3746 O O . VAL B 1 208 ? 23.343 -6.407 14.988 1.00 42.63 570 VAL A O 1
ATOM 3750 N N . LEU B 1 209 ? 25.374 -7.347 14.798 1.00 40.73 571 LEU A N 1
ATOM 3751 C CA . LEU B 1 209 ? 25.346 -7.160 13.356 1.00 46.55 571 LEU A CA 1
ATOM 3752 C C . LEU B 1 209 ? 24.354 -8.120 12.711 1.00 44.57 571 LEU A C 1
ATOM 3753 O O . LEU B 1 209 ? 23.683 -7.753 11.748 1.00 51.63 571 LEU A O 1
ATOM 3758 N N . MET B 1 210 ? 24.244 -9.352 13.222 1.00 41.30 572 MET A N 1
ATOM 3759 C CA . MET B 1 210 ? 23.233 -10.271 12.700 1.00 45.10 572 MET A CA 1
ATOM 3760 C C . MET B 1 210 ? 21.816 -9.843 13.081 1.00 46.06 572 MET A C 1
ATOM 3761 O O . MET B 1 210 ? 20.885 -9.987 12.281 1.00 48.12 572 MET A O 1
ATOM 3766 N N . ARG B 1 211 ? 21.617 -9.353 14.305 1.00 46.18 573 ARG A N 1
ATOM 3767 C CA . ARG B 1 211 ? 20.264 -9.001 14.731 1.00 49.35 573 ARG A CA 1
ATOM 3768 C C . ARG B 1 211 ? 19.726 -7.835 13.905 1.00 50.80 573 ARG A C 1
ATOM 3769 O O . ARG B 1 211 ? 18.609 -7.882 13.382 1.00 55.84 573 ARG A O 1
ATOM 3777 N N . HIS B 1 212 ? 20.502 -6.775 13.788 1.00 49.66 574 HIS A N 1
ATOM 3778 C CA . HIS B 1 212 ? 20.233 -5.756 12.788 1.00 54.37 574 HIS A CA 1
ATOM 3779 C C . HIS B 1 212 ? 20.821 -6.309 11.488 1.00 56.21 574 HIS A C 1
ATOM 3780 O O . HIS B 1 212 ? 21.155 -7.493 11.409 1.00 59.07 574 HIS A O 1
ATOM 3787 N N . ALA B 1 213 ? 20.890 -5.543 10.412 1.00 59.00 575 ALA A N 1
ATOM 3788 C CA . ALA B 1 213 ? 21.527 -6.065 9.193 1.00 51.60 575 ALA A CA 1
ATOM 3789 C C . ALA B 1 213 ? 22.470 -4.978 8.716 1.00 58.52 575 ALA A C 1
ATOM 3790 O O . ALA B 1 213 ? 22.078 -4.191 7.852 1.00 66.26 575 ALA A O 1
ATOM 3792 N N . VAL B 1 214 ? 23.711 -4.954 9.213 1.00 53.80 576 VAL A N 1
ATOM 3793 C CA . VAL B 1 214 ? 24.367 -3.648 9.261 1.00 56.63 576 VAL A CA 1
ATOM 3794 C C . VAL B 1 214 ? 25.833 -3.582 8.829 1.00 59.39 576 VAL A C 1
ATOM 3795 O O . VAL B 1 214 ? 26.226 -2.609 8.168 1.00 60.29 576 VAL A O 1
ATOM 3799 N N . LYS B 1 215 ? 26.656 -4.561 9.232 1.00 48.41 577 LYS A N 1
ATOM 3800 C CA . LYS B 1 215 ? 28.115 -4.538 9.042 1.00 47.78 577 LYS A CA 1
ATOM 3801 C C . LYS B 1 215 ? 28.831 -3.577 10.003 1.00 46.62 577 LYS A C 1
ATOM 3802 O O . LYS B 1 215 ? 30.039 -3.715 10.220 1.00 46.94 577 LYS A O 1
ATOM 3808 N N . GLU B 1 216 ? 28.118 -2.614 10.587 1.00 42.60 578 GLU A N 1
ATOM 3809 C CA . GLU B 1 216 ? 28.696 -1.764 11.627 1.00 42.32 578 GLU A CA 1
ATOM 3810 C C . GLU B 1 216 ? 27.592 -1.081 12.409 1.00 42.87 578 GLU A C 1
ATOM 3811 O O . GLU B 1 216 ? 26.445 -0.984 11.962 1.00 42.29 578 GLU A O 1
ATOM 3817 N N . ILE B 1 217 ? 27.959 -0.650 13.614 1.00 43.03 579 ILE A N 1
ATOM 3818 C CA . ILE B 1 217 ? 27.122 0.172 14.465 1.00 38.53 579 ILE A CA 1
ATOM 3819 C C . ILE B 1 217 ? 27.852 1.505 14.621 1.00 40.88 579 ILE A C 1
ATOM 3820 O O . ILE B 1 217 ? 28.800 1.629 15.407 1.00 39.89 579 ILE A O 1
ATOM 3825 N N . ASP B 1 218 ? 27.384 2.522 13.906 1.00 37.60 580 ASP A N 1
ATOM 3826 C CA . ASP B 1 218 ? 28.085 3.796 13.763 1.00 34.83 580 ASP A CA 1
ATOM 3827 C C . ASP B 1 218 ? 27.099 4.904 14.090 1.00 36.71 580 ASP A C 1
ATOM 3828 O O . ASP B 1 218 ? 26.203 5.192 13.289 1.00 36.51 580 ASP A O 1
ATOM 3833 N N . GLY B 1 219 ? 27.271 5.527 15.261 1.00 39.08 581 GLY A N 1
ATOM 3834 C CA . GLY B 1 219 ? 26.332 6.506 15.771 1.00 32.73 581 GLY A CA 1
ATOM 3835 C C . GLY B 1 219 ? 25.133 5.850 16.433 1.00 34.05 581 GLY A C 1
ATOM 3836 O O . GLY B 1 219 ? 24.969 4.622 16.459 1.00 31.49 581 GLY A O 1
ATOM 3837 N N . SER B 1 220 ? 24.254 6.707 16.944 1.00 31.23 582 SER A N 1
ATOM 3838 C CA . SER B 1 220 ? 23.159 6.303 17.816 1.00 34.10 582 SER A CA 1
ATOM 3839 C C . SER B 1 220 ? 21.868 6.057 17.048 1.00 30.50 582 SER A C 1
ATOM 3840 O O . SER B 1 220 ? 20.798 5.952 17.660 1.00 29.92 582 SER A O 1
ATOM 3843 N N . TYR B 1 221 ? 21.961 5.947 15.722 1.00 31.45 583 TYR A N 1
ATOM 3844 C CA . TYR B 1 221 ? 20.778 5.751 14.891 1.00 33.40 583 TYR A CA 1
ATOM 3845 C C . TYR B 1 221 ? 19.918 4.612 15.412 1.00 31.30 583 TYR A C 1
ATOM 3846 O O . TYR B 1 221 ? 18.719 4.789 15.660 1.00 32.33 583 TYR A O 1
ATOM 3855 N N . ILE B 1 222 ? 20.532 3.445 15.631 1.00 31.17 584 ILE A N 1
ATOM 3856 C CA . ILE B 1 222 ? 19.789 2.269 16.084 1.00 31.51 584 ILE A CA 1
ATOM 3857 C C . ILE B 1 222 ? 19.014 2.577 17.367 1.00 31.82 584 ILE A C 1
ATOM 3858 O O . ILE B 1 222 ? 17.842 2.194 17.509 1.00 32.58 584 ILE A O 1
ATOM 3863 N N . ASP B 1 223 ? 19.636 3.293 18.313 1.00 32.12 585 ASP A N 1
ATOM 3864 C CA . ASP B 1 223 ? 18.918 3.623 19.545 1.00 28.53 585 ASP A CA 1
ATOM 3865 C C . ASP B 1 223 ? 17.795 4.624 19.291 1.00 31.13 585 ASP A C 1
ATOM 3866 O O . ASP B 1 223 ? 16.710 4.504 19.876 1.00 30.26 585 ASP A O 1
ATOM 3871 N N . PHE B 1 224 ? 18.013 5.597 18.397 1.00 29.25 586 PHE A N 1
ATOM 3872 C CA . PHE B 1 224 ? 16.968 6.581 18.134 1.00 29.53 586 PHE A CA 1
ATOM 3873 C C . PHE B 1 224 ? 15.729 5.928 17.541 1.00 30.52 586 PHE A C 1
ATOM 3874 O O . PHE B 1 224 ? 14.600 6.259 17.923 1.00 29.86 586 PHE A O 1
ATOM 3882 N N . VAL B 1 225 ? 15.924 4.986 16.607 1.00 31.00 587 VAL A N 1
ATOM 3883 C CA . VAL B 1 225 ? 14.806 4.214 16.066 1.00 31.01 587 VAL A CA 1
ATOM 3884 C C . VAL B 1 225 ? 14.090 3.440 17.171 1.00 30.82 587 VAL A C 1
ATOM 3885 O O . VAL B 1 225 ? 12.856 3.427 17.245 1.00 32.36 587 VAL A O 1
ATOM 3889 N N . SER B 1 226 ? 14.850 2.772 18.039 1.00 29.73 588 SER A N 1
ATOM 3890 C CA . SER B 1 226 ? 14.257 2.134 19.218 1.00 33.15 588 SER A CA 1
ATOM 3891 C C . SER B 1 226 ? 13.388 3.116 20.005 1.00 31.29 588 SER A C 1
ATOM 3892 O O . SER B 1 226 ? 12.259 2.795 20.394 1.00 33.10 588 SER A O 1
ATOM 3895 N N . PHE B 1 227 ? 13.913 4.314 20.257 1.00 28.58 589 PHE A N 1
ATOM 3896 C CA . PHE B 1 227 ? 13.159 5.328 20.996 1.00 30.87 589 PHE A CA 1
ATOM 3897 C C . PHE B 1 227 ? 11.829 5.623 20.310 1.00 33.99 589 PHE A C 1
ATOM 3898 O O . PHE B 1 227 ? 10.774 5.647 20.956 1.00 29.07 589 PHE A O 1
ATOM 3906 N N . CYS B 1 228 ? 11.857 5.816 18.980 1.00 31.53 590 CYS A N 1
ATOM 3907 C CA . CYS B 1 228 ? 10.627 6.143 18.269 1.00 31.98 590 CYS A CA 1
ATOM 3908 C C . CYS B 1 228 ? 9.622 5.001 18.334 1.00 34.49 590 CYS A C 1
ATOM 3909 O O . CYS B 1 228 ? 8.411 5.243 18.393 1.00 33.85 590 CYS A O 1
ATOM 3912 N N . ARG B 1 229 ? 10.100 3.747 18.303 1.00 34.01 591 ARG A N 1
ATOM 3913 C CA . ARG B 1 229 ? 9.192 2.606 18.388 1.00 34.70 591 ARG A CA 1
ATOM 3914 C C . ARG B 1 229 ? 8.450 2.566 19.718 1.00 35.79 591 ARG A C 1
ATOM 3915 O O . ARG B 1 229 ? 7.302 2.109 19.764 1.00 36.55 591 ARG A O 1
ATOM 3923 N N . MET B 1 230 ? 9.082 3.032 20.805 1.00 32.64 592 MET A N 1
ATOM 3924 C CA . MET B 1 230 ? 8.397 3.098 22.095 1.00 35.03 592 MET A CA 1
ATOM 3925 C C . MET B 1 230 ? 7.151 3.978 22.039 1.00 38.03 592 MET A C 1
ATOM 3926 O O . MET B 1 230 ? 6.193 3.737 22.791 1.00 36.34 592 MET A O 1
ATOM 3931 N N . PHE B 1 231 ? 7.166 5.032 21.200 1.00 33.47 593 PHE A N 1
ATOM 3932 C CA . PHE B 1 231 ? 5.980 5.869 21.033 1.00 34.68 593 PHE A CA 1
ATOM 3933 C C . PHE B 1 231 ? 4.874 5.114 20.319 1.00 37.32 593 PHE A C 1
ATOM 3934 O O . PHE B 1 231 ? 3.692 5.305 20.627 1.00 37.04 593 PHE A O 1
ATOM 3942 N N . ARG B 1 232 ? 5.246 4.234 19.386 1.00 38.46 594 ARG A N 1
ATOM 3943 C CA . ARG B 1 232 ? 4.273 3.376 18.709 1.00 40.68 594 ARG A CA 1
ATOM 3944 C C . ARG B 1 232 ? 3.567 2.443 19.678 1.00 36.62 594 ARG A C 1
ATOM 3945 O O . ARG B 1 232 ? 2.439 2.010 19.415 1.00 39.20 594 ARG A O 1
ATOM 3953 N N . GLN B 1 233 ? 4.225 2.089 20.772 1.00 37.86 595 GLN A N 1
ATOM 3954 C CA . GLN B 1 233 ? 3.681 1.147 21.735 1.00 40.15 595 GLN A CA 1
ATOM 3955 C C . GLN B 1 233 ? 2.952 1.842 22.883 1.00 40.66 595 GLN A C 1
ATOM 3956 O O . GLN B 1 233 ? 2.598 1.182 23.859 1.00 37.16 595 GLN A O 1
ATOM 3962 N N . ILE B 1 234 ? 2.658 3.127 22.732 1.00 39.62 596 ILE A N 1
ATOM 3963 C CA . ILE B 1 234 ? 1.768 3.824 23.689 1.00 38.54 596 ILE A CA 1
ATOM 3964 C C . ILE B 1 234 ? 0.386 3.243 23.414 1.00 39.68 596 ILE A C 1
ATOM 3965 O O . ILE B 1 234 ? -0.073 3.358 22.294 1.00 43.44 596 ILE A O 1
ATOM 3970 N N . GLU B 1 235 ? -0.253 2.683 24.419 1.00 39.48 597 GLU A N 1
ATOM 3971 C CA . GLU B 1 235 ? -1.523 1.956 24.198 1.00 45.42 597 GLU A CA 1
ATOM 3972 C C . GLU B 1 235 ? -2.688 2.906 23.938 1.00 43.58 597 GLU A C 1
ATOM 3973 O O . GLU B 1 235 ? -3.612 2.502 23.241 1.00 47.37 597 GLU A O 1
ATOM 3979 N N . ASN B 1 236 ? -2.674 4.096 24.494 1.00 43.20 598 ASN A N 1
ATOM 3980 C CA . ASN B 1 236 ? -3.741 5.053 24.104 1.00 46.53 598 ASN A CA 1
ATOM 3981 C C . ASN B 1 236 ? -3.015 6.261 23.526 1.00 48.50 598 ASN A C 1
ATOM 3982 O O . ASN B 1 236 ? -2.673 7.146 24.301 1.00 49.15 598 ASN A O 1
ATOM 3987 N N . ASN B 1 237 ? -2.731 6.238 22.217 1.00 49.87 599 ASN A N 1
ATOM 3988 C CA . ASN B 1 237 ? -1.926 7.331 21.607 1.00 52.31 599 ASN A CA 1
ATOM 3989 C C . ASN B 1 237 ? -2.822 8.548 21.420 1.00 53.90 599 ASN A C 1
ATOM 3990 O O . ASN B 1 237 ? -3.441 8.667 20.365 1.00 55.54 599 ASN A O 1
ATOM 3995 N N . CYS B 1 238 ? -2.883 9.388 22.446 1.00 56.24 600 CYS A N 1
ATOM 3996 C CA . CYS B 1 238 ? -3.698 10.617 22.433 1.00 57.68 600 CYS A CA 1
ATOM 3997 C C . CYS B 1 238 ? -2.827 11.808 22.025 1.00 55.51 600 CYS A C 1
ATOM 3998 O O . CYS B 1 238 ? -3.377 12.736 21.439 1.00 53.93 600 CYS A O 1
ATOM 4001 N N . SER B 1 239 ? -1.518 11.781 22.310 1.00 52.71 601 SER A N 1
ATOM 4002 C CA . SER B 1 239 ? -0.744 12.983 22.047 1.00 52.05 601 SER A CA 1
ATOM 4003 C C . SER B 1 239 ? -0.495 13.117 20.554 1.00 52.92 601 SER A C 1
ATOM 4004 O O . SER B 1 239 ? 0.069 12.215 19.926 1.00 50.51 601 SER A O 1
ATOM 4007 N N . ALA B 1 240 ? -0.936 14.241 19.982 1.00 56.45 602 ALA A N 1
ATOM 4008 C CA . ALA B 1 240 ? -0.596 14.552 18.598 1.00 54.28 602 ALA A CA 1
ATOM 4009 C C . ALA B 1 240 ? 0.912 14.520 18.378 1.00 49.44 602 ALA A C 1
ATOM 4010 O O . ALA B 1 240 ? 1.385 14.088 17.321 1.00 47.01 602 ALA A O 1
ATOM 4012 N N . MET B 1 241 ? 1.680 14.981 19.371 1.00 49.34 603 MET A N 1
ATOM 4013 C CA . MET B 1 241 ? 3.138 14.934 19.291 1.00 47.18 603 MET A CA 1
ATOM 4014 C C . MET B 1 241 ? 3.656 13.500 19.337 1.00 46.82 603 MET A C 1
ATOM 4015 O O . MET B 1 241 ? 4.622 13.162 18.642 1.00 46.54 603 MET A O 1
ATOM 4020 N N . CYS B 1 242 ? 3.056 12.651 20.176 1.00 47.40 604 CYS A N 1
ATOM 4021 C CA . CYS B 1 242 ? 3.540 11.274 20.281 1.00 48.17 604 CYS A CA 1
ATOM 4022 C C . CYS B 1 242 ? 3.188 10.468 19.031 1.00 46.59 604 CYS A C 1
ATOM 4023 O O . CYS B 1 242 ? 4.006 9.678 18.547 1.00 41.12 604 CYS A O 1
ATOM 4026 N N . GLN B 1 243 ? 1.968 10.632 18.517 1.00 48.77 605 GLN A N 1
ATOM 4027 C CA . GLN B 1 243 ? 1.624 10.123 17.190 1.00 48.19 605 GLN A CA 1
ATOM 4028 C C . GLN B 1 243 ? 2.631 10.551 16.132 1.00 44.98 605 GLN A C 1
ATOM 4029 O O . GLN B 1 243 ? 2.993 9.765 15.246 1.00 46.46 605 GLN A O 1
ATOM 4035 N N . LYS B 1 244 ? 3.050 11.815 16.175 1.00 45.18 606 LYS A N 1
ATOM 4036 C CA . LYS B 1 244 ? 4.016 12.324 15.206 1.00 45.08 606 LYS A CA 1
ATOM 4037 C C . LYS B 1 244 ? 5.365 11.622 15.343 1.00 44.67 606 LYS A C 1
ATOM 4038 O O . LYS B 1 244 ? 5.974 11.231 14.338 1.00 41.02 606 LYS A O 1
ATOM 4044 N N . VAL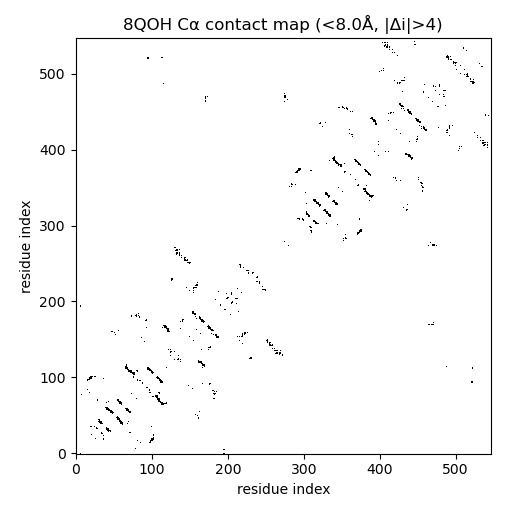 B 1 245 ? 5.834 11.427 16.580 1.00 43.68 607 VAL A N 1
ATOM 4045 C CA . VAL B 1 245 ? 7.120 10.772 16.815 1.00 40.66 607 VAL A CA 1
ATOM 4046 C C . VAL B 1 245 ? 7.064 9.305 16.421 1.00 40.10 607 VAL A C 1
ATOM 4047 O O . VAL B 1 245 ? 8.067 8.734 15.976 1.00 37.35 607 VAL A O 1
ATOM 4051 N N . ALA B 1 246 ? 5.909 8.666 16.602 1.00 40.56 608 ALA A N 1
ATOM 4052 C CA . ALA B 1 246 ? 5.776 7.257 16.254 1.00 40.59 608 ALA A CA 1
ATOM 4053 C C . ALA B 1 246 ? 5.941 7.033 14.749 1.00 42.56 608 ALA A C 1
ATOM 4054 O O . ALA B 1 246 ? 6.496 6.007 14.329 1.00 43.49 608 ALA A O 1
ATOM 4056 N N . LYS B 1 247 ? 5.443 7.962 13.925 1.00 39.91 609 LYS A N 1
ATOM 4057 C CA . LYS B 1 247 ? 5.458 7.837 12.468 1.00 40.28 609 LYS A CA 1
ATOM 4058 C C . LYS B 1 247 ? 6.663 8.484 11.796 1.00 40.26 609 LYS A C 1
ATOM 4059 O O . LYS B 1 247 ? 6.844 8.300 10.590 1.00 42.17 609 LYS A O 1
ATOM 4065 N N . MET B 1 248 ? 7.488 9.219 12.531 1.00 42.40 610 MET A N 1
ATOM 4066 C CA . MET B 1 248 ? 8.588 9.963 11.930 1.00 39.38 610 MET A CA 1
ATOM 4067 C C . MET B 1 248 ? 9.660 9.015 11.391 1.00 39.62 610 MET A C 1
ATOM 4068 O O . MET B 1 248 ? 9.785 7.862 11.814 1.00 39.80 610 MET A O 1
ATOM 4073 N N . LYS B 1 249 ? 10.424 9.504 10.419 1.00 38.76 611 LYS A N 1
ATOM 4074 C CA . LYS B 1 249 ? 11.564 8.768 9.889 1.00 37.98 611 LYS A CA 1
ATOM 4075 C C . LYS B 1 249 ? 12.812 9.267 10.599 1.00 35.82 611 LYS A C 1
ATOM 4076 O O . LYS B 1 249 ? 13.021 10.473 10.710 1.00 35.46 611 LYS A O 1
ATOM 4078 N N . ALA B 1 250 ? 13.610 8.349 11.108 1.00 36.68 612 ALA A N 1
ATOM 4079 C CA . ALA B 1 250 ? 14.811 8.741 11.814 1.00 34.91 612 ALA A CA 1
ATOM 4080 C C . ALA B 1 250 ? 15.798 9.381 10.844 1.00 33.17 612 ALA A C 1
ATOM 4081 O O . ALA B 1 250 ? 16.020 8.860 9.754 1.00 39.18 612 ALA A O 1
ATOM 4083 N N . PRO B 1 251 ? 16.417 10.492 11.215 1.00 36.48 613 PRO A N 1
ATOM 4084 C CA . PRO B 1 251 ? 17.498 11.040 10.401 1.00 34.43 613 PRO A CA 1
ATOM 4085 C C . PRO B 1 251 ? 18.629 10.038 10.284 1.00 32.33 613 PRO A C 1
ATOM 4086 O O . PRO B 1 251 ? 18.935 9.316 11.243 1.00 39.47 613 PRO A O 1
ATOM 4090 N N . PRO B 1 252 ? 19.274 9.961 9.123 1.00 39.10 614 PRO A N 1
ATOM 4091 C CA . PRO B 1 252 ? 20.334 8.959 8.951 1.00 35.08 614 PRO A CA 1
ATOM 4092 C C . PRO B 1 252 ? 21.526 9.211 9.845 1.00 35.35 614 PRO A C 1
ATOM 4093 O O . PRO B 1 252 ? 22.353 8.309 10.009 1.00 35.12 614 PRO A O 1
ATOM 4097 N N . VAL B 1 253 ? 21.654 10.415 10.402 1.00 32.41 615 VAL A N 1
ATOM 4098 C CA . VAL B 1 253 ? 22.707 10.750 11.349 1.00 33.03 615 VAL A CA 1
ATOM 4099 C C . VAL B 1 253 ? 22.015 11.338 12.574 1.00 35.17 615 VAL A C 1
ATOM 4100 O O . VAL B 1 253 ? 21.276 12.322 12.456 1.00 32.06 615 VAL A O 1
ATOM 4104 N N . VAL B 1 254 ? 22.227 10.723 13.738 1.00 31.99 616 VAL A N 1
ATOM 4105 C CA . VAL B 1 254 ? 21.572 11.130 14.981 1.00 33.09 616 VAL A CA 1
ATOM 4106 C C . VAL B 1 254 ? 22.502 12.059 15.737 1.00 31.33 616 VAL A C 1
ATOM 4107 O O . VAL B 1 254 ? 23.701 11.776 15.878 1.00 29.62 616 VAL A O 1
ATOM 4111 N N . ARG B 1 255 ? 21.949 13.186 16.194 1.00 31.89 617 ARG A N 1
ATOM 4112 C CA . ARG B 1 255 ? 22.638 14.183 16.992 1.00 32.91 617 ARG A CA 1
ATOM 4113 C C . ARG B 1 255 ? 21.788 14.466 18.222 1.00 33.24 617 ARG A C 1
ATOM 4114 O O . ARG B 1 255 ? 20.586 14.192 18.224 1.00 32.75 617 ARG A O 1
ATOM 4122 N N . MET B 1 256 ? 22.415 15.015 19.274 1.00 32.35 618 MET A N 1
ATOM 4123 C CA . MET B 1 256 ? 21.691 15.247 20.529 1.00 31.39 618 MET A CA 1
ATOM 4124 C C . MET B 1 256 ? 20.387 15.990 20.287 1.00 34.61 618 MET A C 1
ATOM 4125 O O . MET B 1 256 ? 19.375 15.737 20.951 1.00 30.95 618 MET A O 1
ATOM 4130 N N . THR B 1 257 ? 20.402 16.912 19.322 1.00 35.65 619 THR A N 1
ATOM 4131 C CA . THR B 1 257 ? 19.264 17.776 19.051 1.00 33.35 619 THR A CA 1
ATOM 4132 C C . THR B 1 257 ? 18.019 16.994 18.670 1.00 33.19 619 THR A C 1
ATOM 4133 O O . THR B 1 257 ? 16.903 17.427 18.974 1.00 34.49 619 THR A O 1
ATOM 4137 N N . ASP B 1 258 ? 18.179 15.832 18.030 1.00 30.83 620 ASP A N 1
ATOM 4138 C CA . ASP B 1 258 ? 17.007 15.038 17.676 1.00 30.23 620 ASP A CA 1
ATOM 4139 C C . ASP B 1 258 ? 16.267 14.570 18.919 1.00 32.57 620 ASP A C 1
ATOM 4140 O O . ASP B 1 258 ? 15.031 14.480 18.920 1.00 31.06 620 ASP A O 1
ATOM 4145 N N . TYR B 1 259 ? 17.003 14.279 19.990 1.00 30.80 621 TYR A N 1
ATOM 4146 C CA . TYR B 1 259 ? 16.353 13.980 21.257 1.00 35.87 621 TYR A CA 1
ATOM 4147 C C . TYR B 1 259 ? 15.776 15.242 21.888 1.00 30.04 621 TYR A C 1
ATOM 4148 O O . TYR B 1 259 ? 14.652 15.226 22.404 1.00 33.45 621 TYR A O 1
ATOM 4157 N N . THR B 1 260 ? 16.525 16.345 21.855 1.00 30.09 622 THR A N 1
ATOM 4158 C CA . THR B 1 260 ? 16.001 17.593 22.407 1.00 32.32 622 THR A CA 1
ATOM 4159 C C . THR B 1 260 ? 14.705 18.004 21.712 1.00 33.46 622 THR A C 1
ATOM 4160 O O . THR B 1 260 ? 13.743 18.412 22.375 1.00 33.51 622 THR A O 1
ATOM 4164 N N . ASN B 1 261 ? 14.640 17.849 20.382 1.00 33.16 623 ASN A N 1
ATOM 4165 C CA . ASN B 1 261 ? 13.439 18.232 19.642 1.00 35.39 623 ASN A CA 1
ATOM 4166 C C . ASN B 1 261 ? 12.220 17.430 20.082 1.00 35.49 623 ASN A C 1
ATOM 4167 O O . ASN B 1 261 ? 11.101 17.952 20.081 1.00 39.71 623 ASN A O 1
ATOM 4172 N N . ILE B 1 262 ? 12.405 16.158 20.433 1.00 33.47 624 ILE A N 1
ATOM 4173 C CA . ILE B 1 262 ? 11.301 15.371 20.977 1.00 36.89 624 ILE A CA 1
ATOM 4174 C C . ILE B 1 262 ? 10.988 15.802 22.401 1.00 34.93 624 ILE A C 1
ATOM 4175 O O . ILE B 1 262 ? 9.821 16.007 22.752 1.00 38.65 624 ILE A O 1
ATOM 4180 N N . GLN B 1 263 ? 12.021 15.916 23.245 1.00 35.05 625 GLN A N 1
ATOM 4181 C CA . GLN B 1 263 ? 11.807 16.285 24.648 1.00 37.00 625 GLN A CA 1
ATOM 4182 C C . GLN B 1 263 ? 11.047 17.603 24.756 1.00 38.10 625 GLN A C 1
ATOM 4183 O O . GLN B 1 263 ? 10.142 17.743 25.583 1.00 37.47 625 GLN A O 1
ATOM 4189 N N . THR B 1 264 ? 11.379 18.564 23.895 1.00 38.85 626 THR A N 1
ATOM 4190 C CA . THR B 1 264 ? 10.796 19.906 23.959 1.00 39.56 626 THR A CA 1
ATOM 4191 C C . THR B 1 264 ? 9.272 19.889 23.932 1.00 39.16 626 THR A C 1
ATOM 4192 O O . THR B 1 264 ? 8.625 20.751 24.538 1.00 41.24 626 THR A O 1
ATOM 4196 N N . GLU B 1 265 ? 8.681 18.879 23.308 1.00 38.83 627 GLU A N 1
ATOM 4197 C CA . GLU B 1 265 ? 7.248 18.844 23.068 1.00 41.15 627 GLU A CA 1
ATOM 4198 C C . GLU B 1 265 ? 6.506 17.938 24.031 1.00 40.81 627 GLU A C 1
ATOM 4199 O O . GLU B 1 265 ? 5.293 17.772 23.886 1.00 41.99 627 GLU A O 1
ATOM 4205 N N . LEU B 1 266 ? 7.198 17.341 24.992 1.00 38.08 628 LEU A N 1
ATOM 4206 C CA . LEU B 1 266 ? 6.579 16.421 25.934 1.00 39.55 628 LEU A CA 1
ATOM 4207 C C . LEU B 1 266 ? 6.256 17.113 27.253 1.00 41.94 628 LEU A C 1
ATOM 4208 O O . LEU B 1 266 ? 7.028 17.938 27.744 1.00 40.15 628 LEU A O 1
ATOM 4213 N N . THR B 1 267 ? 5.121 16.748 27.836 1.00 40.31 629 THR A N 1
ATOM 4214 C CA . THR B 1 267 ? 4.779 17.222 29.168 1.00 39.77 629 THR A CA 1
ATOM 4215 C C . THR B 1 267 ? 5.673 16.556 30.212 1.00 37.94 629 THR A C 1
ATOM 4216 O O . THR B 1 267 ? 5.892 15.340 30.174 1.00 39.55 629 THR A O 1
ATOM 4220 N N . TRP B 1 268 ? 6.232 17.363 31.120 1.00 36.17 630 TRP A N 1
ATOM 4221 C CA . TRP B 1 268 ? 6.862 16.877 32.344 1.00 40.85 630 TRP A CA 1
ATOM 4222 C C . TRP B 1 268 ? 5.943 17.211 33.514 1.00 39.38 630 TRP A C 1
ATOM 4223 O O . TRP B 1 268 ? 5.837 18.375 33.909 1.00 37.86 630 TRP A O 1
ATOM 4234 N N . ASP B 1 269 ? 5.285 16.186 34.083 1.00 40.28 631 ASP A N 1
ATOM 4235 C CA . ASP B 1 269 ? 4.276 16.391 35.130 1.00 38.23 631 ASP A CA 1
ATOM 4236 C C . ASP B 1 269 ? 4.403 15.266 36.165 1.00 36.47 631 ASP A C 1
ATOM 4237 O O . ASP B 1 269 ? 3.693 14.261 36.120 1.00 39.53 631 ASP A O 1
ATOM 4242 N N . MET B 1 270 ? 5.329 15.445 37.109 1.00 36.62 632 MET A N 1
ATOM 4243 C CA . MET B 1 270 ? 5.544 14.451 38.160 1.00 38.77 632 MET A CA 1
ATOM 4244 C C . MET B 1 270 ? 4.389 14.373 39.145 1.00 42.24 632 MET A C 1
ATOM 4245 O O . MET B 1 270 ? 4.298 13.394 39.891 1.00 42.26 632 MET A O 1
ATOM 4250 N N . ASP B 1 271 ? 3.513 15.376 39.174 1.00 40.13 633 ASP A N 1
ATOM 4251 C CA . ASP B 1 271 ? 2.336 15.282 40.026 1.00 40.78 633 ASP A CA 1
ATOM 4252 C C . ASP B 1 271 ? 1.341 14.270 39.478 1.00 42.04 633 ASP A C 1
ATOM 4253 O O . ASP B 1 271 ? 0.760 13.489 40.238 1.00 46.35 633 ASP A O 1
ATOM 4258 N N . ALA B 1 272 ? 1.136 14.271 38.162 1.00 42.65 634 ALA A N 1
ATOM 4259 C CA . ALA B 1 272 ? 0.284 13.267 37.532 1.00 41.70 634 ALA A CA 1
ATOM 4260 C C . ALA B 1 272 ? 0.868 11.868 37.690 1.00 43.01 634 ALA A C 1
ATOM 4261 O O . ALA B 1 272 ? 0.130 10.898 37.909 1.00 43.10 634 ALA A O 1
ATOM 4263 N N . VAL B 1 273 ? 2.194 11.743 37.582 1.00 39.70 635 VAL A N 1
ATOM 4264 C CA . VAL B 1 273 ? 2.847 10.456 37.811 1.00 42.24 635 VAL A CA 1
ATOM 4265 C C . VAL B 1 273 ? 2.568 9.971 39.226 1.00 48.35 635 VAL A C 1
ATOM 4266 O O . VAL B 1 273 ? 2.085 8.850 39.439 1.00 48.13 635 VAL A O 1
ATOM 4270 N N . MET B 1 274 ? 2.887 10.823 40.212 1.00 47.00 636 MET A N 1
ATOM 4271 C CA . MET B 1 274 ? 2.758 10.466 41.619 1.00 44.47 636 MET A CA 1
ATOM 4272 C C . MET B 1 274 ? 1.314 10.149 41.982 1.00 48.31 636 MET A C 1
ATOM 4273 O O . MET B 1 274 ? 1.047 9.186 42.711 1.00 51.05 636 MET A O 1
ATOM 4278 N N . ASN B 1 275 ? 0.368 10.957 41.494 1.00 46.65 637 ASN A N 1
ATOM 4279 C CA . ASN B 1 275 ? -1.036 10.722 41.814 1.00 48.03 637 ASN A CA 1
ATOM 4280 C C . ASN B 1 275 ? -1.478 9.351 41.340 1.00 48.64 637 ASN A C 1
ATOM 4281 O O . ASN B 1 275 ? -2.280 8.683 41.998 1.00 57.63 637 ASN A O 1
ATOM 4286 N N . HIS B 1 276 ? -0.958 8.912 40.203 1.00 53.75 638 HIS A N 1
ATOM 4287 C CA . HIS B 1 276 ? -1.372 7.634 39.645 1.00 54.24 638 HIS A CA 1
ATOM 4288 C C . HIS B 1 276 ? -0.635 6.474 40.320 1.00 54.87 638 HIS A C 1
ATOM 4289 O O . HIS B 1 276 ? -1.184 5.372 40.428 1.00 49.28 638 HIS A O 1
ATOM 4296 N N . PHE B 1 277 ? 0.586 6.732 40.796 1.00 57.45 639 PHE A N 1
ATOM 4297 C CA . PHE B 1 277 ? 1.553 5.888 41.496 1.00 57.54 639 PHE A CA 1
ATOM 4298 C C . PHE B 1 277 ? 2.375 5.042 40.535 1.00 60.44 639 PHE A C 1
ATOM 4299 O O . PHE B 1 277 ? 3.359 4.441 40.964 1.00 65.76 639 PHE A O 1
ATOM 4307 N N . CYS B 1 278 ? 1.998 4.942 39.266 1.00 66.28 640 CYS A N 1
ATOM 4308 C CA . CYS B 1 278 ? 2.871 4.337 38.261 1.00 68.14 640 CYS A CA 1
ATOM 4309 C C . CYS B 1 278 ? 3.106 5.334 37.127 1.00 58.68 640 CYS A C 1
ATOM 4310 O O . CYS B 1 278 ? 2.507 5.224 36.057 1.00 58.87 640 CYS A O 1
#

Nearest PDB structures (foldseek):
  8qoh-assembly2_A  TM=9.965E-01  e=1.158E-58  Apiculatamorpha spiralis
  6xdd-assembly1_A  TM=5.424E-01  e=1.342E-06  Homo sapiens
  4z7h-assembly1_A  TM=5.543E-01  e=5.976E-06  Homo sapiens
  4z7h-assembly2_B  TM=5.573E-01  e=9.637E-06  Homo sapiens
  4u6r-assembly1_A  TM=5.139E-01  e=5.303E-06  Homo sapiens

Radius of gyration: 27.19 Å; Cα contacts (8 Å, |Δi|>4): 1065; chains: 2; bounding box: 58×66×82 Å

B-factor: mean 39.53, std 10.07, range [23.25, 123.34]

Secondary structure (DSSP, 8-state):
--HHHHHHHHHSSSS-EEEEPTT------SEEEEETTEEEEEEEEEEETTTTEEEEEEEESSS--EEEEEE-SSTTS-HHHHHHHHHTTSS---EEEEEEETTS--EEEEEE--SSEEEEHHHHTSTT--HHHHHHHHHHHHHHHHHHHHHTEE-S---TTSEEEEE-TT-S-EEEEE---TT-EEHHHHHHHT----TT-HHHHHTT-S---SSHHHHHHHHHHHHT-SS---HHHHHHHHPPPPSS--HHHHHHHHTTS---HHHHHHH--/--HHHHHHHHHHSSSS-EEEEPTT------SEEEEETTEEEEEEEEEEETTTTEEEEEEEETTT--EEEEEE-SSTTS-HHHHHHHHHTTS----EEEEEEETTS--EEEEEE--SSEEEEHHHHTSTTS-HHHHHHHHHHHHHHHHHHHHHTEE-S---GGGEEEEE-TT-S--EEEE---TT-EEHHHHHHHT----TT-HHHHHTT-S---SSHHHHHHHHHHHHT-TT---HHHHHHHHPPPPSS--HHHHHHHHTTS---HHHHHHHH-

Solvent-accessible surface area: 24183 Å² total; per-residue (Å²): 111,125,24,71,56,28,14,67,101,32,8,107,81,30,71,33,92,59,47,105,4,138,45,84,59,54,31,108,25,130,83,23,140,5,72,0,26,141,55,50,2,68,1,132,94,85,22,154,0,89,68,23,189,41,64,0,7,8,1,37,1,99,35,155,58,13,16,0,0,0,0,43,17,74,59,1,66,7,13,0,1,2,20,0,42,31,0,16,128,35,26,116,15,26,6,59,7,19,0,1,22,1,133,62,122,141,38,3,13,0,0,0,6,2,4,66,13,71,15,36,13,0,71,51,0,2,87,54,86,9,59,45,127,0,6,15,0,0,0,58,24,0,0,83,10,3,54,34,3,17,73,70,126,7,1,0,2,10,2,3,1,11,0,1,1,0,2,1,3,28,22,7,30,22,4,22,10,0,0,0,2,0,6,36,10,5,21,16,54,20,16,83,151,67,60,19,170,40,48,121,91,21,81,5,13,148,105,35,106,49,179,106,7,126,39,7,88,24,4,1,40,4,0,4,63,1,0,121,56,19,110,69,46,80,21,79,27,2,86,120,2,1,159,66,91,26,33,121,110,17,169,87,77,30,0,44,96,7,21,96,96,13,35,138,29,14,84,19,0,71,105,71,42,97,12,131,69,62,49,7,57,105,29,6,108,83,30,71,32,87,62,46,92,3,110,60,84,62,60,32,127,26,53,86,30,157,9,72,0,25,144,57,51,4,43,2,131,105,84,21,137,0,92,92,28,191,34,47,0,7,24,4,26,14,100,57,89,92,56,15,0,0,0,0,43,17,76,73,1,48,10,12,0,1,3,20,0,47,30,0,16,128,39,25,127,15,54,28,177,6,20,0,1,13,3,141,89,116,137,31,2,10,0,0,0,39,1,50,115,14,77,20,35,12,0,56,36,0,3,65,173,105,20,56,47,128,0,7,15,0,0,0,60,26,0,0,81,13,4,45,36,3,11,86,73,56,6,3,0,2,10,2,2,1,9,0,0,0,0,7,6,32,88,98,2,64,27,3,51,6,0,0,0,2,0,5,30,11,4,20,12,36,15,7,49,148,76,62,6,116,20,46,123,85,34,66,3,14,130,106,49,105,44,174,27,7,38,31,6,84,28,5,0,42,6,0,5,69,1,0,137,56,18,85,102,45,76,17,82,29,4,91,123,0,9,189,72,92,24,16,67,4,6,54,74,67,9,1,52,82,5,21,102,94,12,35,132,28,12,97,22,0,56,122,67,132,38